Protein AF-0000000079067634 (afdb_homodimer)

Structure (mmCIF, N/CA/C/O backbone):
data_AF-0000000079067634-model_v1
#
loop_
_entity.id
_entity.type
_entity.pdbx_description
1 polymer 'Fumarylacetoacetate hydrolase family protein'
#
loop_
_atom_site.group_PDB
_atom_site.id
_atom_site.type_symbol
_atom_site.label_atom_id
_atom_site.label_alt_id
_atom_site.label_comp_id
_atom_site.label_asym_id
_atom_site.label_entity_id
_atom_site.label_seq_id
_atom_site.pdbx_PDB_ins_code
_atom_site.Cartn_x
_atom_site.Cartn_y
_atom_site.Cartn_z
_atom_site.occupancy
_atom_site.B_iso_or_equiv
_atom_site.auth_seq_id
_atom_site.auth_comp_id
_atom_site.auth_asym_id
_atom_site.auth_atom_id
_atom_site.pdbx_PDB_model_num
ATOM 1 N N . MET A 1 1 ? -11.961 -22.016 -10.359 1 97.25 1 MET A N 1
ATOM 2 C CA . MET A 1 1 ? -12.516 -21.25 -11.469 1 97.25 1 MET A CA 1
ATOM 3 C C . MET A 1 1 ? -11.484 -20.281 -12.039 1 97.25 1 MET A C 1
ATOM 5 O O . MET A 1 1 ? -10.523 -19.922 -11.359 1 97.25 1 MET A O 1
ATOM 9 N N . LYS A 1 2 ? -11.625 -19.938 -13.281 1 98.31 2 LYS A N 1
ATOM 10 C CA . LYS A 1 2 ? -10.891 -18.875 -13.961 1 98.31 2 LYS A CA 1
ATOM 11 C C . LYS A 1 2 ? -11.797 -17.672 -14.234 1 98.31 2 LYS A C 1
ATOM 13 O O . LYS A 1 2 ? -12.617 -17.703 -15.148 1 98.31 2 LYS A O 1
ATOM 18 N N . LEU A 1 3 ? -11.641 -16.656 -13.422 1 98.81 3 LEU A N 1
ATOM 19 C CA . LEU A 1 3 ? -12.453 -15.438 -13.492 1 98.81 3 LEU A CA 1
ATOM 20 C C . LEU A 1 3 ? -11.703 -14.328 -14.219 1 98.81 3 LEU A C 1
ATOM 22 O O . LEU A 1 3 ? -10.5 -14.156 -14.039 1 98.81 3 LEU A O 1
ATOM 26 N N . LEU A 1 4 ? -12.375 -13.586 -15.125 1 98.69 4 LEU A N 1
ATOM 27 C CA . LEU A 1 4 ? -11.742 -12.484 -15.844 1 98.69 4 LEU A CA 1
ATOM 28 C C . LEU A 1 4 ? -12.75 -11.383 -16.141 1 98.69 4 LEU A C 1
ATOM 30 O O . LEU A 1 4 ? -13.922 -11.5 -15.789 1 98.69 4 LEU A O 1
ATOM 34 N N . ARG A 1 5 ? -12.297 -10.336 -16.578 1 98.81 5 ARG A N 1
ATOM 35 C CA . ARG A 1 5 ? -13.086 -9.18 -17 1 98.81 5 ARG A CA 1
ATOM 36 C C . ARG A 1 5 ? -12.789 -8.797 -18.438 1 98.81 5 ARG A C 1
ATOM 38 O O . ARG A 1 5 ? -11.625 -8.82 -18.859 1 98.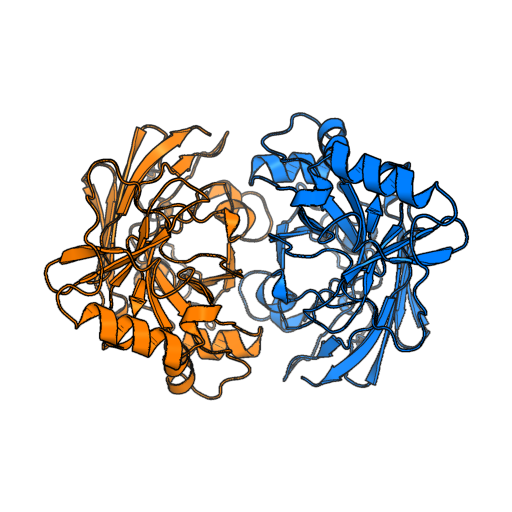81 5 ARG A O 1
ATOM 45 N N . VAL A 1 6 ? -13.844 -8.523 -19.203 1 98.75 6 VAL A N 1
ATOM 46 C CA . VAL A 1 6 ? -13.656 -8.219 -20.625 1 98.75 6 VAL A CA 1
ATOM 47 C C . VAL A 1 6 ? -14.414 -6.953 -20.984 1 98.75 6 VAL A C 1
ATOM 49 O O . VAL A 1 6 ? -15.43 -6.625 -20.359 1 98.75 6 VAL A O 1
ATOM 52 N N . GLY A 1 7 ? -13.836 -6.199 -21.938 1 98.12 7 GLY A N 1
ATOM 53 C CA . GLY A 1 7 ? -14.43 -4.953 -22.391 1 98.12 7 GLY A CA 1
ATOM 54 C C . GLY A 1 7 ? -13.453 -3.791 -22.391 1 98.12 7 GLY A C 1
ATOM 55 O O . GLY A 1 7 ? -12.266 -3.967 -22.094 1 98.12 7 GLY A O 1
ATOM 56 N N . THR A 1 8 ? -13.992 -2.652 -22.672 1 96.5 8 THR A N 1
ATOM 57 C CA . THR A 1 8 ? -13.148 -1.465 -22.734 1 96.5 8 THR A CA 1
ATOM 58 C C . THR A 1 8 ? -12.625 -1.089 -21.359 1 96.5 8 THR A C 1
ATOM 60 O O . THR A 1 8 ? -13.266 -1.38 -20.344 1 96.5 8 THR A O 1
ATOM 63 N N . ALA A 1 9 ? -11.43 -0.509 -21.406 1 95.56 9 ALA A N 1
ATOM 64 C CA . ALA A 1 9 ? -10.797 -0.113 -20.141 1 95.56 9 ALA A CA 1
ATOM 65 C C . ALA A 1 9 ? -11.734 0.751 -19.312 1 95.56 9 ALA A C 1
ATOM 67 O O . ALA A 1 9 ? -12.234 1.772 -19.781 1 95.56 9 ALA A O 1
ATOM 68 N N . GLY A 1 10 ? -11.992 0.273 -18.141 1 93.31 10 GLY A N 1
ATOM 69 C CA . GLY A 1 10 ? -12.836 1.032 -17.219 1 93.31 10 GLY A CA 1
ATOM 70 C C . GLY A 1 10 ? -14.297 0.625 -17.281 1 93.31 10 GLY A C 1
ATOM 71 O O . GLY A 1 10 ? -15.086 1.016 -16.422 1 93.31 10 GLY A O 1
ATOM 72 N N . ALA A 1 11 ? -14.688 -0.122 -18.266 1 96.25 11 ALA A N 1
ATOM 73 C CA . ALA A 1 11 ? -16.078 -0.557 -18.438 1 96.25 11 ALA A CA 1
ATOM 74 C C . ALA A 1 11 ? -16.141 -2.062 -18.688 1 96.25 11 ALA A C 1
ATOM 76 O O . ALA A 1 11 ? -16.969 -2.529 -19.469 1 96.25 11 ALA A O 1
ATOM 77 N N . GLU A 1 12 ? -15.258 -2.781 -18.078 1 98.38 12 GLU A N 1
ATOM 78 C CA . GLU A 1 12 ? -15.227 -4.23 -18.234 1 98.38 12 GLU A CA 1
ATOM 79 C C . GLU A 1 12 ? -16.422 -4.891 -17.562 1 98.38 12 GLU A C 1
ATOM 81 O O . GLU A 1 12 ? -16.922 -4.391 -16.547 1 98.38 12 GLU A O 1
ATOM 86 N N . ARG A 1 13 ? -16.859 -5.973 -18.062 1 98.25 13 ARG A N 1
ATOM 87 C CA . ARG A 1 13 ? -17.875 -6.809 -17.438 1 98.25 13 ARG A CA 1
ATOM 88 C C . ARG A 1 13 ? -17.266 -8.117 -16.938 1 98.25 13 ARG A C 1
ATOM 90 O O . ARG A 1 13 ? -16.281 -8.609 -17.5 1 98.25 13 ARG A O 1
ATOM 97 N N . PRO A 1 14 ? -17.797 -8.695 -15.898 1 98.69 14 PRO A N 1
ATOM 98 C CA . PRO A 1 14 ? -17.297 -9.953 -15.344 1 98.69 14 PRO A CA 1
ATOM 99 C C . PRO A 1 14 ? -17.547 -11.141 -16.266 1 98.69 14 PRO A C 1
ATOM 101 O O . PRO A 1 14 ? -18.594 -11.219 -16.922 1 98.69 14 PRO A O 1
ATOM 104 N N . ALA A 1 15 ? -16.656 -12.039 -16.328 1 98.75 15 ALA A N 1
ATOM 105 C CA . ALA A 1 15 ? -16.719 -13.25 -17.156 1 98.75 15 ALA A CA 1
ATOM 106 C C . ALA A 1 15 ? -15.906 -14.375 -16.516 1 98.75 15 ALA A C 1
ATOM 108 O O . ALA A 1 15 ? -15.25 -14.18 -15.492 1 98.75 15 ALA A O 1
ATOM 109 N N . LEU A 1 16 ? -16.047 -15.562 -16.984 1 97.75 16 LEU A N 1
ATOM 110 C CA . LEU A 1 16 ? -15.227 -16.703 -16.594 1 97.75 16 LEU A CA 1
ATOM 111 C C . LEU A 1 16 ? -14.977 -17.625 -17.766 1 97.75 16 LEU A C 1
ATOM 113 O O . LEU A 1 16 ? -15.688 -17.562 -18.781 1 97.75 16 LEU A O 1
ATOM 117 N N . LEU A 1 17 ? -13.859 -18.344 -17.703 1 96.06 17 LEU A N 1
ATOM 118 C CA . LEU A 1 17 ? -13.633 -19.453 -18.625 1 96.06 17 LEU A CA 1
ATOM 119 C C . LEU A 1 17 ? -14.195 -20.75 -18.031 1 96.06 17 LEU A C 1
ATOM 121 O O . LEU A 1 17 ? -13.82 -21.156 -16.938 1 96.06 17 LEU A O 1
ATOM 125 N N . ASP A 1 18 ? -15.078 -21.344 -18.781 1 93.25 18 ASP A N 1
ATOM 126 C CA . ASP A 1 18 ? -15.609 -22.594 -18.266 1 93.25 18 ASP A CA 1
ATOM 127 C C . ASP A 1 18 ? -14.656 -23.75 -18.531 1 93.25 18 ASP A C 1
ATOM 129 O O . ASP A 1 18 ? -13.539 -23.547 -19.016 1 93.25 18 ASP A O 1
ATOM 133 N N . ARG A 1 19 ? -15 -24.984 -18.188 1 88 19 ARG A N 1
ATOM 134 C CA . ARG A 1 19 ? -14.141 -26.156 -18.219 1 88 19 ARG A CA 1
ATOM 135 C C . ARG A 1 19 ? -13.703 -26.484 -19.641 1 88 19 ARG A C 1
ATOM 137 O O . ARG A 1 19 ? -12.641 -27.062 -19.859 1 88 19 ARG A O 1
ATOM 144 N N . ASP A 1 20 ? -14.438 -26.078 -20.641 1 89.69 20 ASP A N 1
ATOM 145 C CA . ASP A 1 20 ? -14.117 -26.344 -22.047 1 89.69 20 ASP A CA 1
ATOM 146 C C . ASP A 1 20 ? -13.344 -25.172 -22.656 1 89.69 20 ASP A C 1
ATOM 148 O O . ASP A 1 20 ? -13.031 -25.188 -23.844 1 89.69 20 ASP A O 1
ATOM 152 N N . GLY A 1 21 ? -13.102 -24.109 -21.828 1 91.12 21 GLY A N 1
ATOM 153 C CA . GLY A 1 21 ? -12.352 -22.969 -22.312 1 91.12 21 GLY A CA 1
ATOM 154 C C . GLY A 1 21 ? -13.227 -21.922 -22.984 1 91.12 21 GLY A C 1
ATOM 155 O O . GLY A 1 21 ? -12.719 -21 -23.625 1 91.12 21 GLY A O 1
ATOM 156 N N . THR A 1 22 ? -14.562 -22.078 -22.922 1 95.19 22 THR A N 1
ATOM 157 C CA . THR A 1 22 ? -15.484 -21.094 -23.484 1 95.19 22 THR A CA 1
ATOM 158 C C . THR A 1 22 ? -15.633 -19.891 -22.547 1 95.19 22 THR A C 1
ATOM 160 O O . THR A 1 22 ? -15.789 -20.062 -21.328 1 95.19 22 THR A O 1
ATOM 163 N N . LEU A 1 23 ? -15.5 -18.734 -23.062 1 97.56 23 LEU A N 1
ATOM 164 C CA . LEU A 1 23 ? -15.727 -17.5 -22.328 1 97.56 23 LEU A CA 1
ATOM 165 C C . LEU A 1 23 ? -17.203 -17.297 -22.047 1 97.56 23 LEU A C 1
ATOM 167 O O . LEU A 1 23 ? -18.031 -17.344 -22.953 1 97.56 23 LEU A O 1
ATOM 171 N N . ARG A 1 24 ? -17.578 -17.141 -20.844 1 97.88 24 ARG A N 1
ATOM 172 C CA . ARG A 1 24 ? -18.969 -17 -20.422 1 97.88 24 ARG A CA 1
ATOM 173 C C . ARG A 1 24 ? -19.188 -15.688 -19.688 1 97.88 24 ARG A C 1
ATOM 175 O O . ARG A 1 24 ? -18.344 -15.25 -18.906 1 97.88 24 ARG A O 1
ATOM 182 N N . ASP A 1 25 ? -20.328 -15.07 -19.922 1 98 25 ASP A N 1
ATOM 183 C CA . ASP A 1 25 ? -20.734 -13.805 -19.328 1 98 25 ASP A CA 1
ATOM 184 C C . ASP A 1 25 ? -21.281 -14.016 -17.922 1 98 25 ASP A C 1
ATOM 186 O O . ASP A 1 25 ? -22.203 -14.812 -17.719 1 98 25 ASP A O 1
ATOM 190 N N . LEU A 1 26 ? -20.781 -13.258 -16.969 1 98.25 26 LEU A N 1
ATOM 191 C CA . LEU A 1 26 ? -21.219 -13.383 -15.586 1 98.25 26 LEU A CA 1
ATOM 192 C C . LEU A 1 26 ? -22.109 -12.211 -15.188 1 98.25 26 LEU A C 1
ATOM 194 O O . LEU A 1 26 ? -22.594 -12.148 -14.055 1 98.25 26 LEU A O 1
ATOM 198 N N . THR A 1 27 ? -22.375 -11.328 -16.062 1 97.56 27 THR A N 1
ATOM 199 C CA . THR A 1 27 ? -23.078 -10.094 -15.742 1 97.56 27 THR A CA 1
ATOM 200 C C . THR A 1 27 ? -24.422 -10.383 -15.078 1 97.56 27 THR A C 1
ATOM 202 O O . THR A 1 27 ? -24.875 -9.641 -14.211 1 97.56 27 THR A O 1
ATOM 205 N N . GLY A 1 28 ? -25.031 -11.453 -15.438 1 96.25 28 GLY A N 1
ATOM 206 C CA . GLY A 1 28 ? -26.328 -11.797 -14.883 1 96.25 28 GLY A CA 1
ATOM 207 C C . GLY A 1 28 ? -26.234 -12.414 -13.5 1 96.25 28 GLY A C 1
ATOM 208 O O . GLY A 1 28 ? -27.25 -12.641 -12.844 1 96.25 28 GLY A O 1
ATOM 209 N N . ILE A 1 29 ? -25.078 -12.734 -12.984 1 96.94 29 ILE A N 1
ATOM 210 C CA . ILE A 1 29 ? -24.891 -13.445 -11.727 1 96.94 29 ILE A CA 1
ATOM 211 C C . ILE A 1 29 ? -24.234 -12.516 -10.703 1 96.94 29 ILE A C 1
ATOM 213 O O . ILE A 1 29 ? -24.656 -12.484 -9.539 1 96.94 29 ILE A O 1
ATOM 217 N N . VAL A 1 30 ? -23.234 -11.773 -11.062 1 98 30 VAL A N 1
ATOM 218 C CA . VAL A 1 30 ? -22.516 -10.852 -10.18 1 98 30 VAL A CA 1
ATOM 219 C C . VAL A 1 30 ? -22.234 -9.547 -10.922 1 98 30 VAL A C 1
ATOM 221 O O . VAL A 1 30 ? -22.094 -9.547 -12.148 1 98 30 VAL A O 1
ATOM 224 N N . PRO A 1 31 ? -22.188 -8.367 -10.18 1 98 31 PRO A N 1
ATOM 225 C CA . PRO A 1 31 ? -21.938 -7.078 -10.836 1 98 31 PRO A CA 1
ATOM 226 C C . PRO A 1 31 ? -20.5 -6.934 -11.328 1 98 31 PRO A C 1
ATOM 228 O O . PRO A 1 31 ? -20.25 -6.172 -12.258 1 98 31 PRO A O 1
ATOM 231 N N . ASP A 1 32 ? -19.547 -7.613 -10.672 1 98.56 32 ASP A N 1
ATOM 232 C CA . ASP A 1 32 ? -18.125 -7.508 -11.016 1 98.56 32 ASP A CA 1
ATOM 233 C C . ASP A 1 32 ? -17.297 -8.562 -10.281 1 98.56 32 ASP A C 1
ATOM 235 O O . ASP A 1 32 ? -17.828 -9.281 -9.43 1 98.56 32 ASP A O 1
ATOM 239 N N . ILE A 1 33 ? -16.078 -8.68 -10.727 1 98.81 33 ILE A N 1
ATOM 240 C CA . ILE A 1 33 ? -15.086 -9.445 -9.977 1 98.81 33 ILE A CA 1
ATOM 241 C C . ILE A 1 33 ? -14.234 -8.5 -9.133 1 98.81 33 ILE A C 1
ATOM 243 O O . ILE A 1 33 ? -13.336 -7.836 -9.648 1 98.81 33 ILE A O 1
ATOM 247 N N . ASP A 1 34 ? -14.547 -8.453 -7.844 1 98.69 34 ASP A N 1
ATOM 248 C CA . ASP A 1 34 ? -13.852 -7.551 -6.934 1 98.69 34 ASP A CA 1
ATOM 249 C C . ASP A 1 34 ? -13.82 -8.117 -5.516 1 98.69 34 ASP A C 1
ATOM 251 O O . ASP A 1 34 ? -14.188 -9.273 -5.293 1 98.69 34 ASP A O 1
ATOM 255 N N . GLY A 1 35 ? -13.328 -7.359 -4.566 1 98.75 35 GLY A N 1
ATOM 256 C CA . GLY A 1 35 ? -13.211 -7.789 -3.184 1 98.75 35 GLY A CA 1
ATOM 257 C C . GLY A 1 35 ? -14.539 -8.188 -2.568 1 98.75 35 GLY A C 1
ATOM 258 O O . GLY A 1 35 ? -14.602 -9.117 -1.764 1 98.75 35 GLY A O 1
ATOM 259 N N . ASP A 1 36 ? -15.633 -7.504 -2.957 1 98.12 36 ASP A N 1
ATOM 260 C CA . ASP A 1 36 ? -16.953 -7.828 -2.42 1 98.12 36 ASP A CA 1
ATOM 261 C C . ASP A 1 36 ? -17.375 -9.242 -2.82 1 98.12 36 ASP A C 1
ATOM 263 O O . ASP A 1 36 ? -17.859 -10.008 -1.989 1 98.12 36 ASP A O 1
ATOM 267 N N . LEU A 1 37 ? -17.188 -9.57 -4.07 1 98.62 37 LEU A N 1
ATOM 268 C CA . LEU A 1 37 ? -17.5 -10.914 -4.523 1 98.62 37 LEU A CA 1
ATOM 269 C C . LEU A 1 37 ? -16.625 -11.945 -3.814 1 98.62 37 LEU A C 1
ATOM 271 O O . LEU A 1 37 ? -17.125 -12.953 -3.312 1 98.62 37 LEU A O 1
ATOM 275 N N . LEU A 1 38 ? -15.344 -11.648 -3.723 1 98.62 38 LEU A N 1
ATOM 276 C CA . LEU A 1 38 ? -14.383 -12.625 -3.225 1 98.62 38 LEU A CA 1
ATOM 277 C C . LEU A 1 38 ? -14.594 -12.883 -1.734 1 98.62 38 LEU A C 1
ATOM 279 O O . LEU A 1 38 ? -14.25 -13.953 -1.231 1 98.62 38 LEU A O 1
ATOM 283 N N . ALA A 1 39 ? -15.148 -11.938 -1.079 1 98.31 39 ALA A N 1
ATOM 284 C CA . ALA A 1 39 ? -15.406 -12.062 0.353 1 98.31 39 ALA A CA 1
ATOM 285 C C . ALA A 1 39 ? -16.734 -12.773 0.61 1 98.31 39 ALA A C 1
ATOM 287 O O . ALA A 1 39 ? -17.047 -13.133 1.749 1 98.31 39 ALA A O 1
ATOM 288 N N . ASP A 1 40 ? -17.547 -12.984 -0.387 1 98.06 40 ASP A N 1
ATOM 289 C CA . ASP A 1 40 ? -18.891 -13.539 -0.258 1 98.06 40 ASP A CA 1
ATOM 290 C C . ASP A 1 40 ? -18.938 -14.992 -0.729 1 98.06 40 ASP A C 1
ATOM 292 O O . ASP A 1 40 ? -19.172 -15.258 -1.909 1 98.06 40 ASP A O 1
ATOM 296 N N . ALA A 1 41 ? -18.797 -15.883 0.214 1 96.81 41 ALA A N 1
ATOM 297 C CA . ALA A 1 41 ? -18.766 -17.312 -0.093 1 96.81 41 ALA A CA 1
ATOM 298 C C . ALA A 1 41 ? -20.031 -17.734 -0.835 1 96.81 41 ALA A C 1
ATOM 300 O O . ALA A 1 41 ? -19.984 -18.594 -1.719 1 96.81 41 ALA A O 1
ATOM 301 N N . SER A 1 42 ? -21.141 -17.172 -0.411 1 97.88 42 SER A N 1
ATOM 302 C CA . SER A 1 42 ? -22.406 -17.5 -1.063 1 97.88 42 SER A CA 1
ATOM 303 C C . SER A 1 42 ? -22.406 -17.062 -2.523 1 97.88 42 SER A C 1
ATOM 305 O O . SER A 1 42 ? -22.844 -17.797 -3.4 1 97.88 42 SER A O 1
ATOM 307 N N . ALA A 1 43 ? -21.875 -15.844 -2.768 1 97.56 43 ALA A N 1
ATOM 308 C CA . ALA A 1 43 ? -21.797 -15.344 -4.137 1 97.56 43 ALA A CA 1
ATOM 309 C C . ALA A 1 43 ? -20.859 -16.188 -4.984 1 97.56 43 ALA A C 1
ATOM 311 O O . ALA A 1 43 ? -21.156 -16.5 -6.137 1 97.56 43 ALA A O 1
ATOM 312 N N . LEU A 1 44 ? -19.781 -16.609 -4.418 1 97.75 44 LEU A N 1
ATOM 313 C CA . LEU A 1 44 ? -18.828 -17.453 -5.133 1 97.75 44 LEU A CA 1
ATOM 314 C C . LEU A 1 44 ? -19.438 -18.812 -5.457 1 97.75 44 LEU A C 1
ATOM 316 O O . LEU A 1 44 ? -19.188 -19.359 -6.527 1 97.75 44 LEU A O 1
ATOM 320 N N . ALA A 1 45 ? -20.219 -19.297 -4.492 1 97 45 ALA A N 1
ATOM 321 C CA . ALA A 1 45 ? -20.906 -20.562 -4.723 1 97 45 ALA A CA 1
ATOM 322 C C . ALA A 1 45 ? -21.891 -20.453 -5.887 1 97 45 ALA A C 1
ATOM 324 O O . ALA A 1 45 ? -22.031 -21.391 -6.68 1 97 45 ALA A O 1
ATOM 325 N N . ARG A 1 46 ? -22.562 -19.312 -5.988 1 97.31 46 ARG A N 1
ATOM 326 C CA . ARG A 1 46 ? -23.484 -19.078 -7.098 1 97.31 46 ARG A CA 1
ATOM 327 C C . ARG A 1 46 ? -22.75 -19.047 -8.43 1 97.31 46 ARG A C 1
ATOM 329 O O . ARG A 1 46 ? -23.219 -19.578 -9.43 1 97.31 46 ARG A O 1
ATOM 336 N N . VAL A 1 47 ? -21.562 -18.422 -8.391 1 97.75 47 VAL A N 1
ATOM 337 C CA . VAL A 1 47 ? -20.75 -18.359 -9.602 1 97.75 47 VAL A CA 1
ATOM 338 C C . VAL A 1 47 ? -20.312 -19.781 -10 1 97.75 47 VAL A C 1
ATOM 340 O O . VAL A 1 47 ? -20.422 -20.156 -11.164 1 97.75 47 VAL A O 1
ATOM 343 N N . ARG A 1 48 ? -19.938 -20.562 -9.117 1 95.81 48 ARG A N 1
ATOM 344 C CA . ARG A 1 48 ? -19.5 -21.938 -9.367 1 95.81 48 ARG A CA 1
ATOM 345 C C . ARG A 1 48 ? -20.641 -22.781 -9.914 1 95.81 48 ARG A C 1
ATOM 347 O O . ARG A 1 48 ? -20.453 -23.531 -10.875 1 95.81 48 ARG A O 1
ATOM 354 N N . ALA A 1 49 ? -21.734 -22.672 -9.281 1 95.69 49 ALA A N 1
ATOM 355 C CA . ALA A 1 49 ? -22.906 -23.422 -9.719 1 95.69 49 ALA A CA 1
ATOM 356 C C . ALA A 1 49 ? -23.281 -23.062 -11.148 1 95.69 49 ALA A C 1
ATOM 358 O O . ALA A 1 49 ? -23.609 -23.938 -11.953 1 95.69 49 ALA A O 1
ATOM 359 N N . ALA A 1 50 ? -23.203 -21.812 -11.344 1 95.31 50 ALA A N 1
ATOM 360 C CA . ALA A 1 50 ? -23.547 -21.359 -12.688 1 95.31 50 ALA A CA 1
ATOM 361 C C . ALA A 1 50 ? -22.531 -21.859 -13.711 1 95.31 50 ALA A C 1
ATOM 363 O O . ALA A 1 50 ? -22.891 -22.234 -14.828 1 95.31 50 ALA A O 1
ATOM 364 N N . ALA A 1 51 ? -21.344 -21.828 -13.406 1 93.12 51 ALA A N 1
ATOM 365 C CA . ALA A 1 51 ? -20.266 -22.281 -14.289 1 93.12 51 ALA A CA 1
ATOM 366 C C . ALA A 1 51 ? -20.422 -23.766 -14.625 1 93.12 51 ALA A C 1
ATOM 368 O O . ALA A 1 51 ? -20.062 -24.203 -15.719 1 93.12 51 ALA A O 1
ATOM 369 N N . ASP A 1 52 ? -20.969 -24.531 -13.648 1 91 52 ASP A N 1
ATOM 370 C CA . ASP A 1 52 ? -21.078 -25.984 -13.797 1 91 52 ASP A CA 1
ATOM 371 C C . ASP A 1 52 ? -22.391 -26.359 -14.477 1 91 52 ASP A C 1
ATOM 373 O O . ASP A 1 52 ? -22.594 -27.516 -14.867 1 91 52 ASP A O 1
ATOM 377 N N . ALA A 1 53 ? -23.312 -25.344 -14.633 1 89.38 53 ALA A N 1
ATOM 378 C CA . ALA A 1 53 ? -24.609 -25.625 -15.219 1 89.38 53 ALA A CA 1
ATOM 379 C C . ALA A 1 53 ? -24.641 -25.281 -16.703 1 89.38 53 ALA A C 1
ATOM 381 O O . ALA A 1 53 ? -24.547 -24.109 -17.078 1 89.38 53 ALA A O 1
ATOM 382 N N . PRO A 1 54 ? -24.688 -26.344 -17.469 1 85.25 54 PRO A N 1
ATOM 383 C CA . PRO A 1 54 ? -24.734 -26.062 -18.906 1 85.25 54 PRO A CA 1
ATOM 384 C C . PRO A 1 54 ? -25.859 -25.094 -19.266 1 85.25 54 PRO A C 1
ATOM 386 O O . PRO A 1 54 ? -26.984 -25.234 -18.781 1 85.25 54 PRO A O 1
ATOM 389 N N . GLY A 1 55 ? -25.609 -24.078 -20.141 1 86.25 55 GLY A N 1
ATOM 390 C CA . GLY A 1 55 ? -26.609 -23.203 -20.719 1 86.25 55 GLY A CA 1
ATOM 391 C C . GLY A 1 55 ? -27 -22.047 -19.812 1 86.25 55 GLY A C 1
ATOM 392 O O . GLY A 1 55 ? -27.781 -21.188 -20.203 1 86.25 55 GLY A O 1
ATOM 393 N N . VAL A 1 56 ? -26.484 -22.078 -18.672 1 89.88 56 VAL A N 1
ATOM 394 C CA . VAL A 1 56 ? -26.875 -21.031 -17.719 1 89.88 56 VAL A CA 1
ATOM 395 C C . VAL A 1 56 ? -26.156 -19.734 -18.062 1 89.88 56 VAL A C 1
ATOM 397 O O . VAL A 1 56 ? -26.766 -18.672 -18.109 1 89.88 56 VAL A O 1
ATOM 400 N N . LEU A 1 57 ? -24.938 -19.812 -18.328 1 95.38 57 LEU A N 1
ATOM 401 C CA . LEU A 1 57 ? -24.172 -18.609 -18.625 1 95.38 57 LEU A CA 1
ATOM 402 C C . LEU A 1 57 ? -24.016 -18.422 -20.141 1 95.38 57 LEU A C 1
ATOM 404 O O . LEU A 1 57 ? -23.609 -19.344 -20.844 1 95.38 57 LEU A O 1
ATOM 408 N N . PRO A 1 58 ? -24.438 -17.188 -20.672 1 97 58 PRO A N 1
ATOM 409 C CA . PRO A 1 58 ? -24.266 -16.938 -22.094 1 97 58 PRO A CA 1
ATOM 410 C C . PRO A 1 58 ? -22.797 -16.938 -22.516 1 97 58 PRO A C 1
ATOM 412 O O . PRO A 1 58 ? -21.938 -16.484 -21.766 1 97 58 PRO A O 1
ATOM 415 N N . ALA A 1 59 ? -22.562 -17.516 -23.672 1 96.12 59 ALA A N 1
ATOM 416 C CA . ALA A 1 59 ? -21.219 -17.469 -24.25 1 96.12 59 ALA A CA 1
ATOM 417 C C . ALA A 1 59 ? -20.922 -16.078 -24.812 1 96.12 59 ALA A C 1
ATOM 419 O O . ALA A 1 59 ? -21.797 -15.422 -25.375 1 96.12 59 ALA A O 1
ATOM 420 N N . LEU A 1 60 ? -19.672 -15.617 -24.656 1 97.19 60 LEU A N 1
ATOM 421 C CA . LEU A 1 60 ? -19.172 -14.391 -25.266 1 97.19 60 LEU A CA 1
ATOM 422 C C . LEU A 1 60 ? -18.234 -14.711 -26.422 1 97.19 60 LEU A C 1
ATOM 424 O O . LEU A 1 60 ? -17.406 -15.625 -26.328 1 97.19 60 LEU A O 1
ATOM 428 N N . ASP A 1 61 ? -18.422 -14 -27.547 1 96.44 61 ASP A N 1
ATOM 429 C CA . ASP A 1 61 ? -17.453 -14.078 -28.641 1 96.44 61 ASP A CA 1
ATOM 430 C C . ASP A 1 61 ? -16.172 -13.328 -28.297 1 96.44 61 ASP A C 1
ATOM 432 O O . ASP A 1 61 ? -16.172 -12.109 -28.125 1 96.44 61 ASP A O 1
ATOM 436 N N . PRO A 1 62 ? -15.156 -13.992 -28.219 1 94.44 62 PRO A N 1
ATOM 437 C CA . PRO A 1 62 ? -13.891 -13.359 -27.828 1 94.44 62 PRO A CA 1
ATOM 438 C C . PRO A 1 62 ? -13.297 -12.484 -28.922 1 94.44 62 PRO A C 1
ATOM 440 O O . PRO A 1 62 ? -12.391 -11.695 -28.672 1 94.44 62 PRO A O 1
ATOM 443 N N . ALA A 1 63 ? -13.734 -12.609 -30.125 1 92.94 63 ALA A N 1
ATOM 444 C CA . ALA A 1 63 ? -13.164 -11.844 -31.234 1 92.94 63 ALA A CA 1
ATOM 445 C C . ALA A 1 63 ? -13.273 -10.344 -30.969 1 92.94 63 ALA A C 1
ATOM 447 O O . ALA A 1 63 ? -14.375 -9.82 -30.781 1 92.94 63 ALA A O 1
ATOM 448 N N . GLY A 1 64 ? -12.055 -9.664 -30.891 1 92.94 64 GLY A N 1
ATOM 449 C CA . GLY A 1 64 ? -12.016 -8.219 -30.703 1 92.94 64 GLY A CA 1
ATOM 450 C C . GLY A 1 64 ? -12.312 -7.785 -29.281 1 92.94 64 GLY A C 1
ATOM 451 O O . GLY A 1 64 ? -12.352 -6.586 -29 1 92.94 64 GLY A O 1
ATOM 452 N N . LEU A 1 65 ? -12.547 -8.703 -28.516 1 96.94 65 LEU A N 1
ATOM 453 C CA . LEU A 1 65 ? -12.891 -8.391 -27.125 1 96.94 65 LEU A CA 1
ATOM 454 C C . LEU A 1 65 ? -11.633 -8.242 -26.281 1 96.94 65 LEU A C 1
ATOM 456 O O . LEU A 1 65 ? -10.812 -9.164 -26.203 1 96.94 65 LEU A O 1
ATOM 460 N N . ARG A 1 66 ? -11.438 -7.094 -25.688 1 98.44 66 ARG A N 1
ATOM 461 C CA . ARG A 1 66 ? -10.297 -6.836 -24.828 1 98.44 66 ARG A CA 1
ATOM 462 C C . ARG A 1 66 ? -10.438 -7.562 -23.5 1 98.44 66 ARG A C 1
ATOM 464 O O . ARG A 1 66 ? -11.516 -7.551 -22.891 1 98.44 66 ARG A O 1
ATOM 471 N N . VAL A 1 67 ? -9.43 -8.18 -23.031 1 98.62 67 VAL A N 1
ATOM 472 C CA . VAL A 1 67 ? -9.336 -8.727 -21.672 1 98.62 67 VAL A CA 1
ATOM 473 C C . VAL A 1 67 ? -8.656 -7.715 -20.75 1 98.62 67 VAL A C 1
ATOM 475 O O . VAL A 1 67 ? -7.523 -7.293 -21 1 98.62 67 VAL A O 1
ATOM 478 N N . GLY A 1 68 ? -9.367 -7.238 -19.766 1 98.81 68 GLY A N 1
ATOM 479 C CA . GLY A 1 68 ? -8.82 -6.332 -18.781 1 98.81 68 GLY A CA 1
ATOM 480 C C . GLY A 1 68 ? -8.219 -7.051 -17.578 1 98.81 68 GLY A C 1
ATOM 481 O O . GLY A 1 68 ? -8.133 -8.281 -17.562 1 98.81 68 GLY A O 1
ATOM 482 N N . PRO A 1 69 ? -7.754 -6.273 -16.562 1 98.88 69 PRO A N 1
ATOM 483 C CA . PRO A 1 69 ? -7.375 -6.938 -15.32 1 98.88 69 PRO A CA 1
ATOM 484 C C . PRO A 1 69 ? -8.508 -7.789 -14.742 1 98.88 69 PRO A C 1
ATOM 486 O O . PRO A 1 69 ? -9.672 -7.41 -14.828 1 98.88 69 PRO A O 1
ATOM 489 N N . PRO A 1 70 ? -8.203 -8.906 -14.219 1 98.88 70 PRO A N 1
ATOM 490 C CA . PRO A 1 70 ? -9.25 -9.836 -13.773 1 98.88 70 PRO A CA 1
ATOM 491 C C . PRO A 1 70 ? -9.938 -9.367 -12.492 1 98.88 70 PRO A C 1
ATOM 493 O O . PRO A 1 70 ? -10.938 -9.961 -12.078 1 98.88 70 PRO A O 1
ATOM 496 N N . LEU A 1 71 ? -9.445 -8.383 -11.891 1 98.75 71 LEU A N 1
ATOM 497 C CA . LEU A 1 71 ? -9.938 -7.879 -10.617 1 98.75 71 LEU A CA 1
ATOM 498 C C . LEU A 1 71 ? -10.25 -6.387 -10.703 1 98.75 71 LEU A C 1
ATOM 500 O O . LEU A 1 71 ? -9.438 -5.609 -11.219 1 98.75 71 LEU A O 1
ATOM 504 N N . GLY A 1 72 ? -11.484 -6.02 -10.297 1 98.31 72 GLY A N 1
ATOM 505 C CA . GLY A 1 72 ? -11.867 -4.621 -10.203 1 98.31 72 GLY A CA 1
ATOM 506 C C . GLY A 1 72 ? -11.719 -4.051 -8.805 1 98.31 72 GLY A C 1
ATOM 507 O O . GLY A 1 72 ? -11.609 -4.801 -7.832 1 98.31 72 GLY A O 1
ATOM 508 N N . ARG A 1 73 ? -11.523 -2.754 -8.758 1 97.44 73 ARG A N 1
ATOM 509 C CA . ARG A 1 73 ? -11.539 -1.991 -7.512 1 97.44 73 ARG A CA 1
ATOM 510 C C . ARG A 1 73 ? -10.492 -2.521 -6.535 1 97.44 73 ARG A C 1
ATOM 512 O O . ARG A 1 73 ? -10.805 -2.775 -5.367 1 97.44 73 ARG A O 1
ATOM 519 N N . ILE A 1 74 ? -9.32 -2.746 -7 1 98.81 74 ILE A N 1
ATOM 520 C CA . ILE A 1 74 ? -8.211 -3.162 -6.148 1 98.81 74 ILE A CA 1
ATOM 521 C C . ILE A 1 74 ? -7.938 -2.09 -5.098 1 98.81 74 ILE A C 1
ATOM 523 O O . ILE A 1 74 ? -7.832 -0.904 -5.422 1 98.81 74 ILE A O 1
ATOM 527 N N . GLY A 1 75 ? -7.852 -2.471 -3.812 1 98.5 75 GLY A N 1
ATOM 528 C CA . GLY A 1 75 ? -7.582 -1.542 -2.727 1 98.5 75 GLY A CA 1
ATOM 529 C C . GLY A 1 75 ? -6.129 -1.114 -2.656 1 98.5 75 GLY A C 1
ATOM 530 O O . GLY A 1 75 ? -5.824 0.08 -2.682 1 98.5 75 GLY A O 1
ATOM 531 N N . LYS A 1 76 ? -5.23 -2.062 -2.512 1 98.81 76 LYS A N 1
ATOM 532 C CA . LYS A 1 76 ? -3.789 -1.825 -2.521 1 98.81 76 LYS A CA 1
ATOM 533 C C . LYS A 1 76 ? -3.041 -3.018 -3.109 1 98.81 76 LYS A C 1
ATOM 535 O O . LYS A 1 76 ? -3.605 -4.105 -3.25 1 98.81 76 LYS A O 1
ATOM 540 N N . ILE A 1 77 ? -1.869 -2.727 -3.588 1 98.94 77 ILE A N 1
ATOM 541 C CA . ILE A 1 77 ? -0.936 -3.746 -4.051 1 98.94 77 ILE A CA 1
ATOM 542 C C . ILE A 1 77 ? 0.336 -3.703 -3.209 1 98.94 77 ILE A C 1
ATOM 544 O O . ILE A 1 77 ? 1.077 -2.719 -3.24 1 98.94 77 ILE A O 1
ATOM 548 N N . VAL A 1 78 ? 0.533 -4.766 -2.375 1 98.88 78 VAL A N 1
ATOM 549 C CA . VAL A 1 78 ? 1.758 -4.922 -1.597 1 98.88 78 VAL A CA 1
ATOM 550 C C . VAL A 1 78 ? 2.744 -5.805 -2.357 1 98.88 78 VAL A C 1
ATOM 552 O O . VAL A 1 78 ? 2.373 -6.867 -2.865 1 98.88 78 VAL A O 1
ATOM 555 N N . CYS A 1 79 ? 3.982 -5.359 -2.471 1 98.81 79 CYS A N 1
ATOM 556 C CA . CYS A 1 79 ? 5.008 -6.102 -3.197 1 98.81 79 CYS A CA 1
ATOM 557 C C . CYS A 1 79 ? 6.109 -6.57 -2.256 1 98.81 79 CYS A C 1
ATOM 559 O O . CYS A 1 79 ? 6.492 -5.852 -1.331 1 98.81 79 CYS A O 1
ATOM 561 N N . ILE A 1 80 ? 6.609 -7.766 -2.514 1 98.62 80 ILE A N 1
ATOM 562 C CA . ILE A 1 80 ? 7.711 -8.336 -1.746 1 98.62 80 ILE A CA 1
ATOM 563 C C . ILE A 1 80 ? 8.984 -8.328 -2.588 1 98.62 80 ILE A C 1
ATOM 565 O O . ILE A 1 80 ? 9.055 -8.992 -3.621 1 98.62 80 ILE A O 1
ATOM 569 N N . GLY A 1 81 ? 9.938 -7.594 -2.082 1 96.94 81 GL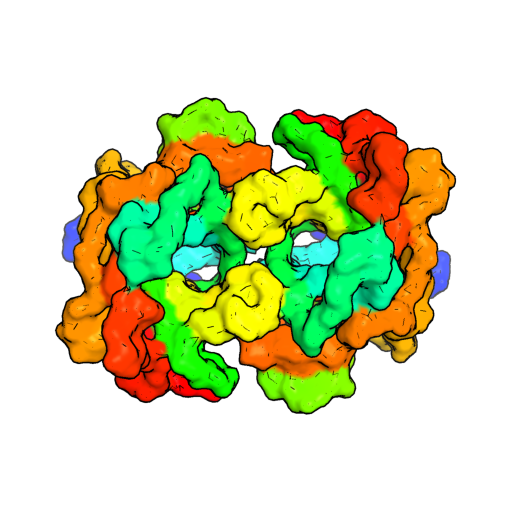Y A N 1
ATOM 570 C CA . GLY A 1 81 ? 11.203 -7.496 -2.793 1 96.94 81 GLY A CA 1
ATOM 571 C C . GLY A 1 81 ? 12.164 -8.617 -2.461 1 96.94 81 GLY A C 1
ATOM 572 O O . GLY A 1 81 ? 12.18 -9.117 -1.333 1 96.94 81 GLY A O 1
ATOM 573 N N . LEU A 1 82 ? 12.938 -9.031 -3.508 1 96.94 82 LEU A N 1
ATOM 574 C CA . LEU A 1 82 ? 14.023 -9.984 -3.328 1 96.94 82 LEU A CA 1
ATOM 575 C C . LEU A 1 82 ? 13.523 -11.25 -2.633 1 96.94 82 LEU A C 1
ATOM 577 O O . LEU A 1 82 ? 14.117 -11.695 -1.65 1 96.94 82 LEU A O 1
ATOM 581 N N . ASN A 1 83 ? 12.445 -11.867 -3.133 1 98.38 83 ASN A N 1
ATOM 582 C CA . ASN A 1 83 ? 11.812 -12.992 -2.449 1 98.38 83 ASN A CA 1
ATOM 583 C C . ASN A 1 83 ? 12.164 -14.32 -3.113 1 98.38 83 ASN A C 1
ATOM 585 O O . ASN A 1 83 ? 11.445 -15.305 -2.945 1 98.38 83 ASN A O 1
ATOM 589 N N . TYR A 1 84 ? 13.164 -14.367 -3.969 1 98.56 84 TYR A N 1
ATOM 590 C CA . TYR A 1 84 ? 13.641 -15.594 -4.598 1 98.56 84 TYR A CA 1
ATOM 591 C C . TYR A 1 84 ? 15.133 -15.789 -4.355 1 98.56 84 TYR A C 1
ATOM 593 O O . TYR A 1 84 ? 15.93 -14.883 -4.617 1 98.56 84 TYR A O 1
ATOM 601 N N . HIS A 1 85 ? 15.523 -16.984 -3.912 1 96.94 85 HIS A N 1
ATOM 602 C CA . HIS A 1 85 ? 16.922 -17.297 -3.609 1 96.94 85 HIS A CA 1
ATOM 603 C C . HIS A 1 85 ? 17.812 -17 -4.805 1 96.94 85 HIS A C 1
ATOM 605 O O . HIS A 1 85 ? 18.891 -16.422 -4.648 1 96.94 85 HIS A O 1
ATOM 611 N N . ASP A 1 86 ? 17.406 -17.344 -5.957 1 94.94 86 ASP A N 1
ATOM 612 C CA . ASP A 1 86 ? 18.25 -17.203 -7.145 1 94.94 86 ASP A CA 1
ATOM 613 C C . ASP A 1 86 ? 18.359 -15.742 -7.562 1 94.94 86 ASP A C 1
ATOM 615 O O . ASP A 1 86 ? 19.391 -15.328 -8.109 1 94.94 86 ASP A O 1
ATOM 619 N N . HIS A 1 87 ? 17.266 -14.961 -7.375 1 94.75 87 HIS A N 1
ATOM 620 C CA . HIS A 1 87 ? 17.344 -13.539 -7.668 1 94.75 87 HIS A CA 1
ATOM 621 C C . HIS A 1 87 ? 18.281 -12.82 -6.703 1 94.75 87 HIS A C 1
ATOM 623 O O . HIS A 1 87 ? 19.031 -11.938 -7.105 1 94.75 87 HIS A O 1
ATOM 629 N N . ALA A 1 88 ? 18.234 -13.18 -5.465 1 92.31 88 ALA A N 1
ATOM 630 C CA . ALA A 1 88 ? 19.188 -12.641 -4.496 1 92.31 88 ALA A CA 1
ATOM 631 C C . ALA A 1 88 ? 20.609 -12.977 -4.895 1 92.31 88 ALA A C 1
ATOM 633 O O . ALA A 1 88 ? 21.5 -12.109 -4.848 1 92.31 88 ALA A O 1
ATOM 634 N N . ALA A 1 89 ? 20.828 -14.117 -5.254 1 89.88 89 ALA A N 1
ATOM 635 C CA . ALA A 1 89 ? 22.172 -14.562 -5.66 1 89.88 89 ALA A CA 1
ATOM 636 C C . ALA A 1 89 ? 22.641 -13.797 -6.895 1 89.88 89 ALA A C 1
ATOM 638 O O . ALA A 1 89 ? 23.797 -13.344 -6.945 1 89.88 89 ALA A O 1
ATOM 639 N N . GLU A 1 90 ? 21.828 -13.68 -7.965 1 90.69 90 GLU A N 1
ATOM 640 C CA . GLU A 1 90 ? 22.188 -13.031 -9.227 1 90.69 90 GLU A CA 1
ATOM 641 C C . GLU A 1 90 ? 22.562 -11.57 -9.008 1 90.69 90 GLU A C 1
ATOM 643 O O . GLU A 1 90 ? 23.422 -11.039 -9.719 1 90.69 90 GLU A O 1
ATOM 648 N N . THR A 1 91 ? 21.922 -10.859 -8.008 1 86.19 91 THR A N 1
ATOM 649 C CA . THR A 1 91 ? 22.156 -9.445 -7.762 1 86.19 91 THR A CA 1
ATOM 650 C C . THR A 1 91 ? 23.203 -9.25 -6.668 1 86.19 91 THR A C 1
ATOM 652 O O . THR A 1 91 ? 23.562 -8.125 -6.332 1 86.19 91 THR A O 1
ATOM 655 N N . GLY A 1 92 ? 23.641 -10.367 -6.102 1 87.88 92 GLY A N 1
ATOM 656 C CA . GLY A 1 92 ? 24.641 -10.297 -5.043 1 87.88 92 GLY A CA 1
ATOM 657 C C . GLY A 1 92 ? 24.078 -9.781 -3.732 1 87.88 92 GLY A C 1
ATOM 658 O O . GLY A 1 92 ? 24.828 -9.328 -2.867 1 87.88 92 GLY A O 1
ATOM 659 N N . ALA A 1 93 ? 22.859 -9.867 -3.543 1 89.56 93 ALA A N 1
ATOM 660 C CA . ALA A 1 93 ? 22.203 -9.375 -2.326 1 89.56 93 ALA A CA 1
ATOM 661 C C . ALA A 1 93 ? 22.141 -10.477 -1.265 1 89.56 93 ALA A C 1
ATOM 663 O O . ALA A 1 93 ? 22.078 -11.656 -1.592 1 89.56 93 ALA A O 1
ATOM 664 N N . ALA A 1 94 ? 22.25 -10.102 -0.01 1 92.44 94 ALA A N 1
ATOM 665 C CA . ALA A 1 94 ? 22 -11.031 1.083 1 92.44 94 ALA A CA 1
ATOM 666 C C . ALA A 1 94 ? 20.531 -11.469 1.105 1 92.44 94 ALA A C 1
ATOM 668 O O . ALA A 1 94 ? 19.641 -10.672 0.794 1 92.44 94 ALA A O 1
ATOM 669 N N . VAL A 1 95 ? 20.359 -12.641 1.375 1 94.06 95 VAL A N 1
ATOM 670 C CA . VAL A 1 95 ? 18.984 -13.117 1.571 1 94.06 95 VAL A CA 1
ATOM 671 C C . VAL A 1 95 ? 18.328 -12.336 2.699 1 94.06 95 VAL A C 1
ATOM 673 O O . VAL A 1 95 ? 18.859 -12.25 3.807 1 94.06 95 VAL A O 1
ATOM 676 N N . PRO A 1 96 ? 17.234 -11.727 2.498 1 95.12 96 PRO A N 1
ATOM 677 C CA . PRO A 1 96 ? 16.578 -10.945 3.543 1 95.12 96 PRO A CA 1
ATOM 678 C C . PRO A 1 96 ? 16.156 -11.797 4.734 1 95.12 96 PRO A C 1
ATOM 680 O O . PRO A 1 96 ? 15.688 -12.93 4.559 1 95.12 96 PRO A O 1
ATOM 683 N N . ALA A 1 97 ? 16.25 -11.281 5.918 1 95.62 97 ALA A N 1
ATOM 684 C CA . ALA A 1 97 ? 15.836 -11.961 7.141 1 95.62 97 ALA A CA 1
ATOM 685 C C . ALA A 1 97 ? 14.32 -11.922 7.301 1 95.62 97 ALA A C 1
ATOM 687 O O . ALA A 1 97 ? 13.734 -12.797 7.941 1 95.62 97 ALA A O 1
ATOM 688 N N . GLU A 1 98 ? 13.758 -10.852 6.844 1 96.94 98 GLU A N 1
ATOM 689 C CA . GLU A 1 98 ? 12.312 -10.664 6.801 1 96.94 98 GLU A CA 1
ATOM 690 C C . GLU A 1 98 ? 11.867 -10.07 5.465 1 96.94 98 GLU A C 1
ATOM 692 O O . GLU A 1 98 ? 12.672 -9.469 4.75 1 96.94 98 GLU A O 1
ATOM 697 N N . PRO A 1 99 ? 10.617 -10.25 5.066 1 97.56 99 PRO A N 1
ATOM 698 C CA . PRO A 1 99 ? 10.125 -9.703 3.801 1 97.56 99 PRO A CA 1
ATOM 699 C C . PRO A 1 99 ? 10.367 -8.203 3.676 1 97.56 99 PRO A C 1
ATOM 701 O O . PRO A 1 99 ? 10.086 -7.449 4.613 1 97.56 99 PRO A O 1
ATOM 704 N N . ILE A 1 100 ? 10.945 -7.742 2.547 1 96.69 100 ILE A N 1
ATOM 705 C CA . ILE A 1 100 ? 11.055 -6.34 2.158 1 96.69 100 ILE A CA 1
ATOM 706 C C . ILE A 1 100 ? 9.781 -5.902 1.438 1 96.69 100 ILE A C 1
ATOM 708 O O . ILE A 1 100 ? 9.398 -6.492 0.421 1 96.69 100 ILE A O 1
ATOM 712 N N . LEU A 1 101 ? 9.102 -4.91 1.98 1 96.81 101 LEU A N 1
ATOM 713 C CA . LEU A 1 101 ? 7.812 -4.574 1.381 1 96.81 101 LEU A CA 1
ATOM 714 C C . LEU A 1 101 ? 7.848 -3.18 0.762 1 96.81 101 LEU A C 1
ATOM 716 O O . LEU A 1 101 ? 8.5 -2.277 1.29 1 96.81 101 LEU A O 1
ATOM 720 N N . PHE A 1 102 ? 7.199 -2.928 -0.377 1 98 102 PHE A N 1
ATOM 721 C CA . PHE A 1 102 ? 6.875 -1.659 -1.017 1 98 102 PHE A CA 1
ATOM 722 C C . PHE A 1 102 ? 5.512 -1.728 -1.692 1 98 102 PHE A C 1
ATOM 724 O O . PHE A 1 102 ? 4.832 -2.756 -1.631 1 98 102 PHE A O 1
ATOM 731 N N . PHE A 1 103 ? 5.066 -0.609 -2.299 1 98.5 103 PHE A N 1
ATOM 732 C CA . PHE A 1 103 ? 3.709 -0.579 -2.83 1 98.5 103 PHE A CA 1
ATOM 733 C C . PHE A 1 103 ? 3.713 -0.193 -4.305 1 98.5 103 PHE A C 1
ATOM 735 O O . PHE A 1 103 ? 4.574 0.572 -4.75 1 98.5 103 PHE A O 1
ATOM 742 N N . LYS A 1 104 ? 2.818 -0.742 -5.027 1 98.69 104 LYS A N 1
ATOM 743 C CA . LYS A 1 104 ? 2.32 -0.19 -6.281 1 98.69 104 LYS A CA 1
ATOM 744 C C . LYS A 1 104 ? 0.897 0.338 -6.125 1 98.69 104 LYS A C 1
ATOM 746 O O . LYS A 1 104 ? 0.091 -0.244 -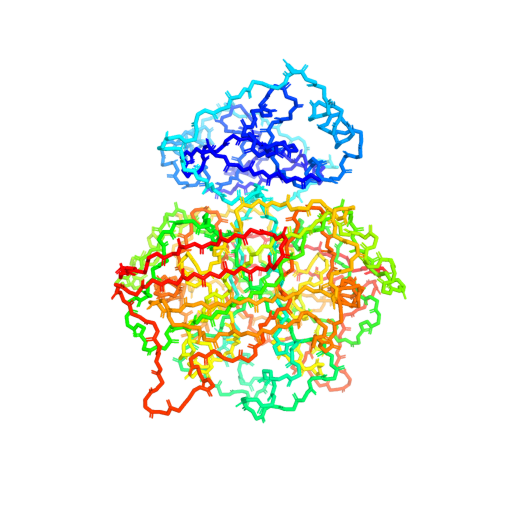5.395 1 98.69 104 LYS A O 1
ATOM 751 N N . ALA A 1 105 ? 0.622 1.414 -6.777 1 98.69 105 ALA A N 1
ATOM 752 C CA . ALA A 1 105 ? -0.743 1.934 -6.781 1 98.69 105 ALA A CA 1
ATOM 753 C C . ALA A 1 105 ? -1.643 1.107 -7.695 1 98.69 105 ALA A C 1
ATOM 755 O O . ALA A 1 105 ? -1.206 0.644 -8.75 1 98.69 105 ALA A O 1
ATOM 756 N N . PRO A 1 106 ? -2.961 0.983 -7.332 1 98.62 106 PRO A N 1
ATOM 757 C CA . PRO A 1 106 ? -3.891 0.202 -8.148 1 98.62 106 PRO A CA 1
ATOM 758 C C . PRO A 1 106 ? -4.027 0.75 -9.57 1 98.62 106 PRO A C 1
ATOM 760 O O . PRO A 1 106 ? -4.324 -0.003 -10.5 1 98.62 106 PRO A O 1
ATOM 763 N N . ASP A 1 107 ? -3.719 2.049 -9.719 1 98.25 107 ASP A N 1
ATOM 764 C CA . ASP A 1 107 ? -3.938 2.66 -11.023 1 98.25 107 ASP A CA 1
ATOM 765 C C . ASP A 1 107 ? -2.834 2.271 -12.008 1 98.25 107 ASP A C 1
ATOM 767 O O . ASP A 1 107 ? -2.914 2.588 -13.195 1 98.25 107 ASP A O 1
ATOM 771 N N . THR A 1 108 ? -1.768 1.529 -11.523 1 98.69 108 THR A N 1
ATOM 772 C CA . THR A 1 108 ? -0.732 1.038 -12.43 1 98.69 108 THR A CA 1
ATOM 773 C C . THR A 1 108 ? -1.195 -0.226 -13.148 1 98.69 108 THR A C 1
ATOM 775 O O . THR A 1 108 ? -0.578 -0.652 -14.125 1 98.69 108 THR A O 1
ATOM 778 N N . VAL A 1 109 ? -2.266 -0.89 -12.75 1 98.88 109 VAL A N 1
ATOM 779 C CA . VAL A 1 109 ? -2.721 -2.184 -13.25 1 98.88 109 VAL A CA 1
ATOM 780 C C . VAL A 1 109 ? -3.361 -2.014 -14.625 1 98.88 109 VAL A C 1
ATOM 782 O O . VAL A 1 109 ? -4.223 -1.15 -14.812 1 98.88 109 VAL A O 1
ATOM 785 N N . VAL A 1 110 ? -2.932 -2.742 -15.562 1 98.75 110 VAL A N 1
ATOM 786 C CA . VAL A 1 110 ? -3.537 -2.844 -16.891 1 98.75 110 VAL A CA 1
ATOM 787 C C . VAL A 1 110 ? -3.766 -4.312 -17.25 1 98.75 110 VAL A C 1
ATOM 789 O O . VAL A 1 110 ? -3.373 -5.207 -16.484 1 98.75 110 VAL A O 1
ATOM 792 N N . GLY A 1 111 ? -4.453 -4.547 -18.328 1 98.81 111 GLY A N 1
ATOM 793 C CA . GLY A 1 111 ? -4.785 -5.898 -18.75 1 98.81 111 GLY A CA 1
ATOM 794 C C . GLY A 1 111 ? -3.594 -6.664 -19.297 1 98.81 111 GLY A C 1
ATOM 795 O O . GLY A 1 111 ? -2.533 -6.086 -19.531 1 98.81 111 GLY A O 1
ATOM 796 N N . PRO A 1 112 ? -3.744 -7.992 -19.453 1 98.81 112 PRO A N 1
ATOM 797 C CA . PRO A 1 112 ? -2.66 -8.898 -19.844 1 98.81 112 PRO A CA 1
ATOM 798 C C . PRO A 1 112 ? -2.105 -8.602 -21.234 1 98.81 112 PRO A C 1
ATOM 800 O O . PRO A 1 112 ? -0.966 -8.961 -21.531 1 98.81 112 PRO A O 1
ATOM 803 N N . GLU A 1 113 ? -2.865 -7.879 -22.109 1 98.5 113 GLU A N 1
ATOM 804 C CA . GLU A 1 113 ? -2.42 -7.594 -23.469 1 98.5 113 GLU A CA 1
ATOM 805 C C . GLU A 1 113 ? -2.305 -6.094 -23.719 1 98.5 113 GLU A C 1
ATOM 807 O O . GLU A 1 113 ? -2.145 -5.652 -24.859 1 98.5 113 GLU A O 1
ATOM 812 N N . ASP A 1 114 ? -2.521 -5.324 -22.672 1 98.81 114 ASP A N 1
ATOM 813 C CA . ASP A 1 114 ? -2.432 -3.873 -22.812 1 98.81 114 ASP A CA 1
ATOM 814 C C . ASP A 1 114 ? -0.981 -3.428 -22.984 1 98.81 114 ASP A C 1
ATOM 816 O O . ASP A 1 114 ? -0.055 -4.137 -22.578 1 98.81 114 ASP A O 1
ATOM 820 N N . THR A 1 115 ? -0.833 -2.283 -23.609 1 98.62 115 THR A N 1
ATOM 821 C CA . THR A 1 115 ? 0.468 -1.667 -23.844 1 98.62 115 THR A CA 1
ATOM 822 C C . THR A 1 115 ? 1.118 -1.263 -22.516 1 98.62 115 THR A C 1
ATOM 824 O O . THR A 1 115 ? 0.452 -0.729 -21.625 1 98.62 115 THR A O 1
ATOM 827 N N . VAL A 1 116 ? 2.41 -1.597 -22.328 1 98.88 116 VAL A N 1
ATOM 828 C CA . VAL A 1 116 ? 3.232 -1.054 -21.25 1 98.88 116 VAL A CA 1
ATOM 829 C C . VAL A 1 116 ? 4.035 0.139 -21.766 1 98.88 116 VAL A C 1
ATOM 831 O O . VAL A 1 116 ? 4.664 0.063 -22.812 1 98.88 116 VAL A O 1
ATOM 834 N N . LEU A 1 117 ? 4.035 1.268 -21.062 1 98.88 117 LEU A N 1
ATOM 835 C CA . LEU A 1 117 ? 4.691 2.502 -21.484 1 98.88 117 LEU A CA 1
ATOM 836 C C . LEU A 1 117 ? 6.051 2.65 -20.812 1 98.88 117 LEU A C 1
ATOM 838 O O . LEU A 1 117 ? 6.156 2.598 -19.594 1 98.88 117 LEU A O 1
ATOM 842 N N . VAL A 1 118 ? 7.074 2.766 -21.625 1 98.81 118 VAL A N 1
ATOM 843 C CA . VAL A 1 118 ? 8.391 3.154 -21.141 1 98.81 118 VAL A CA 1
ATOM 844 C C . VAL A 1 118 ? 8.391 4.637 -20.766 1 98.81 118 VAL A C 1
ATOM 846 O O . VAL A 1 118 ? 8.125 5.492 -21.609 1 98.81 118 VAL A O 1
ATOM 849 N N . PRO A 1 119 ? 8.68 4.91 -19.484 1 98.56 119 PRO A N 1
ATOM 850 C CA . PRO A 1 119 ? 8.602 6.312 -19.078 1 98.56 119 PRO A CA 1
ATOM 851 C C . PRO A 1 119 ? 9.57 7.203 -19.859 1 98.56 119 PRO A C 1
ATOM 853 O O . PRO A 1 119 ? 10.633 6.742 -20.297 1 98.56 119 PRO A O 1
ATOM 856 N N . ARG A 1 120 ? 9.172 8.547 -20 1 97.88 120 ARG A N 1
ATOM 857 C CA . ARG A 1 120 ? 10.062 9.516 -20.625 1 97.88 120 ARG A CA 1
ATOM 858 C C . ARG A 1 120 ? 11.383 9.609 -19.875 1 97.88 120 ARG A C 1
ATOM 860 O O . ARG A 1 120 ? 11.398 9.664 -18.641 1 97.88 120 ARG A O 1
ATOM 867 N N . GLY A 1 121 ? 12.453 9.414 -20.547 1 96.25 121 GLY A N 1
ATOM 868 C CA . GLY A 1 121 ? 13.773 9.539 -19.953 1 96.25 121 GLY A CA 1
ATOM 869 C C . GLY A 1 121 ? 14.266 8.242 -19.328 1 96.25 121 GLY A C 1
ATOM 870 O O . GLY A 1 121 ? 15.367 8.188 -18.781 1 96.25 121 GLY A O 1
ATOM 871 N N . SER A 1 122 ? 13.469 7.211 -19.406 1 97.94 122 SER A N 1
ATOM 872 C CA . SER A 1 122 ? 13.867 5.918 -18.859 1 97.94 122 SER A CA 1
ATOM 873 C C . SER A 1 122 ? 15.148 5.406 -19.516 1 97.94 122 SER A C 1
ATOM 875 O O . SER A 1 122 ? 15.328 5.543 -20.719 1 97.94 122 SER A O 1
ATOM 877 N N . ARG A 1 123 ? 16.031 4.797 -18.688 1 97.62 123 ARG A N 1
ATOM 878 C CA . ARG A 1 123 ? 17.266 4.164 -19.156 1 97.62 123 ARG A CA 1
ATOM 879 C C . ARG A 1 123 ? 17.312 2.695 -18.75 1 97.62 123 ARG A C 1
ATOM 881 O O . ARG A 1 123 ? 18.078 1.916 -19.312 1 97.62 123 ARG A O 1
ATOM 888 N N . LYS A 1 124 ? 16.438 2.305 -17.781 1 98.62 124 LYS A N 1
ATOM 889 C CA . LYS A 1 124 ? 16.625 0.986 -17.188 1 98.62 124 LYS A CA 1
ATOM 890 C C . LYS A 1 124 ? 15.281 0.334 -16.859 1 98.62 124 LYS A C 1
ATOM 892 O O . LYS A 1 124 ? 15.078 -0.174 -15.758 1 98.62 124 LYS A O 1
ATOM 897 N N . THR A 1 125 ? 14.32 0.397 -17.844 1 98.88 125 THR A N 1
ATOM 898 C CA . THR A 1 125 ? 13.07 -0.339 -17.688 1 98.88 125 THR A CA 1
ATOM 899 C C . THR A 1 125 ? 13.32 -1.844 -17.703 1 98.88 125 THR A C 1
ATOM 901 O O . THR A 1 125 ? 14.008 -2.352 -18.594 1 98.88 125 THR A O 1
ATOM 904 N N . ASP A 1 126 ? 12.836 -2.529 -16.719 1 98.88 126 ASP A N 1
ATOM 905 C CA . ASP A 1 126 ? 13.148 -3.936 -16.484 1 98.88 126 ASP A CA 1
ATOM 906 C C . ASP A 1 126 ? 11.867 -4.758 -16.328 1 98.88 126 ASP A C 1
ATOM 908 O O . ASP A 1 126 ? 10.805 -4.215 -16.031 1 98.88 126 ASP A O 1
ATOM 912 N N . TRP A 1 127 ? 11.977 -6.074 -16.656 1 98.94 127 TRP A N 1
ATOM 913 C CA . TRP A 1 1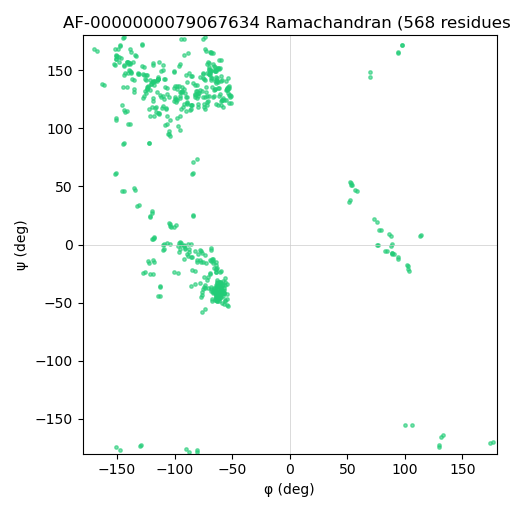27 ? 10.859 -7.008 -16.594 1 98.94 127 TRP A CA 1
ATOM 914 C C . TRP A 1 127 ? 10.938 -7.852 -15.32 1 98.94 127 TRP A C 1
ATOM 916 O O . TRP A 1 127 ? 12.016 -8.031 -14.75 1 98.94 127 TRP A O 1
ATOM 926 N N . GLU A 1 128 ? 9.766 -8.227 -14.82 1 98.94 128 GLU A N 1
ATOM 927 C CA . GLU A 1 128 ? 9.695 -9.125 -13.672 1 98.94 128 GLU A CA 1
ATOM 928 C C . GLU A 1 128 ? 8.422 -9.961 -13.703 1 98.94 128 GLU A C 1
ATOM 930 O O . GLU A 1 128 ? 7.324 -9.445 -13.469 1 98.94 128 GLU A O 1
ATOM 935 N N . VAL A 1 129 ? 8.5 -11.297 -13.977 1 98.94 129 VAL A N 1
ATOM 936 C CA . VAL A 1 129 ? 7.352 -12.18 -13.828 1 98.94 129 VAL A CA 1
ATOM 937 C C . VAL A 1 129 ? 7.148 -12.508 -12.352 1 98.94 129 VAL A C 1
ATOM 939 O O . VAL A 1 129 ? 8.109 -12.773 -11.625 1 98.94 129 VAL A O 1
ATOM 942 N N . GLU A 1 130 ? 5.953 -12.422 -11.867 1 98.94 130 GLU A N 1
ATOM 943 C CA . GLU A 1 130 ? 5.66 -12.719 -10.461 1 98.94 130 GLU A CA 1
ATOM 944 C C . GLU A 1 130 ? 4.344 -13.477 -10.32 1 98.94 130 GLU A C 1
ATOM 946 O O . GLU A 1 130 ? 3.488 -13.414 -11.203 1 98.94 130 GLU A O 1
ATOM 951 N N . LEU A 1 131 ? 4.207 -14.227 -9.219 1 99 131 LEU A N 1
ATOM 952 C CA . LEU A 1 131 ? 2.93 -14.719 -8.719 1 99 131 LEU A CA 1
ATOM 953 C C . LEU A 1 131 ? 2.193 -13.633 -7.945 1 99 131 LEU A C 1
ATOM 955 O O . LEU A 1 131 ? 2.729 -13.086 -6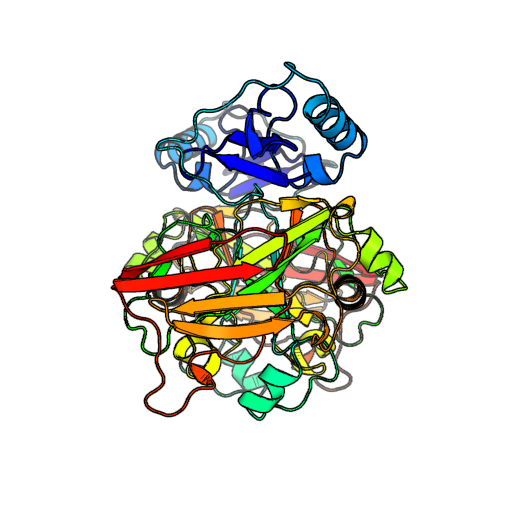.98 1 99 131 LEU A O 1
ATOM 959 N N . ALA A 1 132 ? 1.04 -13.312 -8.398 1 99 132 ALA A N 1
ATOM 960 C CA . ALA A 1 132 ? 0.149 -12.43 -7.652 1 99 132 ALA A CA 1
ATOM 961 C C . ALA A 1 132 ? -0.819 -13.227 -6.785 1 99 132 ALA A C 1
ATOM 963 O O . ALA A 1 132 ? -1.4 -14.219 -7.242 1 99 132 ALA A O 1
ATOM 964 N N . VAL A 1 133 ? -0.993 -12.805 -5.578 1 99 133 VAL A N 1
ATOM 965 C CA . VAL A 1 133 ? -1.916 -13.383 -4.605 1 99 133 VAL A CA 1
ATOM 966 C C . VAL A 1 133 ? -3.057 -12.398 -4.336 1 99 133 VAL A C 1
ATOM 968 O O . VAL A 1 133 ? -2.818 -11.227 -4.055 1 99 133 VAL A O 1
ATOM 971 N N . VAL A 1 134 ? -4.238 -12.852 -4.465 1 99 134 VAL A N 1
ATOM 972 C CA . VAL A 1 134 ? -5.406 -12.016 -4.199 1 99 134 VAL A CA 1
ATOM 973 C C . VAL A 1 134 ? -6.055 -12.438 -2.885 1 99 134 VAL A C 1
ATOM 975 O O . VAL A 1 134 ? -6.367 -13.617 -2.691 1 99 134 VAL A O 1
ATOM 978 N N . ILE A 1 135 ? -6.316 -11.492 -1.981 1 98.94 135 ILE A N 1
ATOM 979 C CA . ILE A 1 135 ? -6.863 -11.734 -0.652 1 98.94 135 ILE A CA 1
ATOM 980 C C . ILE A 1 135 ? -8.383 -11.883 -0.74 1 98.94 135 ILE A C 1
ATOM 982 O O . ILE A 1 135 ? -9.047 -11.125 -1.451 1 98.94 135 ILE A O 1
ATOM 986 N N . GLY A 1 136 ? -8.875 -12.883 0.003 1 98.88 136 GLY A N 1
ATOM 987 C CA . GLY A 1 136 ? -10.305 -13.148 -0.047 1 98.88 136 GLY A CA 1
ATOM 988 C C . GLY A 1 136 ? -10.992 -12.984 1.296 1 98.88 136 GLY A C 1
ATOM 989 O O . GLY A 1 136 ? -12.219 -12.969 1.373 1 98.88 136 GLY A O 1
ATOM 990 N N . ARG A 1 137 ? -10.242 -12.898 2.312 1 98.69 137 ARG A N 1
ATOM 991 C CA . ARG A 1 137 ? -10.711 -12.656 3.672 1 98.69 137 ARG A CA 1
ATOM 992 C C . ARG A 1 137 ? -9.82 -11.648 4.391 1 98.69 137 ARG A C 1
ATOM 994 O O . ARG A 1 137 ? -8.609 -11.625 4.184 1 98.69 137 ARG A O 1
ATOM 1001 N N . THR A 1 138 ? -10.461 -10.805 5.195 1 98.75 138 THR A N 1
ATOM 1002 C CA . THR A 1 138 ? -9.695 -9.82 5.953 1 98.75 138 THR A CA 1
ATOM 1003 C C . THR A 1 138 ? -8.648 -10.508 6.832 1 98.75 138 THR A C 1
ATOM 1005 O O . THR A 1 138 ? -8.977 -11.438 7.578 1 98.75 138 THR A O 1
ATOM 1008 N N . ALA A 1 139 ? -7.34 -10.141 6.688 1 98.81 139 ALA A N 1
ATOM 1009 C CA . ALA A 1 139 ? -6.219 -10.688 7.453 1 98.81 139 ALA A CA 1
ATOM 1010 C C . ALA A 1 139 ? -5.656 -9.648 8.414 1 98.81 139 ALA A C 1
ATOM 1012 O O . ALA A 1 139 ? -5.223 -8.57 7.996 1 98.81 139 ALA A O 1
ATOM 1013 N N . ARG A 1 140 ? -5.695 -9.938 9.633 1 98.25 140 ARG A N 1
ATOM 1014 C CA . ARG A 1 140 ? -5.188 -9.094 10.711 1 98.25 140 ARG A CA 1
ATOM 1015 C C . ARG A 1 140 ? -4.578 -9.938 11.828 1 98.25 140 ARG A C 1
ATOM 1017 O O . ARG A 1 140 ? -5.262 -10.766 12.43 1 98.25 140 ARG A O 1
ATOM 1024 N N . TYR A 1 141 ? -3.248 -9.781 12.031 1 98.5 141 TYR A N 1
ATOM 1025 C CA . TYR A 1 141 ? -2.502 -10.43 13.109 1 98.5 141 TYR A CA 1
ATOM 1026 C C . TYR A 1 141 ? -2.738 -11.938 13.102 1 98.5 141 TYR A C 1
ATOM 1028 O O . TYR A 1 141 ? -3.117 -12.508 14.125 1 98.5 141 TYR A O 1
ATOM 1036 N N . LEU A 1 142 ? -2.533 -12.477 12.047 1 98.81 142 LEU A N 1
ATOM 1037 C CA . LEU A 1 142 ? -2.662 -13.914 11.891 1 98.81 142 LEU A CA 1
ATOM 1038 C C . LEU A 1 142 ? -1.546 -14.648 12.633 1 98.81 142 LEU A C 1
ATOM 1040 O O . LEU A 1 142 ? -0.413 -14.164 12.688 1 98.81 142 LEU A O 1
ATOM 1044 N N . ASP A 1 143 ? -1.792 -15.938 13 1 98.38 143 ASP A N 1
ATOM 1045 C CA . ASP A 1 143 ? -0.887 -16.656 13.891 1 98.38 143 ASP A CA 1
ATOM 1046 C C . ASP A 1 143 ? 0.033 -17.594 13.109 1 98.38 143 ASP A C 1
ATOM 1048 O O . ASP A 1 143 ? 1.112 -17.953 13.586 1 98.38 143 ASP A O 1
ATOM 1052 N N . SER A 1 144 ? -0.413 -17.984 11.914 1 98.75 144 SER A N 1
ATOM 1053 C CA . SER A 1 144 ? 0.358 -19.031 11.242 1 98.75 144 SER A CA 1
ATOM 1054 C C . SER A 1 144 ? 0.308 -18.859 9.727 1 98.75 144 SER A C 1
ATOM 1056 O O . SER A 1 144 ? -0.573 -18.172 9.203 1 98.75 144 SER A O 1
ATOM 1058 N N . ALA A 1 145 ? 1.214 -19.469 9.062 1 98.44 145 ALA A N 1
ATOM 1059 C CA . ALA A 1 145 ? 1.261 -19.484 7.605 1 98.44 145 ALA A CA 1
ATOM 1060 C C . ALA A 1 145 ? 0.034 -20.188 7.027 1 98.44 145 ALA A C 1
ATOM 1062 O O . ALA A 1 145 ? -0.456 -19.812 5.957 1 98.44 145 ALA A O 1
ATOM 1063 N N . GLU A 1 146 ? -0.447 -21.234 7.707 1 98.44 146 GLU A N 1
ATOM 1064 C CA . GLU A 1 146 ? -1.646 -21.938 7.273 1 98.44 146 GLU A CA 1
ATOM 1065 C C . GLU A 1 146 ? -2.855 -21.016 7.242 1 98.44 146 GLU A C 1
ATOM 1067 O O . GLU A 1 146 ? -3.652 -21.047 6.301 1 98.44 146 GLU A O 1
ATOM 1072 N N . GLU A 1 147 ? -2.939 -20.188 8.273 1 98.62 147 GLU A N 1
ATOM 1073 C CA . GLU A 1 147 ? -3.992 -19.188 8.258 1 98.62 147 GLU A CA 1
ATOM 1074 C C . GLU A 1 147 ? -3.809 -18.203 7.098 1 98.62 147 GLU A C 1
ATOM 1076 O O . GLU A 1 147 ? -4.785 -17.797 6.457 1 98.62 147 GLU A O 1
ATOM 1081 N N . GLY A 1 148 ? -2.568 -17.844 6.895 1 98.81 148 GLY A N 1
ATOM 1082 C CA . GLY A 1 148 ? -2.287 -16.969 5.77 1 98.81 148 GLY A CA 1
ATOM 1083 C C . GLY A 1 148 ? -2.803 -17.516 4.449 1 98.81 148 GLY A C 1
ATOM 1084 O O . GLY A 1 148 ? -3.471 -16.797 3.697 1 98.81 148 GLY A O 1
ATOM 1085 N N . LEU A 1 149 ? -2.535 -18.781 4.215 1 98.62 149 LEU A N 1
ATOM 1086 C CA . LEU A 1 149 ? -2.984 -19.422 2.982 1 98.62 149 LEU A CA 1
ATOM 1087 C C . LEU A 1 149 ? -4.508 -19.469 2.916 1 98.62 149 LEU A C 1
ATOM 1089 O O . LEU A 1 149 ? -5.09 -19.297 1.843 1 98.62 149 LEU A O 1
ATOM 1093 N N . ALA A 1 150 ? -5.148 -19.641 4.082 1 98.38 150 ALA A N 1
ATOM 1094 C CA . ALA A 1 150 ? -6.602 -19.766 4.152 1 98.38 150 ALA A CA 1
ATOM 1095 C C . ALA A 1 150 ? -7.277 -18.438 3.807 1 98.38 150 ALA A C 1
ATOM 1097 O O . ALA A 1 150 ? -8.484 -18.391 3.555 1 98.38 150 ALA A O 1
ATOM 1098 N N . HIS A 1 151 ? -6.527 -17.344 3.777 1 98.81 151 HIS A N 1
ATOM 1099 C CA . HIS A 1 151 ? -7.09 -16.031 3.506 1 98.81 151 HIS A CA 1
ATOM 1100 C C . HIS A 1 151 ? -6.949 -15.664 2.033 1 98.81 151 HIS A C 1
ATOM 1102 O O . HIS A 1 151 ? -7.395 -14.594 1.608 1 98.81 151 HIS A O 1
ATOM 1108 N N . VAL A 1 152 ? -6.406 -16.5 1.24 1 98.88 152 VAL A N 1
ATOM 1109 C CA . VAL A 1 152 ? -6.168 -16.234 -0.175 1 98.88 152 VAL A CA 1
ATOM 1110 C C . VAL A 1 152 ? -7.387 -16.672 -0.992 1 98.88 152 VAL A C 1
ATOM 1112 O O . VAL A 1 152 ? -7.879 -17.781 -0.841 1 98.88 152 VAL A O 1
ATOM 1115 N N . ALA A 1 153 ? -7.93 -15.734 -1.85 1 98.81 153 ALA A N 1
ATOM 1116 C CA . ALA A 1 153 ? -9.047 -16.031 -2.746 1 98.81 153 ALA A CA 1
ATOM 1117 C C . ALA A 1 153 ? -8.555 -16.719 -4.02 1 98.81 153 ALA A C 1
ATOM 1119 O O . ALA A 1 153 ? -9.273 -17.531 -4.602 1 98.81 153 ALA A O 1
ATOM 1120 N N . GLY A 1 154 ? -7.34 -16.359 -4.488 1 98.88 154 GLY A N 1
ATOM 1121 C CA . GLY A 1 154 ? -6.832 -16.906 -5.738 1 98.88 154 GLY A CA 1
ATOM 1122 C C . GLY A 1 154 ? -5.516 -16.281 -6.168 1 98.88 154 GLY A C 1
ATOM 1123 O O . GLY A 1 154 ? -4.863 -15.602 -5.383 1 98.88 154 GLY A O 1
ATOM 1124 N N . TYR A 1 155 ? -5.133 -16.594 -7.359 1 98.94 155 TYR A N 1
ATOM 1125 C CA . TYR A 1 155 ? -3.816 -16.25 -7.883 1 98.94 155 TYR A CA 1
ATOM 1126 C C . TYR A 1 155 ? -3.91 -15.773 -9.328 1 98.94 155 TYR A C 1
ATOM 1128 O O . TYR A 1 155 ? -4.844 -16.141 -10.047 1 98.94 155 TYR A O 1
ATOM 1136 N N . ALA A 1 156 ? -2.979 -15.008 -9.781 1 98.94 156 ALA A N 1
ATOM 1137 C CA . ALA A 1 156 ? -2.865 -14.531 -11.156 1 98.94 156 ALA A CA 1
ATOM 1138 C C . ALA A 1 156 ? -1.405 -14.289 -11.531 1 98.94 156 ALA A C 1
ATOM 1140 O O . ALA A 1 156 ? -0.526 -14.297 -10.664 1 98.94 156 ALA A O 1
ATOM 1141 N N . THR A 1 157 ? -1.135 -14.188 -12.797 1 98.94 157 THR A N 1
ATOM 1142 C CA . THR A 1 157 ? 0.173 -13.789 -13.305 1 98.94 157 THR A CA 1
ATOM 1143 C C . THR A 1 157 ? 0.321 -12.266 -13.281 1 98.94 157 THR A C 1
ATOM 1145 O O . THR A 1 157 ? -0.593 -11.547 -13.68 1 98.94 157 THR A O 1
ATOM 1148 N N . ALA A 1 158 ? 1.397 -11.797 -12.773 1 98.94 158 ALA A N 1
ATOM 1149 C CA . ALA A 1 158 ? 1.675 -10.359 -12.727 1 98.94 158 ALA A CA 1
ATOM 1150 C C . ALA A 1 158 ? 3.016 -10.039 -13.383 1 98.94 158 ALA A C 1
ATOM 1152 O O . ALA A 1 158 ? 3.957 -10.836 -13.305 1 98.94 158 ALA A O 1
ATOM 1153 N N . HIS A 1 159 ? 3.105 -8.914 -14.117 1 98.94 159 HIS A N 1
ATOM 1154 C CA . HIS A 1 159 ? 4.324 -8.305 -14.633 1 98.94 159 HIS A CA 1
ATOM 1155 C C . HIS A 1 159 ? 4.707 -7.07 -13.812 1 98.94 159 HIS A C 1
ATOM 1157 O O . HIS A 1 159 ? 4.152 -5.988 -14.023 1 98.94 159 HIS A O 1
ATOM 1163 N N . ASP A 1 160 ? 5.594 -7.289 -12.789 1 98.88 160 ASP A N 1
ATOM 1164 C CA . ASP A 1 160 ? 6.023 -6.191 -11.922 1 98.88 160 ASP A CA 1
ATOM 1165 C C . ASP A 1 160 ? 7.121 -5.363 -12.594 1 98.88 160 ASP A C 1
ATOM 1167 O O . ASP A 1 160 ? 8.266 -5.352 -12.133 1 98.88 160 ASP A O 1
ATOM 1171 N N . VAL A 1 161 ? 6.742 -4.516 -13.648 1 98.88 161 VAL A N 1
ATOM 1172 C CA . VAL A 1 161 ? 7.668 -3.68 -14.406 1 98.88 161 VAL A CA 1
ATOM 1173 C C . VAL A 1 161 ? 8.328 -2.664 -13.477 1 98.88 161 VAL A C 1
ATOM 1175 O O . VAL A 1 161 ? 7.691 -2.162 -12.547 1 98.88 161 VAL A O 1
ATOM 1178 N N . SER A 1 162 ? 9.57 -2.447 -13.68 1 98.5 162 SER A N 1
ATOM 1179 C CA . SER A 1 162 ? 10.359 -1.525 -12.875 1 98.5 162 SER A CA 1
ATOM 1180 C C . SER A 1 162 ? 11.18 -0.585 -13.75 1 98.5 162 SER A C 1
ATOM 1182 O O . SER A 1 162 ? 11.562 -0.942 -14.867 1 98.5 162 SER A O 1
ATOM 1184 N N . GLU A 1 163 ? 11.422 0.624 -13.383 1 98.62 163 GLU A N 1
ATOM 1185 C CA . GLU A 1 163 ? 12.523 1.462 -13.859 1 98.62 163 GLU A CA 1
ATOM 1186 C C . GLU A 1 163 ? 13.625 1.563 -12.812 1 98.62 163 GLU A C 1
ATOM 1188 O O . GLU A 1 163 ? 13.469 2.246 -11.797 1 98.62 163 GLU A O 1
ATOM 1193 N N . ARG A 1 164 ? 14.766 0.884 -13.078 1 98.19 164 ARG A N 1
ATOM 1194 C CA . ARG A 1 164 ? 15.789 0.588 -12.078 1 98.19 164 ARG A CA 1
ATOM 1195 C C . ARG A 1 164 ? 16.531 1.853 -11.672 1 98.19 164 ARG A C 1
ATOM 1197 O O . ARG A 1 164 ? 16.953 1.988 -10.523 1 98.19 164 ARG A O 1
ATOM 1204 N N . GLU A 1 165 ? 16.812 2.795 -12.586 1 98 165 GLU A N 1
ATOM 1205 C CA . GLU A 1 165 ? 17.422 4.059 -12.195 1 98 165 GLU A CA 1
ATOM 1206 C C . GLU A 1 165 ? 16.547 4.832 -11.227 1 98 165 GLU A C 1
ATOM 1208 O O . GLU A 1 165 ? 17.016 5.328 -10.203 1 98 165 GLU A O 1
ATOM 1213 N N . PHE A 1 166 ? 15.133 4.949 -11.539 1 97.75 166 PHE A N 1
ATOM 1214 C CA . PHE A 1 166 ? 14.188 5.617 -10.656 1 97.75 166 PHE A CA 1
ATOM 1215 C C . PHE A 1 166 ? 14.141 4.934 -9.297 1 97.75 166 PHE A C 1
ATOM 1217 O O . PHE A 1 166 ? 13.992 5.598 -8.273 1 97.75 166 PHE A O 1
ATOM 1224 N N . GLN A 1 167 ? 14.273 3.619 -9.273 1 96.56 167 GLN A N 1
ATOM 1225 C CA . GLN A 1 167 ? 14.094 2.764 -8.102 1 96.56 167 GLN A CA 1
ATOM 1226 C C . GLN A 1 167 ? 15.289 2.854 -7.164 1 96.56 167 GLN A C 1
ATOM 1228 O O . GLN A 1 167 ? 15.125 2.9 -5.941 1 96.56 167 GLN A O 1
ATOM 1233 N N . ILE A 1 168 ? 16.516 2.889 -7.73 1 94.25 168 ILE A N 1
ATOM 1234 C CA . ILE A 1 168 ? 17.672 2.596 -6.879 1 94.25 168 ILE A CA 1
ATOM 1235 C C . ILE A 1 168 ? 18.672 3.732 -6.969 1 94.25 168 ILE A C 1
ATOM 1237 O O . ILE A 1 168 ? 19.516 3.904 -6.07 1 94.25 168 ILE A O 1
ATOM 1241 N N . GLU A 1 169 ? 18.703 4.574 -8.055 1 95.12 169 GLU A N 1
ATOM 1242 C CA . GLU A 1 169 ? 19.812 5.488 -8.289 1 95.12 169 GLU A CA 1
ATOM 1243 C C . GLU A 1 169 ? 19.391 6.941 -8.078 1 95.12 169 GLU A C 1
ATOM 1245 O O . GLU A 1 169 ? 20.203 7.855 -8.219 1 95.12 169 GLU A O 1
ATOM 1250 N N . ARG A 1 170 ? 18.203 7.203 -7.758 1 92.62 170 ARG A N 1
ATOM 1251 C CA . ARG A 1 170 ? 17.719 8.57 -7.645 1 92.62 170 ARG A CA 1
ATOM 1252 C C . ARG A 1 170 ? 17.219 8.867 -6.238 1 92.62 170 ARG A C 1
ATOM 1254 O O . ARG A 1 170 ? 16.266 9.625 -6.059 1 92.62 170 ARG A O 1
ATOM 1261 N N . GLY A 1 171 ? 17.797 8.18 -5.27 1 85.19 171 GLY A N 1
ATOM 1262 C CA . GLY A 1 171 ? 17.516 8.43 -3.865 1 85.19 171 GLY A CA 1
ATOM 1263 C C . GLY A 1 171 ? 16.109 8.008 -3.461 1 85.19 171 GLY A C 1
ATOM 1264 O O . GLY A 1 171 ? 15.242 7.824 -4.316 1 85.19 171 GLY A O 1
ATOM 1265 N N . GLY A 1 172 ? 15.992 7.582 -2.205 1 83.06 172 GLY A N 1
ATOM 1266 C CA . GLY A 1 172 ? 14.672 7.309 -1.653 1 83.06 172 GLY A CA 1
ATOM 1267 C C . GLY A 1 172 ? 14.328 5.832 -1.642 1 83.06 172 GLY A C 1
ATOM 1268 O O . GLY A 1 172 ? 15.211 4.98 -1.516 1 83.06 172 GLY A O 1
ATOM 1269 N N . THR A 1 173 ? 13.117 5.566 -1.655 1 93.19 173 THR A N 1
ATOM 1270 C CA . THR A 1 173 ? 12.562 4.219 -1.567 1 93.19 173 THR A CA 1
ATOM 1271 C C . THR A 1 173 ? 12.344 3.633 -2.959 1 93.19 173 THR A C 1
ATOM 1273 O O . THR A 1 173 ? 12.695 4.258 -3.963 1 93.19 173 THR A O 1
ATOM 1276 N N . TRP A 1 174 ? 11.906 2.404 -3.137 1 96.5 174 TRP A N 1
ATOM 1277 C CA . TRP A 1 174 ? 11.773 1.678 -4.395 1 96.5 174 TRP A CA 1
ATOM 1278 C C . TRP A 1 174 ? 10.531 2.127 -5.156 1 96.5 174 TRP A C 1
ATOM 1280 O O . TRP A 1 174 ? 10.406 1.878 -6.359 1 96.5 174 TRP A O 1
ATOM 1290 N N . ASP A 1 175 ? 9.648 2.879 -4.422 1 97.56 175 ASP A N 1
ATOM 1291 C CA . ASP A 1 175 ? 8.312 3.17 -4.941 1 97.56 175 ASP A CA 1
ATOM 1292 C C . ASP A 1 175 ? 8.391 4 -6.223 1 97.56 175 ASP A C 1
ATOM 1294 O O . ASP A 1 175 ? 7.582 3.822 -7.133 1 97.56 175 ASP A O 1
ATOM 1298 N N . LYS A 1 176 ? 9.445 4.891 -6.348 1 96.88 176 LYS A N 1
ATOM 1299 C CA . LYS A 1 176 ? 9.602 5.805 -7.477 1 96.88 176 LYS A CA 1
ATOM 1300 C C . LYS A 1 176 ? 9.727 5.039 -8.789 1 96.88 176 LYS A C 1
ATOM 1302 O O . LYS A 1 176 ? 9.125 5.43 -9.797 1 96.88 176 LYS A O 1
ATOM 1307 N N . GLY A 1 177 ? 10.438 3.912 -8.844 1 98 177 GLY A N 1
ATOM 1308 C CA . GLY A 1 177 ? 10.672 3.154 -10.062 1 98 177 GLY A CA 1
ATOM 1309 C C . GLY A 1 177 ? 9.625 2.086 -10.305 1 98 177 GLY A C 1
ATOM 1310 O O . GLY A 1 177 ? 9.648 1.411 -11.336 1 98 177 GLY A O 1
ATOM 1311 N N . LYS A 1 178 ? 8.648 1.91 -9.375 1 98.5 178 LYS A N 1
ATOM 1312 C CA . LYS A 1 178 ? 7.711 0.795 -9.453 1 98.5 178 LYS A CA 1
ATOM 1313 C C . LYS A 1 178 ? 6.309 1.283 -9.797 1 98.5 178 LYS A C 1
ATOM 1315 O O . LYS A 1 178 ? 5.43 0.482 -10.125 1 98.5 178 LYS A O 1
ATOM 1320 N N . ASN A 1 179 ? 6.137 2.658 -9.875 1 98.62 179 ASN A N 1
ATOM 1321 C CA . ASN A 1 179 ? 4.785 3.188 -9.992 1 98.62 179 ASN A CA 1
ATOM 1322 C C . ASN A 1 179 ? 4.617 4.027 -11.258 1 98.62 179 ASN A C 1
ATOM 1324 O O . ASN A 1 179 ? 3.76 4.91 -11.312 1 98.62 179 ASN A O 1
ATOM 1328 N N . CYS A 1 180 ? 5.438 3.789 -12.32 1 98.5 180 CYS A N 1
ATOM 1329 C CA . CYS A 1 180 ? 5.156 4.387 -13.617 1 98.5 180 CYS A CA 1
ATOM 1330 C C . CYS A 1 180 ? 3.848 3.859 -14.188 1 98.5 180 CYS A C 1
ATOM 1332 O O . CYS A 1 180 ? 3.424 2.75 -13.859 1 98.5 180 CYS A O 1
ATOM 1334 N N . GLU A 1 181 ? 3.191 4.68 -14.945 1 97.75 181 GLU A N 1
ATOM 1335 C CA . GLU A 1 181 ? 1.912 4.262 -15.508 1 97.75 181 GLU A CA 1
ATOM 1336 C C . GLU A 1 181 ? 2.041 2.936 -16.25 1 97.75 181 GLU A C 1
ATOM 1338 O O . GLU A 1 181 ? 3.039 2.691 -16.922 1 97.75 181 GLU A O 1
ATOM 1343 N N . THR A 1 182 ? 1.132 2.004 -16.078 1 98.69 182 THR A N 1
ATOM 1344 C CA . THR A 1 182 ? 0.949 0.719 -16.75 1 98.69 182 THR A CA 1
ATOM 1345 C C . THR A 1 182 ? 1.944 -0.311 -16.219 1 98.69 182 THR A C 1
ATOM 1347 O O . THR A 1 182 ? 2.145 -1.359 -16.828 1 98.69 182 THR A O 1
ATOM 1350 N N . PHE A 1 183 ? 2.643 -0.053 -15.102 1 98.94 183 PHE A N 1
ATOM 1351 C CA . PHE A 1 183 ? 3.768 -0.863 -14.648 1 98.94 183 PHE A CA 1
ATOM 1352 C C . PHE A 1 183 ? 3.279 -2.07 -13.852 1 98.94 183 PHE A C 1
ATOM 1354 O O . PHE A 1 183 ? 4.02 -2.625 -13.039 1 98.94 183 PHE A O 1
ATOM 1361 N N . ASN A 1 184 ? 2.008 -2.568 -14.078 1 98.94 184 ASN A N 1
ATOM 1362 C CA . ASN A 1 184 ? 1.542 -3.762 -13.375 1 98.94 184 ASN A CA 1
ATOM 1363 C C . ASN A 1 184 ? 0.506 -4.523 -14.195 1 98.94 184 ASN A C 1
ATOM 1365 O O . ASN A 1 184 ? -0.631 -4.703 -13.758 1 98.94 184 ASN A O 1
ATOM 1369 N N . PRO A 1 185 ? 0.874 -4.984 -15.391 1 98.94 185 PRO A N 1
ATOM 1370 C CA . PRO A 1 185 ? -0.039 -5.902 -16.078 1 98.94 185 PRO A CA 1
ATOM 1371 C C . PRO A 1 185 ? -0.429 -7.098 -15.211 1 98.94 185 PRO A C 1
ATOM 1373 O O . PRO A 1 185 ? 0.423 -7.68 -14.531 1 98.94 185 PRO A O 1
ATOM 1376 N N . LEU A 1 186 ? -1.657 -7.402 -15.18 1 98.94 186 LEU A N 1
ATOM 1377 C CA . LEU A 1 186 ? -2.236 -8.445 -14.336 1 98.94 186 LEU A CA 1
ATOM 1378 C C . LEU A 1 186 ? -3.219 -9.297 -15.133 1 98.94 186 LEU A C 1
ATOM 1380 O O . LEU A 1 186 ? -4.074 -8.766 -15.844 1 98.94 186 LEU A O 1
ATOM 1384 N N . GLY A 1 187 ? -3.119 -10.641 -15.062 1 98.56 187 GLY A N 1
ATOM 1385 C CA . GLY A 1 187 ? -4.098 -11.5 -15.711 1 98.56 187 GLY A CA 1
ATOM 1386 C C . GLY A 1 187 ? -3.463 -12.625 -16.5 1 98.56 187 GLY A C 1
ATOM 1387 O O . GLY A 1 187 ? -2.348 -13.055 -16.203 1 98.56 187 GLY A O 1
ATOM 1388 N N . PRO A 1 188 ? -4.168 -13.234 -17.344 1 98.31 188 PRO A N 1
ATOM 1389 C CA . PRO A 1 188 ? -5.434 -12.828 -17.969 1 98.31 188 PRO A CA 1
ATOM 1390 C C . PRO A 1 188 ? -6.645 -13.125 -17.078 1 98.31 188 PRO A C 1
ATOM 1392 O O . PRO A 1 188 ? -7.719 -12.555 -17.297 1 98.31 188 PRO A O 1
ATOM 1395 N N . TRP A 1 189 ? -6.551 -14.023 -16.172 1 98.62 189 TRP A N 1
ATOM 1396 C CA . TRP A 1 189 ? -7.668 -14.375 -15.297 1 98.62 189 TRP A CA 1
ATOM 1397 C C . TRP A 1 189 ? -7.184 -14.625 -13.875 1 98.62 189 TRP A C 1
ATOM 1399 O O . TRP A 1 189 ? -5.98 -14.758 -13.633 1 98.62 189 TRP A O 1
ATOM 1409 N N . LEU A 1 190 ? -8.039 -14.5 -12.938 1 98.88 190 LEU A N 1
ATOM 1410 C CA . LEU A 1 190 ? -7.895 -14.922 -11.547 1 98.88 190 LEU A CA 1
ATOM 1411 C C . LEU A 1 190 ? -8.297 -16.391 -11.383 1 98.88 190 LEU A C 1
ATOM 1413 O O . LEU A 1 190 ? -9.438 -16.75 -11.688 1 98.88 190 LEU A O 1
ATOM 1417 N N . VAL A 1 191 ? -7.312 -17.25 -10.984 1 98.75 191 VAL A N 1
ATOM 1418 C CA . VAL A 1 191 ? -7.609 -18.641 -10.672 1 98.75 191 VAL A CA 1
ATOM 1419 C C . VAL A 1 191 ? -7.898 -18.781 -9.18 1 98.75 191 VAL A C 1
ATOM 1421 O O . VAL A 1 191 ? -7.066 -18.422 -8.344 1 98.75 191 VAL A O 1
ATOM 1424 N N . THR A 1 192 ? -9.164 -19.234 -8.883 1 98.5 192 THR A N 1
ATOM 1425 C CA . THR A 1 192 ? -9.523 -19.359 -7.473 1 98.5 192 THR A CA 1
ATOM 1426 C C . THR A 1 192 ? -8.625 -20.375 -6.773 1 98.5 192 THR A C 1
ATOM 1428 O O . THR A 1 192 ? -8.133 -21.312 -7.402 1 98.5 192 THR A O 1
ATOM 1431 N N . ALA A 1 193 ? -8.391 -20.266 -5.508 1 98.25 193 ALA A N 1
ATOM 1432 C CA . ALA A 1 193 ? -7.379 -20.969 -4.715 1 98.25 193 ALA A CA 1
ATOM 1433 C C . ALA A 1 193 ? -7.602 -22.469 -4.758 1 98.25 193 ALA A C 1
ATOM 1435 O O . ALA A 1 193 ? -6.641 -23.25 -4.707 1 98.25 193 ALA A O 1
ATOM 1436 N N . ASP A 1 194 ? -8.812 -22.906 -4.852 1 96.44 194 ASP A N 1
ATOM 1437 C CA . ASP A 1 194 ? -9.125 -24.344 -4.855 1 96.44 194 ASP A CA 1
ATOM 1438 C C . ASP A 1 194 ? -8.562 -25.016 -6.102 1 96.44 194 ASP A C 1
ATOM 1440 O O . ASP A 1 194 ? -8.43 -26.25 -6.141 1 96.44 194 ASP A O 1
ATOM 1444 N N . GLU A 1 195 ? -8.266 -24.234 -7.176 1 97.06 195 GLU A N 1
ATOM 1445 C CA . GLU A 1 195 ? -7.734 -24.781 -8.422 1 97.06 195 GLU A CA 1
ATOM 1446 C C . GLU A 1 195 ? -6.211 -24.766 -8.43 1 97.06 195 GLU A C 1
ATOM 1448 O O . GLU A 1 195 ? -5.582 -25.156 -9.422 1 97.06 195 GLU A O 1
ATOM 1453 N N . VAL A 1 196 ? -5.559 -24.266 -7.391 1 98.25 196 VAL A N 1
ATOM 1454 C CA . VAL A 1 196 ? -4.109 -24.219 -7.238 1 98.25 196 VAL A CA 1
ATOM 1455 C C . VAL A 1 196 ? -3.697 -24.953 -5.965 1 98.25 196 VAL A C 1
ATOM 1457 O O . VAL A 1 196 ? -3.51 -24.328 -4.918 1 98.25 196 VAL A O 1
ATOM 1460 N N . PRO A 1 197 ? -3.475 -26.219 -6 1 95.19 197 PRO A N 1
ATOM 1461 C CA . PRO A 1 197 ? -3.238 -27.031 -4.793 1 95.19 197 PRO A CA 1
ATOM 1462 C C . PRO A 1 197 ? -2.023 -26.547 -4 1 95.19 197 PRO A C 1
ATOM 1464 O O . PRO A 1 197 ? -2.023 -26.609 -2.768 1 95.19 197 PRO A O 1
ATOM 1467 N N . ASP A 1 198 ? -0.974 -26.172 -4.68 1 98.25 198 ASP A N 1
ATOM 1468 C CA . ASP A 1 198 ? 0.24 -25.719 -4.008 1 98.25 198 ASP A CA 1
ATOM 1469 C C . ASP A 1 198 ? 0.842 -24.516 -4.723 1 98.25 198 ASP A C 1
ATOM 1471 O O . ASP A 1 198 ? 1.497 -24.656 -5.758 1 98.25 198 ASP A O 1
ATOM 1475 N N . PRO A 1 199 ? 0.645 -23.328 -4.117 1 98.75 199 PRO A N 1
ATOM 1476 C CA . PRO A 1 199 ? 1.206 -22.125 -4.75 1 98.75 199 PRO A CA 1
ATOM 1477 C C . PRO A 1 199 ? 2.732 -22.094 -4.711 1 98.75 199 PRO A C 1
ATOM 1479 O O . PRO A 1 199 ? 3.355 -21.25 -5.348 1 98.75 199 PRO A O 1
ATOM 1482 N N . GLN A 1 200 ? 3.363 -23.094 -4.066 1 98.75 200 GLN A N 1
ATOM 1483 C CA . GLN A 1 200 ? 4.82 -23.188 -4.016 1 98.75 200 GLN A CA 1
ATOM 1484 C C . GLN A 1 200 ? 5.34 -24.203 -5.023 1 98.75 200 GLN A C 1
ATOM 1486 O O . GLN A 1 200 ? 6.5 -24.609 -4.961 1 98.75 200 GLN A O 1
ATOM 1491 N N . ALA A 1 201 ? 4.582 -24.578 -5.898 1 98.56 201 ALA A N 1
ATOM 1492 C CA . ALA A 1 201 ? 4.969 -25.531 -6.926 1 98.56 201 ALA A CA 1
ATOM 1493 C C . ALA A 1 201 ? 4.516 -25.078 -8.305 1 98.56 201 ALA A C 1
ATOM 1495 O O . ALA A 1 201 ? 3.938 -25.859 -9.07 1 98.56 201 ALA A O 1
ATOM 1496 N N . LEU A 1 202 ? 4.75 -23.812 -8.641 1 98.88 202 LEU A N 1
ATOM 1497 C CA . LEU A 1 202 ? 4.363 -23.234 -9.922 1 98.88 202 LEU A CA 1
ATOM 1498 C C . LEU A 1 202 ? 5.586 -22.734 -10.68 1 98.88 202 LEU A C 1
ATOM 1500 O O . LEU A 1 202 ? 6.316 -21.859 -10.203 1 98.88 202 LEU A O 1
ATOM 1504 N N . PRO A 1 203 ? 5.91 -23.266 -11.867 1 98.81 203 PRO A N 1
ATOM 1505 C CA . PRO A 1 203 ? 6.91 -22.656 -12.75 1 98.81 203 PRO A CA 1
ATOM 1506 C C . PRO A 1 203 ? 6.492 -21.281 -13.258 1 98.81 203 PRO A C 1
ATOM 1508 O O . PRO A 1 203 ? 5.309 -21.047 -13.508 1 98.81 203 PRO A O 1
ATOM 1511 N N . LEU A 1 204 ? 7.375 -20.375 -13.305 1 98.69 204 LEU A N 1
ATOM 1512 C CA . LEU A 1 204 ? 7.207 -19.047 -13.891 1 98.69 204 LEU A CA 1
ATOM 1513 C C . LEU A 1 204 ? 8.211 -18.828 -15.016 1 98.69 204 LEU A C 1
ATOM 1515 O O . LEU A 1 204 ? 9.375 -19.203 -14.898 1 98.69 204 LEU A O 1
ATOM 1519 N N . ARG A 1 205 ? 7.777 -18.219 -16.156 1 98.94 205 ARG A N 1
ATOM 1520 C CA . ARG A 1 205 ? 8.641 -17.938 -17.312 1 98.94 205 ARG A CA 1
ATOM 1521 C C . ARG A 1 205 ? 8.328 -16.578 -17.922 1 98.94 205 ARG A C 1
ATOM 1523 O O . ARG A 1 205 ? 7.188 -16.109 -17.859 1 98.94 205 ARG A O 1
ATOM 1530 N N . LEU A 1 206 ? 9.32 -15.984 -18.422 1 98.94 206 LEU A N 1
ATOM 1531 C CA . LEU A 1 206 ? 9.18 -14.711 -19.125 1 98.94 206 LEU A CA 1
ATOM 1532 C C . LEU A 1 206 ? 10.102 -14.656 -20.328 1 98.94 206 LEU A C 1
ATOM 1534 O O . LEU A 1 206 ? 11.258 -15.078 -20.25 1 98.94 206 LEU A O 1
ATOM 1538 N N . TRP A 1 207 ? 9.578 -14.156 -21.516 1 98.94 207 TRP A N 1
ATOM 1539 C CA . TRP A 1 207 ? 10.297 -13.969 -22.766 1 98.94 207 TRP A CA 1
ATOM 1540 C C . TRP A 1 207 ? 10.305 -12.5 -23.172 1 98.94 207 TRP A C 1
ATOM 1542 O O . TRP A 1 207 ? 9.297 -11.805 -23.016 1 98.94 207 TRP A O 1
ATOM 1552 N N . VAL A 1 208 ? 11.367 -12.062 -23.656 1 98.94 208 VAL A N 1
ATOM 1553 C CA . VAL A 1 208 ? 11.492 -10.758 -24.297 1 98.94 208 VAL A CA 1
ATOM 1554 C C . VAL A 1 208 ? 11.844 -10.945 -25.781 1 98.94 208 VAL A C 1
ATOM 1556 O O . VAL A 1 208 ? 12.875 -11.539 -26.109 1 98.94 208 VAL A O 1
ATOM 1559 N N . ASN A 1 209 ? 10.938 -10.469 -26.672 1 98.75 209 ASN A N 1
ATOM 1560 C CA . ASN A 1 209 ? 11.102 -10.664 -28.109 1 98.75 209 ASN A CA 1
ATOM 1561 C C . ASN A 1 209 ? 11.352 -12.125 -28.453 1 98.75 209 ASN A C 1
ATOM 1563 O O . ASN A 1 209 ? 12.242 -12.438 -29.25 1 98.75 209 ASN A O 1
ATOM 1567 N N . GLY A 1 210 ? 10.727 -12.961 -27.75 1 98.56 210 GLY A N 1
ATOM 1568 C CA . GLY A 1 210 ? 10.766 -14.375 -28.062 1 98.56 210 GLY A CA 1
ATOM 1569 C C . GLY A 1 210 ? 11.891 -15.109 -27.359 1 98.56 210 GLY A C 1
ATOM 1570 O O . GLY A 1 210 ? 11.961 -16.344 -27.391 1 98.56 210 GLY A O 1
ATOM 1571 N N . GLU A 1 211 ? 12.781 -14.398 -26.703 1 98.75 211 GLU A N 1
ATOM 1572 C CA . GLU A 1 211 ? 13.891 -15.031 -26 1 98.75 211 GLU A CA 1
ATOM 1573 C C . GLU A 1 211 ? 13.555 -15.242 -24.516 1 98.75 211 GLU A C 1
ATOM 1575 O O . GLU A 1 211 ? 13.156 -14.305 -23.828 1 98.75 211 GLU A O 1
ATOM 1580 N N . LEU A 1 212 ? 13.742 -16.516 -24.094 1 98.81 212 LEU A N 1
ATOM 1581 C CA . LEU A 1 212 ? 13.523 -16.844 -22.688 1 98.81 212 LEU A CA 1
ATOM 1582 C C . LEU A 1 212 ? 14.516 -16.109 -21.797 1 98.81 212 LEU A C 1
ATOM 1584 O O . LEU A 1 212 ? 15.727 -16.219 -21.984 1 98.81 212 LEU A O 1
ATOM 1588 N N . LYS A 1 213 ? 13.977 -15.273 -20.844 1 98.81 213 LYS A N 1
ATOM 1589 C CA . LYS A 1 213 ? 14.82 -14.484 -19.953 1 98.81 213 LYS A CA 1
ATOM 1590 C C . LYS A 1 213 ? 14.695 -14.953 -18.5 1 98.81 213 LYS A C 1
ATOM 1592 O O . LYS A 1 213 ? 15.656 -14.898 -17.734 1 98.81 213 LYS A O 1
ATOM 1597 N N . GLN A 1 214 ? 13.57 -15.344 -18.078 1 98.81 214 GLN A N 1
ATOM 1598 C CA . GLN A 1 214 ? 13.328 -15.875 -16.734 1 98.81 214 GLN A CA 1
ATOM 1599 C C . GLN A 1 214 ? 12.695 -17.266 -16.812 1 98.81 214 GLN A C 1
ATOM 1601 O O . GLN A 1 214 ? 11.789 -17.5 -17.609 1 98.81 214 GLN A O 1
ATOM 1606 N N . ASN A 1 215 ? 13.172 -18.141 -16.078 1 98.69 215 ASN A N 1
ATOM 1607 C CA . ASN A 1 215 ? 12.727 -19.531 -15.938 1 98.69 215 ASN A CA 1
ATOM 1608 C C . ASN A 1 215 ? 12.875 -20.016 -14.5 1 98.69 215 ASN A C 1
ATOM 1610 O O . ASN A 1 215 ? 13.898 -20.609 -14.141 1 98.69 215 ASN A O 1
ATOM 1614 N N . GLY A 1 216 ? 11.852 -19.781 -13.664 1 98.5 216 GLY A N 1
ATOM 1615 C CA . GLY A 1 216 ? 11.93 -20.078 -12.242 1 98.5 216 GLY A CA 1
ATOM 1616 C C . GLY A 1 216 ? 10.742 -20.875 -11.742 1 98.5 216 GLY A C 1
ATOM 1617 O O . GLY A 1 216 ? 10 -21.453 -12.531 1 98.5 216 GLY A O 1
ATOM 1618 N N . THR A 1 217 ? 10.695 -21.047 -10.461 1 98.75 217 THR A N 1
ATOM 1619 C CA . THR A 1 217 ? 9.602 -21.734 -9.773 1 98.75 217 THR A CA 1
ATOM 1620 C C . THR A 1 217 ? 9.305 -21.062 -8.438 1 98.75 217 THR A C 1
ATOM 1622 O O . THR A 1 217 ? 10.219 -20.609 -7.746 1 98.75 217 THR A O 1
ATOM 1625 N N . THR A 1 218 ? 8.062 -21.078 -8.039 1 98.88 218 THR A N 1
ATOM 1626 C CA . THR A 1 218 ? 7.66 -20.484 -6.762 1 98.88 218 THR A CA 1
ATOM 1627 C C . THR A 1 218 ? 8.234 -21.281 -5.594 1 98.88 218 THR A C 1
ATOM 1629 O O . THR A 1 218 ? 8.25 -20.812 -4.457 1 98.88 218 THR A O 1
ATOM 1632 N N . ALA A 1 219 ? 8.766 -22.5 -5.883 1 98.69 219 ALA A N 1
ATOM 1633 C CA . ALA A 1 219 ? 9.445 -23.281 -4.852 1 98.69 219 ALA A CA 1
ATOM 1634 C C . ALA A 1 219 ? 10.703 -22.578 -4.359 1 98.69 219 ALA A C 1
ATOM 1636 O O . ALA A 1 219 ? 11.227 -22.891 -3.291 1 98.69 219 ALA A O 1
ATOM 1637 N N . ASP A 1 220 ? 11.188 -21.641 -5.105 1 98.31 220 ASP A N 1
ATOM 1638 C CA . ASP A 1 220 ? 12.43 -20.953 -4.777 1 98.31 220 ASP A CA 1
ATOM 1639 C C . ASP A 1 220 ? 12.164 -19.703 -3.943 1 98.31 220 ASP A C 1
ATOM 1641 O O . ASP A 1 220 ? 13.094 -18.984 -3.576 1 98.31 220 ASP A O 1
ATOM 1645 N N . GLN A 1 221 ? 10.906 -19.422 -3.648 1 98.81 221 GLN A N 1
ATOM 1646 C CA . GLN A 1 221 ? 10.609 -18.266 -2.801 1 98.81 221 GLN A CA 1
ATOM 1647 C C . GLN A 1 221 ? 11.242 -18.422 -1.42 1 98.81 221 GLN A C 1
ATOM 1649 O O . GLN A 1 221 ? 11.18 -19.5 -0.823 1 98.81 221 GLN A O 1
ATOM 1654 N N . ILE A 1 222 ? 11.844 -17.406 -0.957 1 98.5 222 ILE A N 1
ATOM 1655 C CA . ILE A 1 222 ? 12.445 -17.359 0.373 1 98.5 222 ILE A CA 1
ATOM 1656 C C . ILE A 1 222 ? 11.344 -17.406 1.434 1 98.5 222 ILE A C 1
ATOM 1658 O O . ILE A 1 222 ? 11.445 -18.156 2.41 1 98.5 222 ILE A O 1
ATOM 1662 N N . PHE A 1 223 ? 10.359 -16.594 1.257 1 98.81 223 PHE A N 1
ATOM 1663 C CA . PHE A 1 223 ? 9.164 -16.562 2.092 1 98.81 223 PHE A CA 1
ATOM 1664 C C . PHE A 1 223 ? 7.941 -17 1.303 1 98.81 223 PHE A C 1
ATOM 1666 O O . PHE A 1 223 ? 7.5 -16.312 0.385 1 98.81 223 PHE A O 1
ATOM 1673 N N . PRO A 1 224 ? 7.383 -18.125 1.672 1 98.75 224 PRO A N 1
ATOM 1674 C CA . PRO A 1 224 ? 6.23 -18.656 0.942 1 98.75 224 PRO A CA 1
ATOM 1675 C C . PRO A 1 224 ? 4.969 -17.812 1.133 1 98.75 224 PRO A C 1
ATOM 1677 O O . PRO A 1 224 ? 4.895 -17.016 2.07 1 98.75 224 PRO A O 1
ATOM 1680 N N . VAL A 1 225 ? 4.004 -18.047 0.292 1 98.94 225 VAL A N 1
ATOM 1681 C CA . VAL A 1 225 ? 2.779 -17.25 0.2 1 98.94 225 VAL A CA 1
ATOM 1682 C C . VAL A 1 225 ? 2.117 -17.172 1.573 1 98.94 225 VAL A C 1
ATOM 1684 O O . VAL A 1 225 ? 1.774 -16.078 2.035 1 98.94 225 VAL A O 1
ATOM 1687 N N . GLY A 1 226 ? 1.881 -18.312 2.232 1 98.88 226 GLY A N 1
ATOM 1688 C CA . GLY A 1 226 ? 1.237 -18.297 3.537 1 98.88 226 GLY A CA 1
ATOM 1689 C C . GLY A 1 226 ? 1.972 -17.453 4.555 1 98.88 226 GLY A C 1
ATOM 1690 O O . GLY A 1 226 ? 1.35 -16.688 5.305 1 98.88 226 GLY A O 1
ATOM 1691 N N . GLU A 1 227 ? 3.34 -17.516 4.605 1 98.75 227 GLU A N 1
ATOM 1692 C CA . GLU A 1 227 ? 4.16 -16.734 5.527 1 98.75 227 GLU A CA 1
ATOM 1693 C C . GLU A 1 227 ? 4.117 -15.25 5.188 1 98.75 227 GLU A C 1
ATOM 1695 O O . GLU A 1 227 ? 4.074 -14.398 6.078 1 98.75 227 GLU A O 1
ATOM 1700 N N . VAL A 1 228 ? 4.105 -14.953 3.869 1 98.94 228 VAL A N 1
ATOM 1701 C CA . VAL A 1 228 ? 4.031 -13.555 3.447 1 98.94 228 VAL A CA 1
ATOM 1702 C C . VAL A 1 228 ? 2.727 -12.938 3.936 1 98.94 228 VAL A C 1
ATOM 1704 O O . VAL A 1 228 ? 2.727 -11.844 4.504 1 98.94 228 VAL A O 1
ATOM 1707 N N . VAL A 1 229 ? 1.604 -13.625 3.797 1 98.94 229 VAL A N 1
ATOM 1708 C CA . VAL A 1 229 ? 0.307 -13.109 4.223 1 98.94 229 VAL A CA 1
ATOM 1709 C C . VAL A 1 229 ? 0.294 -12.938 5.738 1 98.94 229 VAL A C 1
ATOM 1711 O O . VAL A 1 229 ? -0.125 -11.891 6.246 1 98.94 229 VAL A O 1
ATOM 1714 N N . ARG A 1 230 ? 0.756 -13.969 6.461 1 98.88 230 ARG A N 1
ATOM 1715 C CA . ARG A 1 230 ? 0.831 -13.883 7.918 1 98.88 230 ARG A CA 1
ATOM 1716 C C . ARG A 1 230 ? 1.682 -12.695 8.352 1 98.88 230 ARG A C 1
ATOM 1718 O O . ARG A 1 230 ? 1.262 -11.906 9.203 1 98.88 230 ARG A O 1
ATOM 1725 N N . TYR A 1 231 ? 2.883 -12.625 7.77 1 98.69 231 TYR A N 1
ATOM 1726 C CA . TYR A 1 231 ? 3.832 -11.586 8.141 1 98.69 231 TYR A CA 1
ATOM 1727 C C . TYR A 1 231 ? 3.248 -10.203 7.895 1 98.69 231 TYR A C 1
ATOM 1729 O O . TYR A 1 231 ? 3.25 -9.352 8.789 1 98.69 231 TYR A O 1
ATOM 1737 N N . LEU A 1 232 ? 2.68 -9.914 6.684 1 98.75 232 LEU A N 1
ATOM 1738 C CA . LEU A 1 232 ? 2.092 -8.633 6.328 1 98.75 232 LEU A CA 1
ATOM 1739 C C . LEU A 1 232 ? 0.969 -8.258 7.289 1 98.75 232 LEU A C 1
ATOM 1741 O O . LEU A 1 232 ? 0.826 -7.094 7.664 1 98.75 232 LEU A O 1
ATOM 1745 N N . SER A 1 233 ? 0.219 -9.234 7.766 1 98.81 233 SER A N 1
ATOM 1746 C CA . SER A 1 233 ? -0.952 -8.992 8.602 1 98.81 233 SER A CA 1
ATOM 1747 C C . SER A 1 233 ? -0.554 -8.406 9.953 1 98.81 233 SER A C 1
ATOM 1749 O O . SER A 1 233 ? -1.4 -7.887 10.68 1 98.81 233 SER A O 1
ATOM 1751 N N . HIS A 1 234 ? 0.753 -8.461 10.305 1 97.94 234 HIS A N 1
ATOM 1752 C CA . HIS A 1 234 ? 1.229 -7.918 11.578 1 97.94 234 HIS A CA 1
ATOM 1753 C C . HIS A 1 234 ? 1.613 -6.449 11.438 1 97.94 234 HIS A C 1
ATOM 1755 O O . HIS A 1 234 ? 1.838 -5.762 12.438 1 97.94 234 HIS A O 1
ATOM 1761 N N . PHE A 1 235 ? 1.63 -5.934 10.219 1 97.88 235 PHE A N 1
ATOM 1762 C CA . PHE A 1 235 ? 2.035 -4.551 9.977 1 97.88 235 PHE A CA 1
ATOM 1763 C C . PHE A 1 235 ? 0.895 -3.752 9.359 1 97.88 235 PHE A C 1
ATOM 1765 O O . PHE A 1 235 ? 0.861 -2.525 9.461 1 97.88 235 PHE A O 1
ATOM 1772 N N . MET A 1 236 ? -0.059 -4.371 8.664 1 98.62 236 MET A N 1
ATOM 1773 C CA . MET A 1 236 ? -1.202 -3.76 7.996 1 98.62 236 MET A CA 1
ATOM 1774 C C . MET A 1 236 ? -2.369 -4.738 7.906 1 98.62 236 MET A C 1
ATOM 1776 O O . MET A 1 236 ? -2.168 -5.953 7.934 1 98.62 236 MET A O 1
ATOM 1780 N N . THR A 1 237 ? -3.545 -4.273 7.812 1 98.69 237 THR A N 1
ATOM 1781 C CA . THR A 1 237 ? -4.695 -5.121 7.535 1 98.69 237 THR A CA 1
ATOM 1782 C C . THR A 1 237 ? -4.82 -5.387 6.039 1 98.69 237 THR A C 1
ATOM 1784 O O . THR A 1 237 ? -4.699 -4.469 5.227 1 98.69 237 THR A O 1
ATOM 1787 N N . LEU A 1 238 ? -4.953 -6.59 5.699 1 98.94 238 LEU A N 1
ATOM 1788 C CA . LEU A 1 238 ? -5.242 -6.961 4.316 1 98.94 238 LEU A CA 1
ATOM 1789 C C . LEU A 1 238 ? -6.73 -7.215 4.121 1 98.94 238 LEU A C 1
ATOM 1791 O O . LEU A 1 238 ? -7.371 -7.855 4.957 1 98.94 238 LEU A O 1
ATOM 1795 N N . TYR A 1 239 ? -7.297 -6.711 3.033 1 98.88 239 TYR A N 1
ATOM 1796 C CA . TYR A 1 239 ? -8.727 -6.805 2.768 1 98.88 239 TYR A CA 1
ATOM 1797 C C . TYR A 1 239 ? -8.992 -7.59 1.489 1 98.88 239 TYR A C 1
ATOM 1799 O O . TYR A 1 239 ? -8.125 -7.684 0.618 1 98.88 239 TYR A O 1
ATOM 1807 N N . PRO A 1 240 ? -10.234 -8.203 1.412 1 98.88 240 PRO A N 1
ATOM 1808 C CA . PRO A 1 240 ? -10.594 -8.844 0.146 1 98.88 240 PRO A CA 1
ATOM 1809 C C . PRO A 1 240 ? -10.414 -7.922 -1.057 1 98.88 240 PRO A C 1
ATOM 1811 O O . PRO A 1 240 ? -10.859 -6.773 -1.029 1 98.88 240 PRO A O 1
ATOM 1814 N N . GLY A 1 241 ? -9.719 -8.391 -2.057 1 98.88 241 GLY A N 1
ATOM 1815 C CA . GLY A 1 241 ? -9.469 -7.598 -3.25 1 98.88 241 GLY A CA 1
ATOM 1816 C C . GLY A 1 241 ? -8.07 -7.008 -3.287 1 98.88 241 GLY A C 1
ATOM 1817 O O . GLY A 1 241 ? -7.602 -6.578 -4.344 1 98.88 241 GLY A O 1
ATOM 1818 N N . ASP A 1 242 ? -7.363 -6.961 -2.07 1 98.94 242 ASP A N 1
ATOM 1819 C CA . ASP A 1 242 ? -5.957 -6.574 -2.09 1 98.94 242 ASP A CA 1
ATOM 1820 C C . ASP A 1 242 ? -5.117 -7.598 -2.852 1 98.94 242 ASP A C 1
ATOM 1822 O O . ASP A 1 242 ? -5.477 -8.773 -2.926 1 98.94 242 ASP A O 1
ATOM 1826 N N . VAL A 1 243 ? -4.008 -7.141 -3.5 1 99 243 VAL A N 1
ATOM 1827 C CA . VAL A 1 243 ? -3.104 -8 -4.258 1 99 243 VAL A CA 1
ATOM 1828 C C . VAL A 1 243 ? -1.712 -7.969 -3.631 1 99 243 VAL A C 1
ATOM 1830 O O . VAL A 1 243 ? -1.254 -6.922 -3.172 1 99 243 VAL A O 1
ATOM 1833 N N . ILE A 1 244 ? -1.093 -9.094 -3.52 1 99 244 ILE A N 1
ATOM 1834 C CA . ILE A 1 244 ? 0.307 -9.211 -3.129 1 99 244 ILE A CA 1
ATOM 1835 C C . ILE A 1 244 ? 1.125 -9.766 -4.297 1 99 244 ILE A C 1
ATOM 1837 O O . ILE A 1 244 ? 0.895 -10.883 -4.75 1 99 244 ILE A O 1
ATOM 1841 N N . ASN A 1 245 ? 2.039 -8.953 -4.879 1 98.94 245 ASN A N 1
ATOM 1842 C CA . ASN A 1 245 ? 3.066 -9.453 -5.785 1 98.94 245 ASN A CA 1
ATOM 1843 C C . ASN A 1 245 ? 4.246 -10.047 -5.02 1 98.94 245 ASN A C 1
ATOM 1845 O O . ASN A 1 245 ? 4.848 -9.383 -4.176 1 98.94 245 ASN A O 1
ATOM 1849 N N . THR A 1 246 ? 4.656 -11.273 -5.273 1 98.88 246 THR A N 1
ATOM 1850 C CA . THR A 1 246 ? 5.449 -12.047 -4.32 1 98.88 246 THR A CA 1
ATOM 1851 C C . THR A 1 246 ? 6.914 -12.094 -4.758 1 98.88 246 THR A C 1
ATOM 1853 O O . THR A 1 246 ? 7.645 -13.008 -4.379 1 98.88 246 THR A O 1
ATOM 1856 N N . GLY A 1 247 ? 7.332 -11.195 -5.648 1 98.62 247 GLY A N 1
ATOM 1857 C CA . GLY A 1 247 ? 8.727 -11.18 -6.059 1 98.62 247 GLY A CA 1
ATOM 1858 C C . GLY A 1 247 ? 8.969 -11.906 -7.371 1 98.62 247 GLY A C 1
ATOM 1859 O O . GLY A 1 247 ? 8.07 -12.547 -7.906 1 98.62 247 GLY A O 1
ATOM 1860 N N . THR A 1 248 ? 10.164 -11.789 -7.879 1 98.75 248 THR A N 1
ATOM 1861 C CA . THR A 1 248 ? 10.516 -12.328 -9.188 1 98.75 248 THR A CA 1
ATOM 1862 C C . THR A 1 248 ? 11.75 -13.219 -9.094 1 98.75 248 THR A C 1
ATOM 1864 O O . THR A 1 248 ? 12.617 -12.992 -8.25 1 98.75 248 THR A O 1
ATOM 1867 N N . PRO A 1 249 ? 11.852 -14.273 -9.875 1 98.62 249 PRO A N 1
ATOM 1868 C CA . PRO A 1 249 ? 13.062 -15.094 -9.945 1 98.62 249 PRO A CA 1
ATOM 1869 C C . PRO A 1 249 ? 14.195 -14.406 -10.703 1 98.62 249 PRO A C 1
ATOM 1871 O O . PRO A 1 249 ? 14.031 -13.281 -11.18 1 98.62 249 PRO A O 1
ATOM 1874 N N . ALA A 1 250 ? 15.297 -15.055 -10.781 1 98.25 250 ALA A N 1
ATOM 1875 C CA . ALA A 1 250 ? 16.453 -14.555 -11.523 1 98.25 250 ALA A CA 1
ATOM 1876 C C . ALA A 1 250 ? 16.125 -14.383 -13 1 98.25 250 ALA A C 1
ATOM 1878 O O . ALA A 1 250 ? 15.164 -14.969 -13.508 1 98.25 250 ALA A O 1
ATOM 1879 N N . GLY A 1 251 ? 16.938 -13.539 -13.648 1 98.44 251 GLY A N 1
ATOM 1880 C CA . GLY A 1 251 ? 16.844 -13.391 -15.086 1 98.44 251 GLY A CA 1
ATOM 1881 C C . GLY A 1 251 ? 16.359 -12.016 -15.508 1 98.44 251 GLY A C 1
ATOM 1882 O O . GLY A 1 251 ? 16.078 -11.781 -16.688 1 98.44 251 GLY A O 1
ATOM 1883 N N . VAL A 1 252 ? 16.234 -11.125 -14.578 1 98.56 252 VAL A N 1
ATOM 1884 C CA . VAL A 1 252 ? 15.875 -9.758 -14.922 1 98.56 252 VAL A CA 1
ATOM 1885 C C . VAL A 1 252 ? 17 -9.102 -15.719 1 98.56 252 VAL A C 1
ATOM 1887 O O . VAL A 1 252 ? 18.125 -9.609 -15.734 1 98.56 252 VAL A O 1
ATOM 1890 N N . ALA A 1 253 ? 16.703 -7.934 -16.391 1 98.38 253 ALA A N 1
ATOM 1891 C CA . ALA A 1 253 ? 17.734 -7.223 -17.156 1 98.38 253 ALA A CA 1
ATOM 1892 C C . ALA A 1 253 ? 18.891 -6.793 -16.266 1 98.38 253 ALA A C 1
ATOM 1894 O O . ALA A 1 253 ? 20.047 -6.918 -16.641 1 98.38 253 ALA A O 1
ATOM 1895 N N . MET A 1 254 ? 18.594 -6.332 -15.086 1 97 254 MET A N 1
ATOM 1896 C CA . MET A 1 254 ? 19.594 -5.844 -14.133 1 97 254 MET A CA 1
ATOM 1897 C C . MET A 1 254 ? 20.609 -6.93 -13.812 1 97 254 MET A C 1
ATOM 1899 O O . MET A 1 254 ? 21.781 -6.633 -13.547 1 97 254 MET A O 1
ATOM 1903 N N . GLY A 1 255 ? 20.219 -8.18 -13.836 1 95.69 255 GLY A N 1
ATOM 1904 C CA . GLY A 1 255 ? 21.062 -9.297 -13.484 1 95.69 255 GLY A CA 1
ATOM 1905 C C . GLY A 1 255 ? 21.875 -9.82 -14.656 1 95.69 255 GLY A C 1
ATOM 1906 O O . GLY A 1 255 ? 22.688 -10.742 -14.492 1 95.69 255 GLY A O 1
ATOM 1907 N N . GLN A 1 256 ? 21.719 -9.328 -15.797 1 96.12 256 GLN A N 1
ATOM 1908 C CA . GLN A 1 256 ? 22.391 -9.789 -17 1 96.12 256 GLN A CA 1
ATOM 1909 C C . GLN A 1 256 ? 23.734 -9.078 -17.188 1 96.12 256 GLN A C 1
ATOM 1911 O O . GLN A 1 256 ? 24.016 -8.078 -16.531 1 96.12 256 GLN A O 1
ATOM 1916 N N . PRO A 1 257 ? 24.594 -9.578 -18.047 1 93.75 257 PRO A N 1
ATOM 1917 C CA . PRO A 1 257 ? 25.859 -8.898 -18.375 1 93.75 257 PRO A CA 1
ATOM 1918 C C . PRO A 1 257 ? 25.656 -7.578 -19.109 1 93.75 257 PRO A C 1
ATOM 1920 O O . PRO A 1 257 ? 24.625 -7.391 -19.766 1 93.75 257 PRO A O 1
ATOM 1923 N N . ASP A 1 258 ? 26.609 -6.832 -18.938 1 95.81 258 ASP A N 1
ATOM 1924 C CA . ASP A 1 258 ? 26.578 -5.547 -19.641 1 95.81 258 ASP A CA 1
ATOM 1925 C C . ASP A 1 258 ? 26.812 -5.73 -21.141 1 95.81 258 ASP A C 1
ATOM 1927 O O . ASP A 1 258 ? 27.641 -6.547 -21.547 1 95.81 258 ASP A O 1
ATOM 1931 N N . PRO A 1 259 ? 26.281 -4.988 -22 1 97.06 259 PRO A N 1
ATOM 1932 C CA . PRO A 1 259 ? 25.234 -4.012 -21.719 1 97.06 259 PRO A CA 1
ATOM 1933 C C . PRO A 1 259 ? 23.891 -4.672 -21.375 1 97.06 259 PRO A C 1
ATOM 1935 O O . PRO A 1 259 ? 23.438 -5.562 -22.094 1 97.06 259 PRO A O 1
ATOM 1938 N N . LYS A 1 260 ? 23.344 -4.312 -20.344 1 97.62 260 LYS A N 1
ATOM 1939 C CA . LYS A 1 260 ? 22.109 -4.91 -19.844 1 97.62 260 LYS A CA 1
ATOM 1940 C C . LYS A 1 260 ? 20.938 -4.656 -20.781 1 97.62 260 LYS A C 1
ATOM 1942 O O . LYS A 1 260 ? 20.766 -3.537 -21.266 1 97.62 260 LYS A O 1
ATOM 1947 N N . PRO A 1 261 ? 20.219 -5.586 -21.062 1 98.38 261 PRO A N 1
ATOM 1948 C CA . PRO A 1 261 ? 19.172 -5.5 -22.062 1 98.38 261 PRO A CA 1
ATOM 1949 C C . PRO A 1 261 ? 17.859 -4.918 -21.516 1 98.38 261 PRO A C 1
ATOM 1951 O O . PRO A 1 261 ? 16.797 -5.52 -21.688 1 98.38 261 PRO A O 1
ATOM 1954 N N . TYR A 1 262 ? 17.938 -3.688 -21.062 1 98.81 262 TYR A N 1
ATOM 1955 C CA . TYR A 1 262 ? 16.734 -3.02 -20.562 1 98.81 262 TYR A CA 1
ATOM 1956 C C . TYR A 1 262 ? 15.727 -2.812 -21.688 1 98.81 262 TYR A C 1
ATOM 1958 O O . TYR A 1 262 ? 16.109 -2.639 -22.844 1 98.81 262 TYR A O 1
ATOM 1966 N N . LEU A 1 263 ? 14.477 -2.809 -21.312 1 98.88 263 LEU A N 1
ATOM 1967 C CA . LEU A 1 263 ? 13.367 -2.73 -22.25 1 98.88 263 LEU A CA 1
ATOM 1968 C C . LEU A 1 263 ? 13.289 -1.348 -22.891 1 98.88 263 LEU A C 1
ATOM 1970 O O . LEU A 1 263 ? 13.578 -0.343 -22.234 1 98.88 263 LEU A O 1
ATOM 1974 N N . LYS A 1 264 ? 12.844 -1.323 -24.172 1 98.31 264 LYS A N 1
ATOM 1975 C CA . LYS A 1 264 ? 12.586 -0.108 -24.938 1 98.31 264 LYS A CA 1
ATOM 1976 C C . LYS A 1 264 ? 11.289 -0.229 -25.734 1 98.31 264 LYS A C 1
ATOM 1978 O O . LYS A 1 264 ? 10.734 -1.321 -25.859 1 98.31 264 LYS A O 1
ATOM 1983 N N . ALA A 1 265 ? 10.844 0.974 -26.219 1 98.31 265 ALA A N 1
ATOM 1984 C CA . ALA A 1 265 ? 9.695 0.964 -27.109 1 98.31 265 ALA A CA 1
ATOM 1985 C C . ALA A 1 265 ? 9.906 -0.004 -28.266 1 98.31 265 ALA A C 1
ATOM 1987 O O . ALA A 1 265 ? 10.992 -0.049 -28.859 1 98.31 265 ALA A O 1
ATOM 1988 N N . GLY A 1 266 ? 8.898 -0.822 -28.578 1 98.56 266 GLY A N 1
ATOM 1989 C CA . GLY A 1 266 ? 8.977 -1.802 -29.641 1 98.56 266 GLY A CA 1
ATOM 1990 C C . GLY A 1 266 ? 9.203 -3.217 -29.141 1 98.56 266 GLY A C 1
ATOM 1991 O O . GLY A 1 266 ? 8.938 -4.184 -29.859 1 98.56 266 GLY A O 1
ATOM 1992 N N . ASP A 1 267 ? 9.734 -3.359 -27.906 1 98.88 267 ASP A N 1
ATOM 1993 C CA . ASP A 1 267 ? 9.938 -4.688 -27.344 1 98.88 267 ASP A CA 1
ATOM 1994 C C . ASP A 1 267 ? 8.609 -5.352 -27 1 98.88 267 ASP A C 1
ATOM 1996 O O . ASP A 1 267 ? 7.605 -4.668 -26.781 1 98.88 267 ASP A O 1
ATOM 2000 N N . VAL A 1 268 ? 8.625 -6.637 -27.078 1 98.94 268 VAL A N 1
ATOM 2001 C CA . VAL A 1 268 ? 7.48 -7.457 -26.703 1 98.94 268 VAL A CA 1
ATOM 2002 C C . VAL A 1 268 ? 7.859 -8.383 -25.562 1 98.94 268 VAL A C 1
ATOM 2004 O O . VAL A 1 268 ? 8.867 -9.086 -25.625 1 98.94 268 VAL A O 1
ATOM 2007 N N . VAL A 1 269 ? 7.039 -8.289 -24.484 1 98.94 269 VAL A N 1
ATOM 2008 C CA . VAL A 1 269 ? 7.25 -9.148 -23.328 1 98.94 269 VAL A CA 1
ATOM 2009 C C . VAL A 1 269 ? 6.09 -10.133 -23.203 1 98.94 269 VAL A C 1
ATOM 2011 O O . VAL A 1 269 ? 4.922 -9.75 -23.281 1 98.94 269 VAL A O 1
ATOM 2014 N N . GLU A 1 270 ? 6.453 -11.414 -23.078 1 98.94 270 GLU A N 1
ATOM 2015 C CA . GLU A 1 270 ? 5.5 -12.469 -22.75 1 98.94 270 GLU A CA 1
ATOM 2016 C C . GLU A 1 270 ? 5.871 -13.141 -21.422 1 98.94 270 GLU A C 1
ATOM 2018 O O . GLU A 1 270 ? 7.051 -13.32 -21.125 1 98.94 270 GLU A O 1
ATOM 2023 N N . LEU A 1 271 ? 4.906 -13.469 -20.625 1 98.94 271 LEU A N 1
ATOM 2024 C CA . LEU A 1 271 ? 5.168 -14.125 -19.344 1 98.94 271 LEU A CA 1
ATOM 2025 C C . LEU A 1 271 ? 3.994 -15.008 -18.938 1 98.94 271 LEU A C 1
ATOM 2027 O O . LEU A 1 271 ? 2.879 -14.836 -19.438 1 98.94 271 LEU A O 1
ATOM 2031 N N . GLU A 1 272 ? 4.344 -15.922 -18.062 1 98.75 272 GLU A N 1
ATOM 2032 C CA . GLU A 1 272 ? 3.324 -16.859 -17.609 1 98.75 272 GLU A CA 1
ATOM 2033 C C . GLU A 1 272 ? 3.729 -17.531 -16.297 1 98.75 272 GLU A C 1
ATOM 2035 O O . GLU A 1 272 ? 4.91 -17.781 -16.062 1 98.75 272 GLU A O 1
ATOM 2040 N N . VAL A 1 273 ? 2.83 -17.656 -15.398 1 98.94 273 VAL A N 1
ATOM 2041 C CA . VAL A 1 273 ? 2.869 -18.625 -14.305 1 98.94 273 VAL A CA 1
ATOM 2042 C C . VAL A 1 273 ? 2.031 -19.844 -14.656 1 98.94 273 VAL A C 1
ATOM 2044 O O . VAL A 1 273 ? 0.866 -19.719 -15.039 1 98.94 273 VAL A O 1
ATOM 2047 N N . GLU A 1 274 ? 2.658 -20.984 -14.602 1 98.38 274 GLU A N 1
ATOM 2048 C CA . GLU A 1 274 ? 1.991 -22.219 -15.039 1 98.38 274 GLU A CA 1
ATOM 2049 C C . GLU A 1 274 ? 0.629 -22.375 -14.367 1 98.38 274 GLU A C 1
ATOM 2051 O O . GLU A 1 274 ? 0.52 -22.266 -13.148 1 98.38 274 GLU A O 1
ATOM 2056 N N . GLY A 1 275 ? -0.346 -22.578 -15.18 1 97.69 275 GLY A N 1
ATOM 2057 C CA . GLY A 1 275 ? -1.693 -22.781 -14.672 1 97.69 275 GLY A CA 1
ATOM 2058 C C . GLY A 1 275 ? -2.471 -21.5 -14.492 1 97.69 275 GLY A C 1
ATOM 2059 O O . GLY A 1 275 ? -3.689 -21.516 -14.305 1 97.69 275 GLY A O 1
ATOM 2060 N N . LEU A 1 276 ? -1.8 -20.297 -14.664 1 98.75 276 LEU A N 1
ATOM 2061 C CA . LEU A 1 276 ? -2.461 -19.047 -14.352 1 98.75 276 LEU A CA 1
ATOM 2062 C C . LEU A 1 276 ? -2.584 -18.172 -15.602 1 98.75 276 LEU A C 1
ATOM 2064 O O . LEU A 1 276 ? -3.031 -17.016 -15.516 1 98.75 276 LEU A O 1
ATOM 2068 N N . GLY A 1 277 ? -2.223 -18.688 -16.734 1 98.31 277 GLY A N 1
ATOM 2069 C CA . GLY A 1 277 ? -2.412 -17.969 -17.984 1 98.31 277 GLY A CA 1
ATOM 2070 C C . GLY A 1 277 ? -1.19 -17.172 -18.406 1 98.31 277 GLY A C 1
ATOM 2071 O O . GLY A 1 277 ? -0.269 -16.969 -17.609 1 98.31 277 GLY A O 1
ATOM 2072 N N . ARG A 1 278 ? -1.212 -16.75 -19.672 1 98.44 278 ARG A N 1
ATOM 2073 C CA . ARG A 1 278 ? -0.097 -16.047 -20.312 1 98.44 278 ARG A CA 1
ATOM 2074 C C . ARG A 1 278 ? -0.478 -14.625 -20.688 1 98.44 278 ARG A C 1
ATOM 2076 O O . ARG A 1 278 ? -1.632 -14.352 -21.016 1 98.44 278 ARG A O 1
ATOM 2083 N N . GLN A 1 279 ? 0.468 -13.703 -20.5 1 98.81 279 GLN A N 1
ATOM 2084 C CA . GLN A 1 279 ? 0.343 -12.305 -20.891 1 98.81 279 GLN A CA 1
ATOM 2085 C C . GLN A 1 279 ? 1.265 -11.977 -22.062 1 98.81 279 GLN A C 1
ATOM 2087 O O . GLN A 1 279 ? 2.268 -12.664 -22.281 1 98.81 279 GLN A O 1
ATOM 2092 N N . ARG A 1 280 ? 0.891 -10.945 -22.828 1 98.81 280 ARG A N 1
ATOM 2093 C CA . ARG A 1 280 ? 1.722 -10.398 -23.906 1 98.81 280 ARG A CA 1
ATOM 2094 C C . ARG A 1 280 ? 1.582 -8.883 -23.984 1 98.81 280 ARG A C 1
ATOM 2096 O O . ARG A 1 280 ? 0.509 -8.367 -24.297 1 98.81 280 ARG A O 1
ATOM 2103 N N . GLN A 1 281 ? 2.686 -8.172 -23.688 1 98.88 281 GLN A N 1
ATOM 2104 C CA . GLN A 1 281 ? 2.668 -6.715 -23.75 1 98.88 281 GLN A CA 1
ATOM 2105 C C . GLN A 1 281 ? 3.609 -6.188 -24.828 1 98.88 281 GLN A C 1
ATOM 2107 O O . GLN A 1 281 ? 4.758 -6.629 -24.922 1 98.88 281 GLN A O 1
ATOM 2112 N N . GLU A 1 282 ? 3.109 -5.297 -25.656 1 98.75 282 GLU A N 1
ATOM 2113 C CA . GLU A 1 282 ? 3.977 -4.453 -26.469 1 98.75 282 GLU A CA 1
ATOM 2114 C C . GLU A 1 282 ? 4.324 -3.156 -25.75 1 98.75 282 GLU A C 1
ATOM 2116 O O . GLU A 1 282 ? 3.449 -2.5 -25.188 1 98.75 282 GLU A O 1
ATOM 2121 N N . LEU A 1 283 ? 5.555 -2.932 -25.688 1 98.88 283 LEU A N 1
ATOM 2122 C CA . LEU A 1 283 ? 6.008 -1.699 -25.062 1 98.88 283 LEU A CA 1
ATOM 2123 C C . LEU A 1 283 ? 5.98 -0.538 -26.047 1 98.88 283 LEU A C 1
ATOM 2125 O O . LEU A 1 283 ? 6.34 -0.702 -27.219 1 98.88 283 LEU A O 1
ATOM 2129 N N . LYS A 1 284 ? 5.562 0.602 -25.625 1 98.62 284 LYS A N 1
ATOM 2130 C CA . LYS A 1 284 ? 5.613 1.87 -26.359 1 98.62 284 LYS A CA 1
ATOM 2131 C C . LYS A 1 284 ? 6.152 2.988 -25.469 1 98.62 284 LYS A C 1
ATOM 2133 O O . LYS A 1 284 ? 6.258 2.822 -24.25 1 98.62 284 LYS A O 1
ATOM 2138 N N . GLY A 1 285 ? 6.555 4.012 -26.109 1 97.69 285 GLY A N 1
ATOM 2139 C CA . GLY A 1 285 ? 6.977 5.18 -25.359 1 97.69 285 GLY A CA 1
ATOM 2140 C C . GLY A 1 285 ? 5.816 5.945 -24.75 1 97.69 285 GLY A C 1
ATOM 2141 O O . GLY A 1 285 ? 4.762 6.086 -25.375 1 97.69 285 GLY A O 1
ATOM 2142 N N . ALA A 1 286 ? 6.027 6.441 -23.547 1 97.31 286 ALA A N 1
ATOM 2143 C CA . ALA A 1 286 ? 5.031 7.312 -22.922 1 97.31 286 ALA A CA 1
ATOM 2144 C C . ALA A 1 286 ? 5.02 8.688 -23.594 1 97.31 286 ALA A C 1
ATOM 2146 O O . ALA A 1 286 ? 6.035 9.125 -24.141 1 97.31 286 ALA A O 1
ATOM 2147 N N . MET B 1 1 ? -14.203 26.703 -0.654 1 97.25 1 MET B N 1
ATOM 2148 C CA . MET B 1 1 ? -15.195 25.938 0.093 1 97.25 1 MET B CA 1
ATOM 2149 C C . MET B 1 1 ? -14.516 24.984 1.07 1 97.25 1 MET B C 1
ATOM 2151 O O . MET B 1 1 ? -13.352 24.609 0.882 1 97.25 1 MET B O 1
ATOM 2155 N N . LYS B 1 2 ? -15.172 24.656 2.117 1 98.25 2 LYS B N 1
ATOM 2156 C CA . LYS B 1 2 ? -14.82 23.594 3.053 1 98.25 2 LYS B CA 1
ATOM 2157 C C . LYS B 1 2 ? -15.742 22.391 2.9 1 98.25 2 LYS B C 1
ATOM 2159 O O . LYS B 1 2 ? -16.891 22.438 3.352 1 98.25 2 LYS B O 1
ATOM 2164 N N . LEU B 1 3 ? -15.281 21.344 2.279 1 98.75 3 LEU B N 1
ATOM 2165 C CA . LEU B 1 3 ? -16.031 20.125 1.979 1 98.75 3 LEU B CA 1
ATOM 2166 C C . LEU B 1 3 ? -15.703 19.016 2.965 1 98.75 3 LEU B C 1
ATOM 2168 O O . LEU B 1 3 ? -14.539 18.844 3.34 1 98.75 3 LEU B O 1
ATOM 2172 N N . LEU B 1 4 ? -16.641 18.344 3.447 1 98.69 4 LEU B N 1
ATOM 2173 C CA . LEU B 1 4 ? -16.391 17.234 4.367 1 98.69 4 LEU B CA 1
ATOM 2174 C C . LEU B 1 4 ? -17.438 16.141 4.195 1 98.69 4 LEU B C 1
ATOM 2176 O O . LEU B 1 4 ? -18.328 16.25 3.361 1 98.69 4 LEU B O 1
ATOM 2180 N N . ARG B 1 5 ? -17.25 15.055 4.812 1 98.81 5 ARG B N 1
ATOM 2181 C CA . ARG B 1 5 ? -18.141 13.898 4.828 1 98.81 5 ARG B CA 1
ATOM 2182 C C . ARG B 1 5 ? -18.516 13.516 6.258 1 98.81 5 ARG B C 1
ATOM 2184 O O . ARG B 1 5 ? -17.672 13.531 7.152 1 98.81 5 ARG B O 1
ATOM 2191 N N . VAL B 1 6 ? -19.781 13.25 6.465 1 98.75 6 VAL B N 1
ATOM 2192 C CA . VAL B 1 6 ? -20.234 12.953 7.816 1 98.75 6 VAL B CA 1
ATOM 2193 C C . VAL B 1 6 ? -21.094 11.68 7.809 1 98.75 6 VAL B C 1
ATOM 2195 O O . VAL B 1 6 ? -21.719 11.352 6.797 1 98.75 6 VAL B O 1
ATOM 2198 N N . GLY B 1 7 ? -20.984 10.945 8.945 1 98.25 7 GLY B N 1
ATOM 2199 C CA . GLY B 1 7 ? -21.734 9.703 9.086 1 98.25 7 GLY B CA 1
ATOM 2200 C C . GLY B 1 7 ? -20.859 8.539 9.516 1 98.25 7 GLY B C 1
ATOM 2201 O O . GLY B 1 7 ? -19.672 8.703 9.773 1 98.25 7 GLY B O 1
ATOM 2202 N N . THR B 1 8 ? -21.484 7.387 9.5 1 96.44 8 THR B N 1
ATOM 2203 C CA . THR B 1 8 ? -20.766 6.195 9.938 1 96.44 8 THR B CA 1
ATOM 2204 C C . THR B 1 8 ? -19.688 5.812 8.93 1 96.44 8 THR B C 1
ATOM 2206 O O . THR B 1 8 ? -19.812 6.105 7.742 1 96.44 8 THR B O 1
ATOM 2209 N N . ALA B 1 9 ? -18.625 5.262 9.555 1 96.06 9 ALA B N 1
ATOM 2210 C CA . ALA B 1 9 ? -17.5 4.863 8.719 1 96.06 9 ALA B CA 1
ATOM 2211 C C . ALA B 1 9 ? -17.953 3.992 7.551 1 96.06 9 ALA B C 1
ATOM 2213 O O . ALA B 1 9 ? -18.609 2.971 7.754 1 96.06 9 ALA B O 1
ATOM 2214 N N . GLY B 1 10 ? -17.672 4.426 6.328 1 93.44 10 GLY B N 1
ATOM 2215 C CA . GLY B 1 10 ? -18.016 3.664 5.137 1 93.44 10 GLY B CA 1
ATOM 2216 C C . GLY B 1 10 ? -19.359 4.07 4.535 1 93.44 10 GLY B C 1
ATOM 2217 O O . GLY B 1 10 ? -19.672 3.68 3.414 1 93.44 10 GLY B O 1
ATOM 2218 N N . ALA B 1 11 ? -20.141 4.887 5.254 1 96.06 11 ALA B N 1
ATOM 2219 C CA . ALA B 1 11 ? -21.453 5.324 4.789 1 96.06 11 ALA B CA 1
ATOM 2220 C C . ALA B 1 11 ? -21.625 6.832 4.969 1 96.06 11 ALA B C 1
ATOM 2222 O O . ALA B 1 11 ? -22.719 7.305 5.305 1 96.06 11 ALA B O 1
ATOM 2223 N N . GLU B 1 12 ? -20.594 7.535 4.832 1 98.38 12 GLU B N 1
ATOM 2224 C CA . GLU B 1 12 ? -20.641 8.984 4.992 1 98.38 12 GLU B CA 1
ATOM 2225 C C . GLU B 1 12 ? -21.391 9.648 3.846 1 98.38 12 GLU B C 1
ATOM 2227 O O . GLU B 1 12 ? -21.375 9.156 2.717 1 98.38 12 GLU B O 1
ATOM 2232 N N . ARG B 1 13 ? -21.969 10.727 4.098 1 98.19 13 ARG B N 1
ATOM 2233 C CA . ARG B 1 13 ? -22.609 11.562 3.082 1 98.19 13 ARG B CA 1
ATOM 2234 C C . ARG B 1 13 ? -21.844 12.867 2.898 1 98.19 13 ARG B C 1
ATOM 2236 O O . ARG B 1 13 ? -21.203 13.359 3.834 1 98.19 13 ARG B O 1
ATOM 2243 N N . PRO B 1 14 ? -21.859 13.422 1.709 1 98.62 14 PRO B N 1
ATOM 2244 C CA . PRO B 1 14 ? -21.156 14.68 1.449 1 98.62 14 PRO B CA 1
ATOM 2245 C C . PRO B 1 14 ? -21.797 15.875 2.162 1 98.62 14 PRO B C 1
ATOM 2247 O O . PRO B 1 14 ? -23.016 15.953 2.27 1 98.62 14 PRO B O 1
ATOM 2250 N N . ALA B 1 15 ? -21.016 16.781 2.658 1 98.69 15 ALA B N 1
ATOM 2251 C CA . ALA B 1 15 ? -21.438 18 3.355 1 98.69 15 ALA B CA 1
ATOM 2252 C C . ALA B 1 15 ? -20.438 19.125 3.145 1 98.69 15 ALA B C 1
ATOM 2254 O O . ALA B 1 15 ? -19.391 18.938 2.51 1 98.69 15 ALA B O 1
ATOM 2255 N N . LEU B 1 16 ? -20.781 20.281 3.484 1 97.5 16 LEU B N 1
ATOM 2256 C CA . LEU B 1 16 ? -19.859 21.406 3.494 1 97.5 16 LEU B CA 1
ATOM 2257 C C . LEU B 1 16 ? -20.156 22.344 4.664 1 97.5 16 LEU B C 1
ATOM 2259 O O . LEU B 1 16 ? -21.25 22.281 5.246 1 97.5 16 LEU B O 1
ATOM 2263 N N . LEU B 1 17 ? -19.141 23.062 5.09 1 96 17 LEU B N 1
ATOM 2264 C CA . LEU B 1 17 ? -19.328 24.172 6.004 1 96 17 LEU B CA 1
ATOM 2265 C C . LEU B 1 17 ? -19.578 25.469 5.234 1 96 17 LEU B C 1
ATOM 2267 O O . LEU B 1 17 ? -18.766 25.875 4.402 1 96 17 LEU B O 1
ATOM 2271 N N . ASP B 1 18 ? -20.703 26.047 5.516 1 93.12 18 ASP B N 1
ATOM 2272 C CA . ASP B 1 18 ? -20.969 27.297 4.809 1 93.12 18 ASP B CA 1
ATOM 2273 C C . ASP B 1 18 ? -20.234 28.469 5.477 1 93.12 18 ASP B C 1
ATOM 2275 O O . ASP B 1 18 ? -19.453 28.266 6.41 1 93.12 18 ASP B O 1
ATOM 2279 N N . ARG B 1 19 ? -20.328 29.672 5.062 1 88.19 19 ARG B N 1
ATOM 2280 C CA . ARG B 1 19 ? -19.562 30.844 5.473 1 88.19 19 ARG B CA 1
ATOM 2281 C C . ARG B 1 19 ? -19.812 31.172 6.941 1 88.19 19 ARG B C 1
ATOM 2283 O O . ARG B 1 19 ? -18.953 31.75 7.609 1 88.19 19 ARG B O 1
ATOM 2290 N N . ASP B 1 20 ? -20.984 30.719 7.48 1 89.56 20 ASP B N 1
ATOM 2291 C CA . ASP B 1 20 ? -21.312 30.984 8.875 1 89.56 20 ASP B CA 1
ATOM 2292 C C . ASP B 1 20 ? -20.891 29.812 9.773 1 89.56 20 ASP B C 1
ATOM 2294 O O . ASP B 1 20 ? -21.141 29.844 10.984 1 89.56 20 ASP B O 1
ATOM 2298 N N . GLY B 1 21 ? -20.297 28.812 9.133 1 91.06 21 GLY B N 1
ATOM 2299 C CA . GLY B 1 21 ? -19.844 27.656 9.898 1 91.06 21 GLY B CA 1
ATOM 2300 C C . GLY B 1 21 ? -20.922 26.609 10.102 1 91.06 21 GLY B C 1
ATOM 2301 O O . GLY B 1 21 ? -20.75 25.688 10.906 1 91.06 21 GLY B O 1
ATOM 2302 N N . THR B 1 22 ? -22.062 26.781 9.422 1 94.56 22 THR B N 1
ATOM 2303 C CA . THR B 1 22 ? -23.141 25.797 9.516 1 94.56 22 THR B CA 1
ATOM 2304 C C . THR B 1 22 ? -22.859 24.594 8.617 1 94.56 22 THR B C 1
ATOM 2306 O O . THR B 1 22 ? -22.469 24.766 7.461 1 94.56 22 THR B O 1
ATOM 2309 N N . LEU B 1 23 ? -22.984 23.453 9.211 1 97.5 23 LEU B N 1
ATOM 2310 C CA . LEU B 1 23 ? -22.859 22.219 8.453 1 97.5 23 LEU B CA 1
ATOM 2311 C C . LEU B 1 23 ? -24.062 22 7.543 1 97.5 23 LEU B C 1
ATOM 2313 O O . LEU B 1 23 ? -25.203 22.047 8 1 97.5 23 LEU B O 1
ATOM 2317 N N . ARG B 1 24 ? -23.859 21.859 6.211 1 97.62 24 ARG B N 1
ATOM 2318 C CA . ARG B 1 24 ? -24.906 21.719 5.215 1 97.62 24 ARG B CA 1
ATOM 2319 C C . ARG B 1 24 ? -24.797 20.406 4.461 1 97.62 24 ARG B C 1
ATOM 2321 O O . ARG B 1 24 ? -23.688 19.969 4.133 1 97.62 24 ARG B O 1
ATOM 2328 N N . ASP B 1 25 ? -25.906 19.797 4.211 1 97.88 25 ASP B N 1
ATOM 2329 C CA . ASP B 1 25 ? -26 18.516 3.5 1 97.88 25 ASP B CA 1
ATOM 2330 C C . ASP B 1 25 ? -25.875 18.734 1.992 1 97.88 25 ASP B C 1
ATOM 2332 O O . ASP B 1 25 ? -26.609 19.516 1.404 1 97.88 25 ASP B O 1
ATOM 2336 N N . LEU B 1 26 ? -25 18.031 1.346 1 98.19 26 LEU B N 1
ATOM 2337 C CA . LEU B 1 26 ? -24.781 18.156 -0.09 1 98.19 26 LEU B CA 1
ATOM 2338 C C . LEU B 1 26 ? -25.406 16.984 -0.843 1 98.19 26 LEU B C 1
ATOM 2340 O O . LEU B 1 26 ? -25.328 16.922 -2.072 1 98.19 26 LEU B O 1
ATOM 2344 N N . THR B 1 27 ? -26.062 16.031 -0.159 1 97.5 27 THR B N 1
ATOM 2345 C CA . THR B 1 27 ? -26.547 14.789 -0.758 1 97.5 27 THR B CA 1
ATOM 2346 C C . THR B 1 27 ? -27.469 15.078 -1.942 1 97.5 27 THR B C 1
ATOM 2348 O O . THR B 1 27 ? -27.484 14.328 -2.92 1 97.5 27 THR B O 1
ATOM 2351 N N . GLY B 1 28 ? -28.125 16.188 -1.904 1 95.94 28 GLY B N 1
ATOM 2352 C CA . GLY B 1 28 ? -29.047 16.516 -2.979 1 95.94 28 GLY B CA 1
ATOM 2353 C C . GLY B 1 28 ? -28.359 17.125 -4.184 1 95.94 28 GLY B C 1
ATOM 2354 O O . GLY B 1 28 ? -28.984 17.344 -5.223 1 95.94 28 GLY B O 1
ATOM 2355 N N . ILE B 1 29 ? -27.078 17.422 -4.16 1 96.75 29 ILE B N 1
ATOM 2356 C CA . ILE B 1 29 ? -26.344 18.141 -5.199 1 96.75 29 ILE B CA 1
ATOM 2357 C C . ILE B 1 29 ? -25.312 17.203 -5.828 1 96.75 29 ILE B C 1
ATOM 2359 O O . ILE B 1 29 ? -25.156 17.172 -7.051 1 96.75 29 ILE B O 1
ATOM 2363 N N . VAL B 1 30 ? -24.609 16.469 -5.051 1 97.81 30 VAL B N 1
ATOM 2364 C CA . VAL B 1 30 ? -23.578 15.555 -5.512 1 97.81 30 VAL B CA 1
ATOM 2365 C C . VAL B 1 30 ? -23.656 14.242 -4.723 1 97.81 30 VAL B C 1
ATOM 2367 O O . VAL B 1 30 ? -24.062 14.234 -3.562 1 97.81 30 VAL B O 1
ATOM 2370 N N . PRO B 1 31 ? -23.281 13.125 -5.332 1 97.88 31 PRO B N 1
ATOM 2371 C CA . PRO B 1 31 ? -23.344 11.836 -4.629 1 97.88 31 PRO B CA 1
ATOM 2372 C C . PRO B 1 31 ? -22.281 11.695 -3.547 1 97.88 31 PRO B C 1
ATOM 2374 O O . PRO B 1 31 ? -22.469 10.945 -2.588 1 97.88 31 PRO B O 1
ATOM 2377 N N . ASP B 1 32 ? -21.125 12.328 -3.715 1 98.5 32 ASP B N 1
ATOM 2378 C CA . ASP B 1 32 ? -20.016 12.227 -2.777 1 98.5 32 ASP B CA 1
ATOM 2379 C C . ASP B 1 32 ? -18.953 13.281 -3.072 1 98.5 32 ASP B C 1
ATOM 2381 O O . ASP B 1 32 ? -19.047 14.008 -4.066 1 98.5 32 ASP B O 1
ATOM 2385 N N . ILE B 1 33 ? -18.047 13.461 -2.119 1 98.81 33 ILE B N 1
ATOM 2386 C CA . ILE B 1 33 ? -16.828 14.219 -2.352 1 98.81 33 ILE B CA 1
ATOM 2387 C C . ILE B 1 33 ? -15.68 13.273 -2.727 1 98.81 33 ILE B C 1
ATOM 2389 O O . ILE B 1 33 ? -15.109 12.609 -1.86 1 98.81 33 ILE B O 1
ATOM 2393 N N . ASP B 1 34 ? -15.414 13.164 -4.043 1 98.62 34 ASP B N 1
ATOM 2394 C CA . ASP B 1 34 ? -14.391 12.25 -4.555 1 98.62 34 ASP B CA 1
ATOM 2395 C C . ASP B 1 34 ? -13.734 12.812 -5.812 1 98.62 34 ASP B C 1
ATOM 2397 O O . ASP B 1 34 ? -13.961 13.969 -6.176 1 98.62 34 ASP B O 1
ATOM 2401 N N . GLY B 1 35 ? -12.867 12.094 -6.398 1 98.75 35 GLY B N 1
ATOM 2402 C CA . GLY B 1 35 ? -12.141 12.523 -7.586 1 98.75 35 GLY B CA 1
ATOM 2403 C C . GLY B 1 35 ? -13.055 12.922 -8.727 1 98.75 35 GLY B C 1
ATOM 2404 O O . GLY B 1 35 ? -12.75 13.852 -9.484 1 98.75 35 GLY B O 1
ATOM 2405 N N . ASP B 1 36 ? -14.219 12.25 -8.898 1 97.94 36 ASP B N 1
ATOM 2406 C CA . ASP B 1 36 ? -15.164 12.57 -9.961 1 97.94 36 ASP B CA 1
ATOM 2407 C C . ASP B 1 36 ? -15.719 13.984 -9.797 1 97.94 36 ASP B C 1
ATOM 2409 O O . ASP B 1 36 ? -15.789 14.75 -10.766 1 97.94 36 ASP B O 1
ATOM 2413 N N . LEU B 1 37 ? -16.078 14.297 -8.602 1 98.5 37 LEU B N 1
ATOM 2414 C CA . LEU B 1 37 ? -16.562 15.648 -8.344 1 98.5 37 LEU B CA 1
ATOM 2415 C C . LEU B 1 37 ? -15.477 16.672 -8.586 1 98.5 37 LEU B C 1
ATOM 2417 O O . LEU B 1 37 ? -15.703 17.688 -9.258 1 98.5 37 LEU B O 1
ATOM 2421 N N . LEU B 1 38 ? -14.289 16.375 -8.086 1 98.56 38 LEU B N 1
ATOM 2422 C CA . LEU B 1 38 ? -13.203 17.359 -8.102 1 98.56 38 LEU B CA 1
ATOM 2423 C C . LEU B 1 38 ? -12.727 17.609 -9.531 1 98.56 38 LEU B C 1
ATOM 2425 O O . LEU B 1 38 ? -12.203 18.672 -9.836 1 98.56 38 LEU B O 1
ATOM 2429 N N . ALA B 1 39 ? -12.938 16.656 -10.375 1 98.06 39 ALA B N 1
ATOM 2430 C CA . ALA B 1 39 ? -12.531 16.781 -11.773 1 98.06 39 ALA B CA 1
ATOM 2431 C C . ALA B 1 39 ? -13.602 17.484 -12.602 1 98.06 39 ALA B C 1
ATOM 2433 O O . ALA B 1 39 ? -13.367 17.844 -13.75 1 98.06 39 ALA B O 1
ATOM 2434 N N . ASP B 1 40 ? -14.781 17.688 -12.055 1 97.88 40 ASP B N 1
ATOM 2435 C CA . ASP B 1 40 ? -15.93 18.234 -12.773 1 97.88 40 ASP B CA 1
ATOM 2436 C C . ASP B 1 40 ? -16.172 19.688 -12.383 1 97.88 40 ASP B C 1
ATOM 2438 O O . ASP B 1 40 ? -16.906 19.969 -11.43 1 97.88 40 ASP B O 1
ATOM 2442 N N . ALA B 1 41 ? -15.625 20.547 -13.188 1 96.19 41 ALA B N 1
ATOM 2443 C CA . ALA B 1 41 ? -15.742 21.969 -12.906 1 96.19 41 ALA B CA 1
ATOM 2444 C C . ALA B 1 41 ? -17.203 22.391 -12.797 1 96.19 41 ALA B C 1
ATOM 2446 O O . ALA B 1 41 ? -17.547 23.25 -11.984 1 96.19 41 ALA B O 1
ATOM 2447 N N . SER B 1 42 ? -18.047 21.781 -13.656 1 97.56 42 SER B N 1
ATOM 2448 C CA . SER B 1 42 ? -19.469 22.125 -13.633 1 97.56 42 SER B CA 1
ATOM 2449 C C . SER B 1 42 ? -20.109 21.672 -12.32 1 97.56 42 SER B C 1
ATOM 2451 O O . SER B 1 42 ? -20.906 22.422 -11.727 1 97.56 42 SER B O 1
ATOM 2453 N N . ALA B 1 43 ? -19.75 20.5 -11.859 1 97.38 43 ALA B N 1
ATOM 2454 C CA . ALA B 1 43 ? -20.281 20 -10.594 1 97.38 43 ALA B CA 1
ATOM 2455 C C . ALA B 1 43 ? -19.812 20.859 -9.43 1 97.38 43 ALA B C 1
ATOM 2457 O O . ALA B 1 43 ? -20.594 21.188 -8.531 1 97.38 43 ALA B O 1
ATOM 2458 N N . LEU B 1 44 ? -18.578 21.281 -9.461 1 97.62 44 LEU B N 1
ATOM 2459 C CA . LEU B 1 44 ? -18.047 22.125 -8.406 1 97.62 44 LEU B CA 1
ATOM 2460 C C . LEU B 1 44 ? -18.734 23.484 -8.391 1 97.62 44 LEU B C 1
ATOM 2462 O O . LEU B 1 44 ? -18.984 24.047 -7.324 1 97.62 44 LEU B O 1
ATOM 2466 N N . ALA B 1 45 ? -19.016 23.953 -9.602 1 96.56 45 ALA B N 1
ATOM 2467 C CA . ALA B 1 45 ? -19.734 25.219 -9.703 1 96.56 45 ALA B CA 1
ATOM 2468 C C . ALA B 1 45 ? -21.141 25.109 -9.094 1 96.56 45 ALA B C 1
ATOM 2470 O O . ALA B 1 45 ? -21.609 26.047 -8.445 1 96.56 45 ALA B O 1
ATOM 2471 N N . ARG B 1 46 ? -21.766 23.984 -9.273 1 97.06 46 ARG B N 1
ATOM 2472 C CA . ARG B 1 46 ? -23.094 23.75 -8.68 1 97.06 46 ARG B CA 1
ATOM 2473 C C . ARG B 1 46 ? -23.016 23.734 -7.16 1 97.06 46 ARG B C 1
ATOM 2475 O O . ARG B 1 46 ? -23.875 24.281 -6.477 1 97.06 46 ARG B O 1
ATOM 2482 N N . VAL B 1 47 ? -21.969 23.109 -6.66 1 97.38 47 VAL B N 1
ATOM 2483 C CA . VAL B 1 47 ? -21.781 23.062 -5.215 1 97.38 47 VAL B CA 1
ATOM 2484 C C . VAL B 1 47 ? -21.562 24.469 -4.68 1 97.38 47 VAL B C 1
ATOM 2486 O O . VAL B 1 47 ? -22.172 24.859 -3.682 1 97.38 47 VAL B O 1
ATOM 2489 N N . ARG B 1 48 ? -20.781 25.266 -5.316 1 95.56 48 ARG B N 1
ATOM 2490 C CA . ARG B 1 48 ? -20.5 26.641 -4.898 1 95.56 48 ARG B CA 1
ATOM 2491 C C . ARG B 1 48 ? -21.766 27.484 -4.918 1 95.56 48 ARG B C 1
ATOM 2493 O O . ARG B 1 48 ? -22.031 28.234 -3.977 1 95.56 48 ARG B O 1
ATOM 2500 N N . ALA B 1 49 ? -22.484 27.312 -6.027 1 95.31 49 ALA B N 1
ATOM 2501 C CA . ALA B 1 49 ? -23.734 28.062 -6.156 1 95.31 49 ALA B CA 1
ATOM 2502 C C . ALA B 1 49 ? -24.703 27.703 -5.039 1 95.31 49 ALA B C 1
ATOM 2504 O O . ALA B 1 49 ? -25.344 28.594 -4.457 1 95.31 49 ALA B O 1
ATOM 2505 N N . ALA B 1 50 ? -24.734 26.484 -4.73 1 95.38 50 ALA B N 1
ATOM 2506 C CA . ALA B 1 50 ? -25.625 26.031 -3.67 1 95.38 50 ALA B CA 1
ATOM 2507 C C . ALA B 1 50 ? -25.172 26.547 -2.307 1 95.38 50 ALA B C 1
ATOM 2509 O O . ALA B 1 50 ? -25.984 26.922 -1.469 1 95.38 50 ALA B O 1
ATOM 2510 N N . ALA B 1 51 ? -23.922 26.547 -2.096 1 92.69 51 ALA B N 1
ATOM 2511 C CA . ALA B 1 51 ? -23.344 27 -0.833 1 92.69 51 ALA B CA 1
ATOM 2512 C C . ALA B 1 51 ? -23.641 28.484 -0.611 1 92.69 51 ALA B C 1
ATOM 2514 O O . ALA B 1 51 ? -23.812 28.938 0.528 1 92.69 51 ALA B O 1
ATOM 2515 N N . ASP B 1 52 ? -23.75 29.188 -1.688 1 90.94 52 ASP B N 1
ATOM 2516 C CA . ASP B 1 52 ? -23.906 30.641 -1.614 1 90.94 52 ASP B CA 1
ATOM 2517 C C . ASP B 1 52 ? -25.391 31.016 -1.581 1 90.94 52 ASP B C 1
ATOM 2519 O O . ASP B 1 52 ? -25.734 32.156 -1.309 1 90.94 52 ASP B O 1
ATOM 2523 N N . ALA B 1 53 ? -26.266 30 -1.882 1 89 53 ALA B N 1
ATOM 2524 C CA . ALA B 1 53 ? -27.703 30.281 -1.933 1 89 53 ALA B CA 1
ATOM 2525 C C . ALA B 1 53 ? -28.375 29.953 -0.606 1 89 53 ALA B C 1
ATOM 2527 O O . ALA B 1 53 ? -28.438 28.781 -0.216 1 89 53 ALA B O 1
ATOM 2528 N N . PRO B 1 54 ? -28.781 30.984 0.052 1 84.62 54 PRO B N 1
ATOM 2529 C CA . PRO B 1 54 ? -29.453 30.703 1.32 1 84.62 54 PRO B CA 1
ATOM 2530 C C . PRO B 1 54 ? -30.641 29.734 1.157 1 84.62 54 PRO B C 1
ATOM 2532 O O . PRO B 1 54 ? -31.422 29.875 0.215 1 84.62 54 PRO B O 1
ATOM 2535 N N . GLY B 1 55 ? -30.734 28.719 2.055 1 86.06 55 GLY B N 1
ATOM 2536 C CA . GLY B 1 55 ? -31.891 27.844 2.137 1 86.06 55 GLY B CA 1
ATOM 2537 C C . GLY B 1 55 ? -31.844 26.688 1.149 1 86.06 55 GLY B C 1
ATOM 2538 O O . GLY B 1 55 ? -32.719 25.828 1.154 1 86.06 55 GLY B O 1
ATOM 2539 N N . VAL B 1 56 ? -30.875 26.734 0.347 1 89.12 56 VAL B N 1
ATOM 2540 C CA . VAL B 1 56 ? -30.812 25.688 -0.67 1 89.12 56 VAL B CA 1
ATOM 2541 C C . VAL B 1 56 ? -30.328 24.375 -0.045 1 89.12 56 VAL B C 1
ATOM 2543 O O . VAL B 1 56 ? -30.891 23.312 -0.283 1 89.12 56 VAL B O 1
ATOM 2546 N N . LEU B 1 57 ? -29.375 24.453 0.752 1 94.88 57 LEU B N 1
ATOM 2547 C CA . LEU B 1 57 ? -28.812 23.25 1.368 1 94.88 57 LEU B CA 1
ATOM 2548 C C . LEU B 1 57 ? -29.359 23.078 2.785 1 94.88 57 LEU B C 1
ATOM 2550 O O . LEU B 1 57 ? -29.312 24 3.594 1 94.88 57 LEU B O 1
ATOM 2554 N N . PRO B 1 58 ? -29.891 21.922 3.061 1 96.94 58 PRO B N 1
ATOM 2555 C CA . PRO B 1 58 ? -30.375 21.672 4.426 1 96.94 58 PRO B CA 1
ATOM 2556 C C . PRO B 1 58 ? -29.25 21.688 5.453 1 96.94 58 PRO B C 1
ATOM 2558 O O . PRO B 1 58 ? -28.141 21.234 5.168 1 96.94 58 PRO B O 1
ATOM 2561 N N . ALA B 1 59 ? -29.594 22.203 6.609 1 96.19 59 ALA B N 1
ATOM 2562 C CA . ALA B 1 59 ? -28.656 22.156 7.719 1 96.19 59 ALA B CA 1
ATOM 2563 C C . ALA B 1 59 ? -28.609 20.781 8.359 1 96.19 59 ALA B C 1
ATOM 2565 O O . ALA B 1 59 ? -29.641 20.109 8.477 1 96.19 59 ALA B O 1
ATOM 2566 N N . LEU B 1 60 ? -27.438 20.312 8.82 1 97.12 60 LEU B N 1
ATOM 2567 C CA . LEU B 1 60 ? -27.266 19.078 9.586 1 97.12 60 LEU B CA 1
ATOM 2568 C C . LEU B 1 60 ? -26.938 19.391 11.039 1 97.12 60 LEU B C 1
ATOM 2570 O O . LEU B 1 60 ? -26.172 20.312 11.328 1 97.12 60 LEU B O 1
ATOM 2574 N N . ASP B 1 61 ? -27.594 18.672 11.906 1 96.12 61 ASP B N 1
ATOM 2575 C CA . ASP B 1 61 ? -27.219 18.75 13.32 1 96.12 61 ASP B CA 1
ATOM 2576 C C . ASP B 1 61 ? -25.906 18 13.578 1 96.12 61 ASP B C 1
ATOM 2578 O O . ASP B 1 61 ? -25.844 16.781 13.43 1 96.12 61 ASP B O 1
ATOM 2582 N N . PRO B 1 62 ? -24.922 18.688 14.008 1 94.69 62 PRO B N 1
ATOM 2583 C CA . PRO B 1 62 ? -23.609 18.062 14.211 1 94.69 62 PRO B CA 1
ATOM 2584 C C . PRO B 1 62 ? -23.578 17.188 15.461 1 94.69 62 PRO B C 1
ATOM 2586 O O . PRO B 1 62 ? -22.641 16.391 15.625 1 94.69 62 PRO B O 1
ATOM 2589 N N . ALA B 1 63 ? -24.469 17.281 16.328 1 93.19 63 ALA B N 1
ATOM 2590 C CA . ALA B 1 63 ? -24.438 16.516 17.578 1 93.19 63 ALA B CA 1
ATOM 2591 C C . ALA B 1 63 ? -24.438 15.016 17.297 1 93.19 63 ALA B C 1
ATOM 2593 O O . ALA B 1 63 ? -25.344 14.5 16.625 1 93.19 63 ALA B O 1
ATOM 2594 N N . GLY B 1 64 ? -23.359 14.359 17.766 1 92.88 64 GLY B N 1
ATOM 2595 C CA . GLY B 1 64 ? -23.25 12.914 17.625 1 92.88 64 GLY B CA 1
ATOM 2596 C C . GLY B 1 64 ? -22.891 12.477 16.219 1 92.88 64 GLY B C 1
ATOM 2597 O O . GLY B 1 64 ? -22.797 11.281 15.938 1 92.88 64 GLY B O 1
ATOM 2598 N N . LEU B 1 65 ? -22.75 13.438 15.391 1 96.88 65 LEU B N 1
ATOM 2599 C CA . LEU B 1 65 ? -22.438 13.125 14 1 96.88 65 LEU B CA 1
ATOM 2600 C C . LEU B 1 65 ? -20.938 12.969 13.797 1 96.88 65 LEU B C 1
ATOM 2602 O O . LEU B 1 65 ? -20.172 13.883 14.109 1 96.88 65 LEU B O 1
ATOM 2606 N N . ARG B 1 66 ? -20.5 11.789 13.344 1 98.44 66 ARG B N 1
ATOM 2607 C CA . ARG B 1 66 ? -19.094 11.531 13.07 1 98.44 66 ARG B CA 1
ATOM 2608 C C . ARG B 1 66 ? -18.625 12.258 11.812 1 98.44 66 ARG B C 1
ATOM 2610 O O . ARG B 1 66 ? -19.328 12.25 10.797 1 98.44 66 ARG B O 1
ATOM 2617 N N . VAL B 1 67 ? -17.531 12.953 11.859 1 98.69 67 VAL B N 1
ATOM 2618 C CA . VAL B 1 67 ? -16.844 13.5 10.688 1 98.69 67 VAL B CA 1
ATOM 2619 C C . VAL B 1 67 ? -15.828 12.484 10.164 1 98.69 67 VAL B C 1
ATOM 2621 O O . VAL B 1 67 ? -14.93 12.062 10.891 1 98.69 67 VAL B O 1
ATOM 2624 N N . GLY B 1 68 ? -16.047 11.977 8.969 1 98.75 68 GLY B N 1
ATOM 2625 C CA . GLY B 1 68 ? -15.117 11.07 8.312 1 98.75 68 GLY B CA 1
ATOM 2626 C C . GLY B 1 68 ? -14.055 11.789 7.512 1 98.75 68 GLY B C 1
ATOM 2627 O O . GLY B 1 68 ? -13.961 13.016 7.547 1 98.75 68 GLY B O 1
ATOM 2628 N N . PRO B 1 69 ? -13.18 11.039 6.848 1 98.88 69 PRO B N 1
ATOM 2629 C CA . PRO B 1 69 ? -12.281 11.711 5.902 1 98.88 69 PRO B CA 1
ATOM 2630 C C . PRO B 1 69 ? -13.023 12.57 4.887 1 98.88 69 PRO B C 1
ATOM 2632 O O . PRO B 1 69 ? -14.109 12.195 4.438 1 98.88 69 PRO B O 1
ATOM 2635 N N . PRO B 1 70 ? -12.539 13.672 4.488 1 98.81 70 PRO B N 1
ATOM 2636 C CA . PRO B 1 70 ? -13.273 14.594 3.627 1 98.81 70 PRO B CA 1
ATOM 2637 C C . PRO B 1 70 ? -13.328 14.133 2.172 1 98.81 70 PRO B C 1
ATOM 2639 O O . PRO B 1 70 ? -14.039 14.727 1.357 1 98.81 70 PRO B O 1
ATOM 2642 N N . LEU B 1 71 ? -12.625 13.125 1.878 1 98.81 71 LEU B N 1
ATOM 2643 C CA . LEU B 1 71 ? -12.492 12.625 0.516 1 98.81 71 LEU B CA 1
ATOM 2644 C C . LEU B 1 71 ? -12.812 11.133 0.456 1 98.81 71 LEU B C 1
ATOM 2646 O O . LEU B 1 71 ? -12.32 10.352 1.273 1 98.81 71 LEU B O 1
ATOM 2650 N N . GLY B 1 72 ? -13.75 10.773 -0.435 1 98.19 72 GLY B N 1
ATOM 2651 C CA . GLY B 1 72 ? -14.055 9.367 -0.685 1 98.19 72 GLY B CA 1
ATOM 2652 C C . GLY B 1 72 ? -13.305 8.797 -1.869 1 98.19 72 GLY B C 1
ATOM 2653 O O . GLY B 1 72 ? -12.781 9.547 -2.699 1 98.19 72 GLY B O 1
ATOM 2654 N N . ARG B 1 73 ? -13.117 7.5 -1.864 1 97.25 73 ARG B N 1
ATOM 2655 C CA . ARG B 1 73 ? -12.578 6.734 -2.984 1 97.25 73 ARG B CA 1
ATOM 2656 C C . ARG B 1 73 ? -11.211 7.258 -3.395 1 97.25 73 ARG B C 1
ATOM 2658 O O . ARG B 1 73 ? -10.961 7.512 -4.574 1 97.25 73 ARG B O 1
ATOM 2665 N N . ILE B 1 74 ? -10.367 7.469 -2.4 1 98.81 74 ILE B N 1
ATOM 2666 C CA . ILE B 1 74 ? -9 7.887 -2.672 1 98.81 74 ILE B CA 1
ATOM 2667 C C . ILE B 1 74 ? -8.281 6.809 -3.484 1 98.81 74 ILE B C 1
ATOM 2669 O O . ILE B 1 74 ? -8.328 5.629 -3.135 1 98.81 74 ILE B O 1
ATOM 2673 N N . GLY B 1 75 ? -7.641 7.242 -4.676 1 98.44 75 GLY B N 1
ATOM 2674 C CA . GLY B 1 75 ? -6.914 6.305 -5.516 1 98.44 75 GLY B CA 1
ATOM 2675 C C . GLY B 1 75 ? -5.586 5.871 -4.922 1 98.44 75 GLY B C 1
ATOM 2676 O O . GLY B 1 75 ? -5.344 4.68 -4.738 1 98.44 75 GLY B O 1
ATOM 2677 N N . LYS B 1 76 ? -4.758 6.789 -4.602 1 98.81 76 LYS B N 1
ATOM 2678 C CA . LYS B 1 76 ? -3.475 6.547 -3.949 1 98.81 76 LYS B CA 1
ATOM 2679 C C . LYS B 1 76 ? -3.061 7.734 -3.088 1 98.81 76 LYS B C 1
ATOM 2681 O O . LYS B 1 76 ? -3.617 8.828 -3.219 1 98.81 76 LYS B O 1
ATOM 2686 N N . ILE B 1 77 ? -2.182 7.465 -2.18 1 98.94 77 ILE B N 1
ATOM 2687 C CA . ILE B 1 77 ? -1.55 8.484 -1.348 1 98.94 77 ILE B CA 1
ATOM 2688 C C . ILE B 1 77 ? -0.035 8.43 -1.529 1 98.94 77 ILE B C 1
ATOM 2690 O O . ILE B 1 77 ? 0.608 7.445 -1.159 1 98.94 77 ILE B O 1
ATOM 2694 N N . VAL B 1 78 ? 0.508 9.469 -2.18 1 98.88 78 VAL B N 1
ATOM 2695 C CA . VAL B 1 78 ? 1.952 9.617 -2.33 1 98.88 78 VAL B CA 1
ATOM 2696 C C . VAL B 1 78 ? 2.502 10.492 -1.211 1 98.88 78 VAL B C 1
ATOM 2698 O O . VAL B 1 78 ? 1.96 11.57 -0.933 1 98.88 78 VAL B O 1
ATOM 2701 N N . CYS B 1 79 ? 3.561 10.039 -0.551 1 98.81 79 CYS B N 1
ATOM 2702 C CA . CYS B 1 79 ? 4.16 10.773 0.558 1 98.81 79 CYS B CA 1
ATOM 2703 C C . CYS B 1 79 ? 5.57 11.234 0.209 1 98.81 79 CYS B C 1
ATOM 2705 O O . CYS B 1 79 ? 6.316 10.516 -0.456 1 98.81 79 CYS B O 1
ATOM 2707 N N . ILE B 1 80 ? 5.898 12.422 0.661 1 98.62 80 ILE B N 1
ATOM 2708 C CA . ILE B 1 80 ? 7.23 12.984 0.464 1 98.62 80 ILE B CA 1
ATOM 2709 C C . ILE B 1 80 ? 7.992 12.977 1.787 1 98.62 80 ILE B C 1
ATOM 2711 O O . ILE B 1 80 ? 7.602 13.664 2.736 1 98.62 80 ILE B O 1
ATOM 2715 N N . GLY B 1 81 ? 9.07 12.227 1.802 1 97.12 81 GLY B N 1
ATOM 2716 C CA . GLY B 1 81 ? 9.883 12.125 3.002 1 97.12 81 GLY B CA 1
ATOM 2717 C C . GLY B 1 81 ? 10.898 13.242 3.137 1 97.12 81 GLY B C 1
ATOM 2718 O O . GLY B 1 81 ? 11.422 13.742 2.137 1 97.12 81 GLY B O 1
ATOM 2719 N N . LEU B 1 82 ? 11.141 13.656 4.395 1 96.94 82 LEU B N 1
ATOM 2720 C CA . LEU B 1 82 ? 12.203 14.609 4.715 1 96.94 82 LEU B CA 1
ATOM 2721 C C . LEU B 1 82 ? 12.07 15.867 3.867 1 96.94 82 LEU B C 1
ATOM 2723 O O . LEU B 1 82 ? 13.047 16.312 3.25 1 96.94 82 LEU B O 1
ATOM 2727 N N . ASN B 1 83 ? 10.867 16.469 3.852 1 98.38 83 ASN B N 1
ATOM 2728 C CA . ASN B 1 83 ? 10.617 17.594 2.951 1 98.38 83 ASN B CA 1
ATOM 2729 C C . ASN B 1 83 ? 10.633 18.922 3.695 1 98.38 83 ASN B C 1
ATOM 2731 O O . ASN B 1 83 ? 10.078 19.922 3.217 1 98.38 83 ASN B O 1
ATOM 2735 N N . TYR B 1 84 ? 11.164 18.969 4.902 1 98.56 84 TYR B N 1
ATOM 2736 C CA . TYR B 1 84 ? 11.312 20.188 5.68 1 98.56 84 TYR B CA 1
ATOM 2737 C C . TYR B 1 84 ? 12.758 20.375 6.129 1 98.56 84 TYR B C 1
ATOM 2739 O O . TYR B 1 84 ? 13.352 19.469 6.723 1 98.56 84 TYR B O 1
ATOM 2747 N N . HIS B 1 85 ? 13.32 21.578 5.941 1 97 85 HIS B N 1
ATOM 2748 C CA . HIS B 1 85 ? 14.703 21.875 6.289 1 97 85 HIS B CA 1
ATOM 2749 C C . HIS B 1 85 ? 14.977 21.594 7.762 1 97 85 HIS B C 1
ATOM 2751 O O . HIS B 1 85 ? 16 21 8.102 1 97 85 HIS B O 1
ATOM 2757 N N . ASP B 1 86 ? 14.094 21.938 8.586 1 95.12 86 ASP B N 1
ATOM 2758 C CA . ASP B 1 86 ? 14.312 21.797 10.023 1 95.12 86 ASP B CA 1
ATOM 2759 C C . ASP B 1 86 ? 14.227 20.344 10.453 1 95.12 86 ASP B C 1
ATOM 2761 O O . ASP B 1 86 ? 14.906 19.922 11.398 1 95.12 86 ASP B O 1
ATOM 2765 N N . HIS B 1 87 ? 13.336 19.562 9.875 1 94.62 87 HIS B N 1
ATOM 2766 C CA . HIS B 1 87 ? 13.266 18.125 10.172 1 94.62 87 HIS B CA 1
ATOM 2767 C C . HIS B 1 87 ? 14.531 17.406 9.727 1 94.62 87 HIS B C 1
ATOM 2769 O O . HIS B 1 87 ? 15.023 16.516 10.43 1 94.62 87 HIS B O 1
ATOM 2775 N N . ALA B 1 88 ? 15.039 17.75 8.523 1 91.31 88 ALA B N 1
ATOM 2776 C CA . ALA B 1 88 ? 16.312 17.203 8.078 1 91.31 88 ALA B CA 1
ATOM 2777 C C . ALA B 1 88 ? 17.422 17.531 9.07 1 91.31 88 ALA B C 1
ATOM 2779 O O . ALA B 1 88 ? 18.234 16.656 9.422 1 91.31 88 ALA B O 1
ATOM 2780 N N . ALA B 1 89 ? 17.469 18.719 9.539 1 89.31 89 ALA B N 1
ATOM 2781 C CA . ALA B 1 89 ? 18.484 19.156 10.484 1 89.31 89 ALA B CA 1
ATOM 2782 C C . ALA B 1 89 ? 18.375 18.406 11.812 1 89.31 89 ALA B C 1
ATOM 2784 O O . ALA B 1 89 ? 19.375 17.953 12.359 1 89.31 89 ALA B O 1
ATOM 2785 N N . GLU B 1 90 ? 17.156 18.234 12.352 1 91.12 90 GLU B N 1
ATOM 2786 C CA . GLU B 1 90 ? 16.906 17.594 13.633 1 91.12 90 GLU B CA 1
ATOM 2787 C C . GLU B 1 90 ? 17.344 16.141 13.617 1 91.12 90 GLU B C 1
ATOM 2789 O O . GLU B 1 90 ? 17.797 15.602 14.633 1 91.12 90 GLU B O 1
ATOM 2794 N N . THR B 1 91 ? 17.234 15.469 12.477 1 86.31 91 THR B N 1
ATOM 2795 C CA . THR B 1 91 ? 17.547 14.047 12.367 1 86.31 91 THR B CA 1
ATOM 2796 C C . THR B 1 91 ? 18.969 13.844 11.859 1 86.31 91 THR B C 1
ATOM 2798 O O . THR B 1 91 ? 19.438 12.711 11.734 1 86.31 91 THR B O 1
ATOM 2801 N N . GLY B 1 92 ? 19.609 14.961 11.484 1 88 92 GLY B N 1
ATOM 2802 C CA . GLY B 1 92 ? 20.969 14.883 10.977 1 88 92 GLY B CA 1
ATOM 2803 C C . GLY B 1 92 ? 21.047 14.367 9.555 1 88 92 GLY B C 1
ATOM 2804 O O . GLY B 1 92 ? 22.109 13.922 9.102 1 88 92 GLY B O 1
ATOM 2805 N N . ALA B 1 93 ? 20.047 14.414 8.875 1 89.19 93 ALA B N 1
ATOM 2806 C CA . ALA B 1 93 ? 20.016 13.93 7.5 1 89.19 93 ALA B CA 1
ATOM 2807 C C . ALA B 1 93 ? 20.438 15.023 6.523 1 89.19 93 ALA B C 1
ATOM 2809 O O . ALA B 1 93 ? 20.219 16.203 6.773 1 89.19 93 ALA B O 1
ATOM 2810 N N . ALA B 1 94 ? 21.078 14.633 5.422 1 93.19 94 ALA B N 1
ATOM 2811 C CA . ALA B 1 94 ? 21.344 15.57 4.332 1 93.19 94 ALA B CA 1
ATOM 2812 C C . ALA B 1 94 ? 20.047 16 3.662 1 93.19 94 ALA B C 1
ATOM 2814 O O . ALA B 1 94 ? 19.094 15.219 3.543 1 93.19 94 ALA B O 1
ATOM 2815 N N . VAL B 1 95 ? 20 17.219 3.268 1 94 95 VAL B N 1
ATOM 2816 C CA . VAL B 1 95 ? 18.875 17.703 2.482 1 94 95 VAL B CA 1
ATOM 2817 C C . VAL B 1 95 ? 18.766 16.906 1.18 1 94 95 VAL B C 1
ATOM 2819 O O . VAL B 1 95 ? 19.734 16.812 0.426 1 94 95 VAL B O 1
ATOM 2822 N N . PRO B 1 96 ? 17.656 16.328 0.951 1 95.69 96 PRO B N 1
ATOM 2823 C CA . PRO B 1 96 ? 17.531 15.539 -0.277 1 95.69 96 PRO B CA 1
ATOM 2824 C C . PRO B 1 96 ? 17.672 16.391 -1.539 1 95.69 96 PRO B C 1
ATOM 2826 O O . PRO B 1 96 ? 17.188 17.516 -1.593 1 95.69 96 PRO B O 1
ATOM 2829 N N . ALA B 1 97 ? 18.391 15.805 -2.609 1 95.75 97 ALA B N 1
ATOM 2830 C CA . ALA B 1 97 ? 18.562 16.484 -3.891 1 95.75 97 ALA B CA 1
ATOM 2831 C C . ALA B 1 97 ? 17.281 16.453 -4.707 1 95.75 97 ALA B C 1
ATOM 2833 O O . ALA B 1 97 ? 17.047 17.344 -5.539 1 95.75 97 ALA B O 1
ATOM 2834 N N . GLU B 1 98 ? 16.453 15.445 -4.504 1 97 98 GLU B N 1
ATOM 2835 C CA . GLU B 1 98 ? 15.141 15.258 -5.109 1 97 98 GLU B CA 1
ATOM 2836 C C . GLU B 1 98 ? 14.148 14.672 -4.109 1 97 98 GLU B C 1
ATOM 2838 O O . GLU B 1 98 ? 14.547 14.078 -3.105 1 97 98 GLU B O 1
ATOM 2843 N N . PRO B 1 99 ? 12.891 14.852 -4.309 1 97.5 99 PRO B N 1
ATOM 2844 C CA . PRO B 1 99 ? 11.891 14.312 -3.391 1 97.5 99 PRO B CA 1
ATOM 2845 C C . PRO B 1 99 ? 12.047 12.805 -3.168 1 97.5 99 PRO B C 1
ATOM 2847 O O . PRO B 1 99 ? 12.219 12.055 -4.129 1 97.5 99 PRO B O 1
ATOM 2850 N N . ILE B 1 100 ? 12 12.391 -1.936 1 96.62 100 ILE B N 1
ATOM 2851 C CA . ILE B 1 100 ? 11.93 10.992 -1.538 1 96.62 100 ILE B CA 1
ATOM 2852 C C . ILE B 1 100 ? 10.469 10.555 -1.459 1 96.62 100 ILE B C 1
ATOM 2854 O O . ILE B 1 100 ? 9.68 11.125 -0.702 1 96.62 100 ILE B O 1
ATOM 2858 N N . LEU B 1 101 ? 10.117 9.547 -2.24 1 96.81 101 LEU B N 1
ATOM 2859 C CA . LEU B 1 101 ? 8.703 9.203 -2.293 1 96.81 101 LEU B CA 1
ATOM 2860 C C . LEU B 1 101 ? 8.453 7.82 -1.708 1 96.81 101 LEU B C 1
ATOM 2862 O O . LEU B 1 101 ? 9.273 6.914 -1.881 1 96.81 101 LEU B O 1
ATOM 2866 N N . PHE B 1 102 ? 7.352 7.613 -0.983 1 98 102 PHE B N 1
ATOM 2867 C CA . PHE B 1 102 ? 6.77 6.348 -0.551 1 98 102 PHE B CA 1
ATOM 2868 C C . PHE B 1 102 ? 5.246 6.422 -0.552 1 98 102 PHE B C 1
ATOM 2870 O O . PHE B 1 102 ? 4.672 7.457 -0.904 1 98 102 PHE B O 1
ATOM 2877 N N . PHE B 1 103 ? 4.602 5.297 -0.223 1 98.5 103 PHE B N 1
ATOM 2878 C CA . PHE B 1 103 ? 3.15 5.273 -0.349 1 98.5 103 PHE B CA 1
ATOM 2879 C C . PHE B 1 103 ? 2.498 4.891 0.974 1 98.5 103 PHE B C 1
ATOM 2881 O O . PHE B 1 103 ? 3.066 4.121 1.751 1 98.5 103 PHE B O 1
ATOM 2888 N N . LYS B 1 104 ? 1.376 5.465 1.192 1 98.69 104 LYS B N 1
ATOM 2889 C CA . LYS B 1 104 ? 0.364 4.918 2.092 1 98.69 104 LYS B CA 1
ATOM 2890 C C . LYS B 1 104 ? -0.84 4.398 1.312 1 98.69 104 LYS B C 1
ATOM 2892 O O . LYS B 1 104 ? -1.232 4.984 0.302 1 98.69 104 LYS B O 1
ATOM 2897 N N . ALA B 1 105 ? -1.37 3.293 1.809 1 98.75 105 ALA B N 1
ATOM 2898 C CA . ALA B 1 105 ? -2.592 2.77 1.203 1 98.75 105 ALA B CA 1
ATOM 2899 C C . ALA B 1 105 ? -3.807 3.598 1.617 1 98.75 105 ALA B C 1
ATOM 2901 O O . ALA B 1 105 ? -3.887 4.066 2.754 1 98.75 105 ALA B O 1
ATOM 2902 N N . PRO B 1 106 ? -4.832 3.742 0.673 1 98.62 106 PRO B N 1
ATOM 2903 C CA . PRO B 1 106 ? -6.02 4.531 1.003 1 98.62 106 PRO B CA 1
ATOM 2904 C C . PRO B 1 106 ? -6.773 3.984 2.213 1 98.62 106 PRO B C 1
ATOM 2906 O O . PRO B 1 106 ? -7.445 4.738 2.92 1 98.62 106 PRO B O 1
ATOM 2909 N N . ASP B 1 107 ? -6.559 2.678 2.479 1 98.38 107 ASP B N 1
ATOM 2910 C CA . ASP B 1 107 ? -7.34 2.068 3.549 1 98.38 107 ASP B CA 1
ATOM 2911 C C . ASP B 1 107 ? -6.789 2.453 4.918 1 98.38 107 ASP B C 1
ATOM 2913 O O . ASP B 1 107 ? -7.387 2.135 5.949 1 98.38 107 ASP B O 1
ATOM 2917 N N . THR B 1 108 ? -5.633 3.191 4.98 1 98.75 108 THR B N 1
ATOM 2918 C CA . THR B 1 108 ? -5.105 3.678 6.254 1 98.75 108 THR B CA 1
ATOM 2919 C C . THR B 1 108 ? -5.836 4.945 6.691 1 98.75 108 THR B C 1
ATOM 2921 O O . THR B 1 108 ? -5.715 5.371 7.844 1 98.75 108 THR B O 1
ATOM 2924 N N . VAL B 1 109 ? -6.586 5.617 5.84 1 98.88 109 VAL B N 1
ATOM 2925 C CA . VAL B 1 109 ? -7.207 6.914 6.086 1 98.88 109 VAL B CA 1
ATOM 2926 C C . VAL B 1 109 ? -8.391 6.746 7.031 1 98.88 109 VAL B C 1
ATOM 2928 O O . VAL B 1 109 ? -9.258 5.891 6.812 1 98.88 109 VAL B O 1
ATOM 2931 N N . VAL B 1 110 ? -8.438 7.473 8.078 1 98.75 110 VAL B N 1
ATOM 2932 C CA . VAL B 1 110 ? -9.57 7.574 8.992 1 98.75 110 VAL B CA 1
ATOM 2933 C C . VAL B 1 110 ? -9.93 9.047 9.211 1 98.75 110 VAL B C 1
ATOM 2935 O O . VAL B 1 110 ? -9.242 9.938 8.711 1 98.75 110 VAL B O 1
ATOM 2938 N N . GLY B 1 111 ? -11.016 9.281 9.891 1 98.88 111 GLY B N 1
ATOM 2939 C CA . GLY B 1 111 ? -11.492 10.633 10.125 1 98.88 111 GLY B CA 1
ATOM 2940 C C . GLY B 1 111 ? -10.664 11.398 11.141 1 98.88 111 GLY B C 1
ATOM 2941 O O . GLY B 1 111 ? -9.828 10.812 11.828 1 98.88 111 GLY B O 1
ATOM 2942 N N . PRO B 1 112 ? -10.875 12.68 11.227 1 98.81 112 PRO B N 1
ATOM 2943 C CA . PRO B 1 112 ? -10.07 13.586 12.055 1 98.81 112 PRO B CA 1
ATOM 2944 C C . PRO B 1 112 ? -10.195 13.281 13.547 1 98.81 112 PRO B C 1
ATOM 2946 O O . PRO B 1 112 ? -9.305 13.633 14.328 1 98.81 112 PRO B O 1
ATOM 2949 N N . GLU B 1 113 ? -11.25 12.594 13.969 1 98.56 113 GLU B N 1
ATOM 2950 C CA . GLU B 1 113 ? -11.453 12.312 15.383 1 98.56 113 GLU B CA 1
ATOM 2951 C C . GLU B 1 113 ? -11.469 10.812 15.656 1 98.56 113 GLU B C 1
ATOM 2953 O O . GLU B 1 113 ? -11.828 10.375 16.75 1 98.56 113 GLU B O 1
ATOM 2958 N N . ASP B 1 114 ? -11.211 10.055 14.664 1 98.81 114 ASP B N 1
ATOM 2959 C CA . ASP B 1 114 ? -11.188 8.602 14.82 1 98.81 114 ASP B CA 1
ATOM 2960 C C . ASP B 1 114 ? -9.977 8.156 15.633 1 98.81 114 ASP B C 1
ATOM 2962 O O . ASP B 1 114 ? -8.969 8.867 15.695 1 98.81 114 ASP B O 1
ATOM 2966 N N . THR B 1 115 ? -10.117 7.008 16.203 1 98.69 115 THR B N 1
ATOM 2967 C CA . THR B 1 115 ? -9.062 6.383 17 1 98.69 115 THR B CA 1
ATOM 2968 C C . THR B 1 115 ? -7.891 5.984 16.094 1 98.69 115 THR B C 1
ATOM 2970 O O . THR B 1 115 ? -8.086 5.461 15 1 98.69 115 THR B O 1
ATOM 2973 N N . VAL B 1 116 ? -6.695 6.273 16.531 1 98.88 116 VAL B N 1
ATOM 2974 C CA . VAL B 1 116 ? -5.48 5.73 15.93 1 98.88 116 VAL B CA 1
ATOM 2975 C C . VAL B 1 116 ? -4.992 4.535 16.734 1 98.88 116 VAL B C 1
ATOM 2977 O O . VAL B 1 116 ? -4.895 4.609 17.969 1 98.88 116 VAL B O 1
ATOM 2980 N N . LEU B 1 117 ? -4.641 3.438 16.094 1 98.88 117 LEU B N 1
ATOM 2981 C CA . LEU B 1 117 ? -4.246 2.207 16.766 1 98.88 117 LEU B CA 1
ATOM 2982 C C . LEU B 1 117 ? -2.73 2.053 16.781 1 98.88 117 LEU B C 1
ATOM 2984 O O . LEU B 1 117 ? -2.092 2.104 15.727 1 98.88 117 LEU B O 1
ATOM 2988 N N . VAL B 1 118 ? -2.225 1.92 17.984 1 98.81 118 VAL B N 1
ATOM 2989 C CA . VAL B 1 118 ? -0.825 1.531 18.125 1 98.81 118 VAL B CA 1
ATOM 2990 C C . VAL B 1 118 ? -0.664 0.05 17.797 1 98.81 118 VAL B C 1
ATOM 2992 O O . VAL B 1 118 ? -1.276 -0.808 18.438 1 98.81 118 VAL B O 1
ATOM 2995 N N . PRO B 1 119 ? 0.195 -0.27 16.766 1 98.56 119 PRO B N 1
ATOM 2996 C CA . PRO B 1 119 ? 0.306 -1.675 16.359 1 98.56 119 PRO B CA 1
ATOM 2997 C C . PRO B 1 119 ? 0.822 -2.57 17.484 1 98.56 119 PRO B C 1
ATOM 2999 O O . PRO B 1 119 ? 1.576 -2.111 18.359 1 98.56 119 PRO B O 1
ATOM 3002 N N . ARG B 1 120 ? 0.383 -3.877 17.438 1 97.94 120 ARG B N 1
ATOM 3003 C CA . ARG B 1 120 ? 0.898 -4.852 18.391 1 97.94 120 ARG B CA 1
ATOM 3004 C C . ARG B 1 120 ? 2.418 -4.953 18.297 1 97.94 120 ARG B C 1
ATOM 3006 O O . ARG B 1 120 ? 2.98 -5.016 17.203 1 97.94 120 ARG B O 1
ATOM 3013 N N . GLY B 1 121 ? 3.055 -4.777 19.406 1 96.12 121 GLY B N 1
ATOM 3014 C CA . GLY B 1 121 ? 4.504 -4.906 19.453 1 96.12 121 GLY B CA 1
ATOM 3015 C C . GLY B 1 121 ? 5.23 -3.613 19.125 1 96.12 121 GLY B C 1
ATOM 3016 O O . GLY B 1 121 ? 6.461 -3.57 19.125 1 96.12 121 GLY B O 1
ATOM 3017 N N . SER B 1 122 ? 4.457 -2.623 18.828 1 97.94 122 SER B N 1
ATOM 3018 C CA . SER B 1 122 ? 5.07 -1.338 18.516 1 97.94 122 SER B CA 1
ATOM 3019 C C . SER B 1 122 ? 5.922 -0.831 19.672 1 97.94 122 SER B C 1
ATOM 3021 O O . SER B 1 122 ? 5.539 -0.962 20.844 1 97.94 122 SER B O 1
ATOM 3023 N N . ARG B 1 123 ? 7.152 -0.166 19.359 1 97.38 123 ARG B N 1
ATOM 3024 C CA . ARG B 1 123 ? 8.039 0.469 20.328 1 97.38 123 ARG B CA 1
ATOM 3025 C C . ARG B 1 123 ? 8.273 1.935 19.984 1 97.38 123 ARG B C 1
ATOM 3027 O O . ARG B 1 123 ? 8.719 2.715 20.812 1 97.38 123 ARG B O 1
ATOM 3034 N N . LYS B 1 124 ? 7.891 2.33 18.719 1 98.62 124 LYS B N 1
ATOM 3035 C CA . LYS B 1 124 ? 8.328 3.646 18.266 1 98.62 124 LYS B CA 1
ATOM 3036 C C . LYS B 1 124 ? 7.273 4.301 17.375 1 98.62 124 LYS B C 1
ATOM 3038 O O . LYS B 1 124 ? 7.586 4.809 16.297 1 98.62 124 LYS B O 1
ATOM 3043 N N . THR B 1 125 ? 5.957 4.23 17.844 1 98.88 125 THR B N 1
ATOM 3044 C CA . THR B 1 125 ? 4.91 4.973 17.141 1 98.88 125 THR B CA 1
ATOM 3045 C C . THR B 1 125 ? 5.129 6.477 17.281 1 98.88 125 THR B C 1
ATOM 3047 O O . THR B 1 125 ? 5.344 6.98 18.391 1 98.88 125 THR B O 1
ATOM 3050 N N . ASP B 1 126 ? 5.152 7.195 16.172 1 98.88 126 ASP B N 1
ATOM 3051 C CA . ASP B 1 126 ? 5.543 8.602 16.094 1 98.88 126 ASP B CA 1
ATOM 3052 C C . ASP B 1 126 ? 4.469 9.43 15.398 1 98.88 126 ASP B C 1
ATOM 3054 O O . ASP B 1 126 ? 3.641 8.891 14.664 1 98.88 126 ASP B O 1
ATOM 3058 N N . TRP B 1 127 ? 4.414 10.727 15.742 1 98.94 127 TRP B N 1
ATOM 3059 C CA . TRP B 1 127 ? 3.447 11.664 15.18 1 98.94 127 TRP B CA 1
ATOM 3060 C C . TRP B 1 127 ? 4.082 12.508 14.086 1 98.94 127 TRP B C 1
ATOM 3062 O O . TRP B 1 127 ? 5.301 12.695 14.062 1 98.94 127 TRP B O 1
ATOM 3072 N N . GLU B 1 128 ? 3.287 12.922 13.094 1 98.94 128 GLU B N 1
ATOM 3073 C CA . GLU B 1 128 ? 3.74 13.82 12.031 1 98.94 128 GLU B CA 1
ATOM 3074 C C . GLU B 1 128 ? 2.59 14.664 11.492 1 98.94 128 GLU B C 1
ATOM 3076 O O . GLU B 1 128 ? 1.71 14.156 10.797 1 98.94 128 GLU B O 1
ATOM 3081 N N . VAL B 1 129 ? 2.504 15.969 11.773 1 98.94 129 VAL B N 1
ATOM 3082 C CA . VAL B 1 129 ? 1.551 16.859 11.125 1 98.94 129 VAL B CA 1
ATOM 3083 C C . VAL B 1 129 ? 2.027 17.188 9.703 1 98.94 129 VAL B C 1
ATOM 3085 O O . VAL B 1 129 ? 3.211 17.453 9.492 1 98.94 129 VAL B O 1
ATOM 3088 N N . GLU B 1 130 ? 1.166 17.078 8.758 1 98.94 130 GLU B N 1
ATOM 3089 C CA . GLU B 1 130 ? 1.534 17.375 7.379 1 98.94 130 GLU B CA 1
ATOM 3090 C C . GLU B 1 130 ? 0.424 18.125 6.66 1 98.94 130 GLU B C 1
ATOM 3092 O O . GLU B 1 130 ? -0.738 18.078 7.066 1 98.94 130 GLU B O 1
ATOM 3097 N N . LEU B 1 131 ? 0.78 18.906 5.566 1 99 131 LEU B N 1
ATOM 3098 C CA . LEU B 1 131 ? -0.139 19.406 4.547 1 99 131 LEU B CA 1
ATOM 3099 C C . LEU B 1 131 ? -0.46 18.312 3.527 1 99 131 LEU B C 1
ATOM 3101 O O . LEU B 1 131 ? 0.446 17.75 2.906 1 99 131 LEU B O 1
ATOM 3105 N N . ALA B 1 132 ? -1.704 17.969 3.447 1 99 132 ALA B N 1
ATOM 3106 C CA . ALA B 1 132 ? -2.168 17.094 2.383 1 99 132 ALA B CA 1
ATOM 3107 C C . ALA B 1 132 ? -2.65 17.891 1.175 1 99 132 ALA B C 1
ATOM 3109 O O . ALA B 1 132 ? -3.377 18.875 1.324 1 99 132 ALA B O 1
ATOM 3110 N N . VAL B 1 133 ? -2.236 17.5 -0.037 1 99 133 VAL B N 1
ATOM 3111 C CA . VAL B 1 133 ? -2.627 18.078 -1.32 1 99 133 VAL B CA 1
ATOM 3112 C C . VAL B 1 133 ? -3.535 17.109 -2.068 1 99 133 VAL B C 1
ATOM 3114 O O . VAL B 1 133 ? -3.211 15.922 -2.207 1 99 133 VAL B O 1
ATOM 3117 N N . VAL B 1 134 ? -4.699 17.547 -2.469 1 99 134 VAL B N 1
ATOM 3118 C CA . VAL B 1 134 ? -5.633 16.719 -3.227 1 99 134 VAL B CA 1
ATOM 3119 C C . VAL B 1 134 ? -5.625 17.141 -4.695 1 99 134 VAL B C 1
ATOM 3121 O O . VAL B 1 134 ? -5.805 18.312 -5.008 1 99 134 VAL B O 1
ATOM 3124 N N . ILE B 1 135 ? -5.418 16.188 -5.621 1 98.94 135 ILE B N 1
ATOM 3125 C CA . ILE B 1 135 ? -5.316 16.438 -7.055 1 98.94 135 ILE B CA 1
ATOM 3126 C C . ILE B 1 135 ? -6.711 16.578 -7.656 1 98.94 135 ILE B C 1
ATOM 3128 O O . ILE B 1 135 ? -7.625 15.828 -7.312 1 98.94 135 ILE B O 1
ATOM 3132 N N . GLY B 1 136 ? -6.855 17.562 -8.531 1 98.88 136 GLY B N 1
ATOM 3133 C CA . GLY B 1 136 ? -8.156 17.844 -9.125 1 98.88 136 GLY B CA 1
ATOM 3134 C C . GLY B 1 136 ? -8.172 17.672 -10.633 1 98.88 136 GLY B C 1
ATOM 3135 O O . GLY B 1 136 ? -9.242 17.656 -11.25 1 98.88 136 GLY B O 1
ATOM 3136 N N . ARG B 1 137 ? -7.031 17.609 -11.25 1 98.69 137 ARG B N 1
ATOM 3137 C CA . ARG B 1 137 ? -6.848 17.359 -12.68 1 98.69 137 ARG B CA 1
ATOM 3138 C C . ARG B 1 137 ? -5.738 16.344 -12.922 1 98.69 137 ARG B C 1
ATOM 3140 O O . ARG B 1 137 ? -4.742 16.328 -12.195 1 98.69 137 ARG B O 1
ATOM 3147 N N . THR B 1 138 ? -5.957 15.484 -13.891 1 98.69 138 THR B N 1
ATOM 3148 C CA . THR B 1 138 ? -4.938 14.5 -14.227 1 98.69 138 THR B CA 1
ATOM 3149 C C . THR B 1 138 ? -3.611 15.18 -14.547 1 98.69 138 THR B C 1
ATOM 3151 O O . THR B 1 138 ? -3.562 16.109 -15.359 1 98.69 138 THR B O 1
ATOM 3154 N N . ALA B 1 139 ? -2.496 14.828 -13.867 1 98.81 139 ALA B N 1
ATOM 3155 C CA . ALA B 1 139 ? -1.155 15.375 -14.047 1 98.81 139 ALA B CA 1
ATOM 3156 C C . ALA B 1 139 ? -0.218 14.328 -14.656 1 98.81 139 ALA B C 1
ATOM 3158 O O . ALA B 1 139 ? -0.015 13.258 -14.086 1 98.81 139 ALA B O 1
ATOM 3159 N N . ARG B 1 140 ? 0.275 14.562 -15.773 1 98.12 140 ARG B N 1
ATOM 3160 C CA . ARG B 1 140 ? 1.205 13.719 -16.516 1 98.12 140 ARG B CA 1
ATOM 3161 C C . ARG B 1 140 ? 2.254 14.555 -17.234 1 98.12 140 ARG B C 1
ATOM 3163 O O . ARG B 1 140 ? 1.916 15.391 -18.078 1 98.12 140 ARG B O 1
ATOM 3170 N N . TYR B 1 141 ? 3.535 14.398 -16.828 1 98.56 141 TYR B N 1
ATOM 3171 C CA . TYR B 1 141 ? 4.688 15.031 -17.453 1 98.56 141 TYR B CA 1
ATOM 3172 C C . TYR B 1 141 ? 4.484 16.531 -17.562 1 98.56 141 TYR B C 1
ATOM 3174 O O . TYR B 1 141 ? 4.609 17.109 -18.656 1 98.56 141 TYR B O 1
ATOM 3182 N N . LEU B 1 142 ? 4.195 17.125 -16.453 1 98.81 142 LEU B N 1
ATOM 3183 C CA . LEU B 1 142 ? 4.02 18.562 -16.375 1 98.81 142 LEU B CA 1
ATOM 3184 C C . LEU B 1 142 ? 5.352 19.281 -16.547 1 98.81 142 LEU B C 1
ATOM 3186 O O . LEU B 1 142 ? 6.387 18.797 -16.078 1 98.81 142 LEU B O 1
ATOM 3190 N N . ASP B 1 143 ? 5.332 20.5 -17.047 1 98.38 143 ASP B N 1
ATOM 3191 C CA . ASP B 1 143 ? 6.547 21.203 -17.438 1 98.38 143 ASP B CA 1
ATOM 3192 C C . ASP B 1 143 ? 7.023 22.141 -16.328 1 98.38 143 ASP B C 1
ATOM 3194 O O . ASP B 1 143 ? 8.203 22.484 -16.281 1 98.38 143 ASP B O 1
ATOM 3198 N N . SER B 1 144 ? 6.074 22.578 -15.438 1 98.69 144 SER B N 1
ATOM 3199 C CA . SER B 1 144 ? 6.461 23.625 -14.492 1 98.69 144 SER B CA 1
ATOM 3200 C C . SER B 1 144 ? 5.738 23.453 -13.164 1 98.69 144 SER B C 1
ATOM 3202 O O . SER B 1 144 ? 4.715 22.766 -13.086 1 98.69 144 SER B O 1
ATOM 3204 N N . ALA B 1 145 ? 6.273 24.047 -12.156 1 98.5 145 ALA B N 1
ATOM 3205 C CA . ALA B 1 145 ? 5.66 24.078 -10.828 1 98.5 145 ALA B CA 1
ATOM 3206 C C . ALA B 1 145 ? 4.309 24.781 -10.867 1 98.5 145 ALA B C 1
ATOM 3208 O O . ALA B 1 145 ? 3.389 24.422 -10.133 1 98.5 145 ALA B O 1
ATOM 3209 N N . GLU B 1 146 ? 4.199 25.812 -11.711 1 98.44 146 GLU B N 1
ATOM 3210 C CA . GLU B 1 146 ? 2.934 26.531 -11.859 1 98.44 146 GLU B CA 1
ATOM 3211 C C . GLU B 1 146 ? 1.832 25.609 -12.367 1 98.44 146 GLU B C 1
ATOM 3213 O O . GLU B 1 146 ? 0.702 25.641 -11.875 1 98.44 146 GLU B O 1
ATOM 3218 N N . GLU B 1 147 ? 2.203 24.781 -13.367 1 98.62 147 GLU B N 1
ATOM 3219 C CA . GLU B 1 147 ? 1.251 23.766 -13.82 1 98.62 147 GLU B CA 1
ATOM 3220 C C . GLU B 1 147 ? 0.892 22.797 -12.695 1 98.62 147 GLU B C 1
ATOM 3222 O O . GLU B 1 147 ? -0.267 22.406 -12.555 1 98.62 147 GLU B O 1
ATOM 3227 N N . GLY B 1 148 ? 1.889 22.453 -11.922 1 98.81 148 GLY B N 1
ATOM 3228 C CA . GLY B 1 148 ? 1.634 21.578 -10.781 1 98.81 148 GLY B CA 1
ATOM 3229 C C . GLY B 1 148 ? 0.583 22.141 -9.836 1 98.81 148 GLY B C 1
ATOM 3230 O O . GLY B 1 148 ? -0.355 21.422 -9.461 1 98.81 148 GLY B O 1
ATOM 3231 N N . LEU B 1 149 ? 0.765 23.391 -9.523 1 98.56 149 LEU B N 1
ATOM 3232 C CA . LEU B 1 149 ? -0.184 24.031 -8.617 1 98.56 149 LEU B CA 1
ATOM 3233 C C . LEU B 1 149 ? -1.576 24.078 -9.234 1 98.56 149 LEU B C 1
ATOM 3235 O O . LEU B 1 149 ? -2.578 23.922 -8.539 1 98.56 149 LEU B O 1
ATOM 3239 N N . ALA B 1 150 ? -1.674 24.266 -10.555 1 98.38 150 ALA B N 1
ATOM 3240 C CA . ALA B 1 150 ? -2.943 24.391 -11.266 1 98.38 150 ALA B CA 1
ATOM 3241 C C . ALA B 1 150 ? -3.707 23.062 -11.258 1 98.38 150 ALA B C 1
ATOM 3243 O O . ALA B 1 150 ? -4.902 23.031 -11.57 1 98.38 150 ALA B O 1
ATOM 3244 N N . HIS B 1 151 ? -3.033 21.969 -10.906 1 98.81 151 HIS B N 1
ATOM 3245 C CA . HIS B 1 151 ? -3.662 20.656 -10.914 1 98.81 151 HIS B CA 1
ATOM 3246 C C . HIS B 1 151 ? -4.195 20.297 -9.523 1 98.81 151 HIS B C 1
ATOM 3248 O O . HIS B 1 151 ? -4.789 19.234 -9.344 1 98.81 151 HIS B O 1
ATOM 3254 N N . VAL B 1 152 ? -4.074 21.156 -8.578 1 98.88 152 VAL B N 1
ATOM 3255 C CA . VAL B 1 152 ? -4.492 20.891 -7.199 1 98.88 152 VAL B CA 1
ATOM 3256 C C . VAL B 1 152 ? -5.941 21.328 -7.012 1 98.88 152 VAL B C 1
ATOM 3258 O O . VAL B 1 152 ? -6.312 22.453 -7.371 1 98.88 152 VAL B O 1
ATOM 3261 N N . ALA B 1 153 ? -6.77 20.438 -6.434 1 98.81 153 ALA B N 1
ATOM 3262 C CA . ALA B 1 153 ? -8.164 20.734 -6.129 1 98.81 153 ALA B CA 1
ATOM 3263 C C . ALA B 1 153 ? -8.289 21.422 -4.773 1 98.81 153 ALA B C 1
ATOM 3265 O O . ALA B 1 153 ? -9.188 22.25 -4.57 1 98.81 153 ALA B O 1
ATOM 3266 N N . GLY B 1 154 ? -7.449 21.031 -3.84 1 98.88 154 GLY B N 1
ATOM 3267 C CA . GLY B 1 154 ? -7.547 21.578 -2.496 1 98.88 154 GLY B CA 1
ATOM 3268 C C . GLY B 1 154 ? -6.562 20.969 -1.525 1 98.88 154 GLY B C 1
ATOM 3269 O O . GLY B 1 154 ? -5.625 20.281 -1.938 1 98.88 154 GLY B O 1
ATOM 3270 N N . TYR B 1 155 ? -6.742 21.281 -0.241 1 98.94 155 TYR B N 1
ATOM 3271 C CA . TYR B 1 155 ? -5.797 20.938 0.814 1 98.94 155 TYR B CA 1
ATOM 3272 C C . TYR B 1 155 ? -6.531 20.469 2.068 1 98.94 155 TYR B C 1
ATOM 3274 O O . TYR B 1 155 ? -7.684 20.844 2.297 1 98.94 155 TYR B O 1
ATOM 3282 N N . ALA B 1 156 ? -5.871 19.688 2.861 1 98.94 156 ALA B N 1
ATOM 3283 C CA . ALA B 1 156 ? -6.379 19.203 4.145 1 98.94 156 ALA B CA 1
ATOM 3284 C C . ALA B 1 156 ? -5.242 18.969 5.133 1 98.94 156 ALA B C 1
ATOM 3286 O O . ALA B 1 156 ? -4.066 18.984 4.75 1 98.94 156 ALA B O 1
ATOM 3287 N N . THR B 1 157 ? -5.59 18.891 6.395 1 98.94 157 THR B N 1
ATOM 3288 C CA . THR B 1 157 ? -4.648 18.484 7.434 1 98.94 157 THR B CA 1
ATOM 3289 C C . THR B 1 157 ? -4.512 16.969 7.48 1 98.94 157 THR B C 1
ATOM 3291 O O . THR B 1 157 ? -5.512 16.25 7.434 1 98.94 157 THR B O 1
ATOM 3294 N N . ALA B 1 158 ? -3.305 16.484 7.52 1 98.94 158 ALA B N 1
ATOM 3295 C CA . ALA B 1 158 ? -3.043 15.047 7.605 1 98.94 158 ALA B CA 1
ATOM 3296 C C . ALA B 1 158 ? -2.137 14.727 8.789 1 98.94 158 ALA B C 1
ATOM 3298 O O . ALA B 1 158 ? -1.263 15.516 9.148 1 98.94 158 ALA B O 1
ATOM 3299 N N . HIS B 1 159 ? -2.379 13.641 9.453 1 98.94 159 HIS B N 1
ATOM 3300 C CA . HIS B 1 159 ? -1.517 13.023 10.453 1 98.94 159 HIS B CA 1
ATOM 3301 C C . HIS B 1 159 ? -0.819 11.789 9.891 1 98.94 159 HIS B C 1
ATOM 3303 O O . HIS B 1 159 ? -1.411 10.703 9.836 1 98.94 159 HIS B O 1
ATOM 3309 N N . ASP B 1 160 ? 0.407 11.922 9.453 1 98.88 160 ASP B N 1
ATOM 3310 C CA . ASP B 1 160 ? 1.178 10.828 8.875 1 98.88 160 ASP B CA 1
ATOM 3311 C C . ASP B 1 160 ? 1.849 9.992 9.961 1 98.88 160 ASP B C 1
ATOM 3313 O O . ASP B 1 160 ? 3.076 9.977 10.07 1 98.88 160 ASP B O 1
ATOM 3317 N N . VAL B 1 161 ? 1.061 9.266 10.656 1 98.94 161 VAL B N 1
ATOM 3318 C CA . VAL B 1 161 ? 1.543 8.422 11.742 1 98.94 161 VAL B CA 1
ATOM 3319 C C . VAL B 1 161 ? 2.545 7.402 11.203 1 98.94 161 VAL B C 1
ATOM 3321 O O . VAL B 1 161 ? 2.387 6.898 10.086 1 98.94 161 VAL B O 1
ATOM 3324 N N . SER B 1 162 ? 3.572 7.07 12.008 1 98.5 162 SER B N 1
ATOM 3325 C CA . SER B 1 162 ? 4.645 6.156 11.633 1 98.5 162 SER B CA 1
ATOM 3326 C C . SER B 1 162 ? 4.996 5.219 12.781 1 98.5 162 SER B C 1
ATOM 3328 O O . SER B 1 162 ? 4.848 5.582 13.953 1 98.5 162 SER B O 1
ATOM 3330 N N . GLU B 1 163 ? 5.379 4.09 12.523 1 98.62 163 GLU B N 1
ATOM 3331 C CA . GLU B 1 163 ? 6.145 3.24 13.438 1 98.62 163 GLU B CA 1
ATOM 3332 C C . GLU B 1 163 ? 7.602 3.129 13 1 98.62 163 GLU B C 1
ATOM 3334 O O . GLU B 1 163 ? 7.91 2.449 12.016 1 98.62 163 GLU B O 1
ATOM 3339 N N . ARG B 1 164 ? 8.469 3.729 13.781 1 98.12 164 ARG B N 1
ATOM 3340 C CA . ARG B 1 164 ? 9.836 4.016 13.344 1 98.12 164 ARG B CA 1
ATOM 3341 C C . ARG B 1 164 ? 10.68 2.748 13.32 1 98.12 164 ARG B C 1
ATOM 3343 O O . ARG B 1 164 ? 11.57 2.604 12.477 1 98.12 164 ARG B O 1
ATOM 3350 N N . GLU B 1 165 ? 10.516 1.825 14.227 1 97.94 165 GLU B N 1
ATOM 3351 C CA . GLU B 1 165 ? 11.234 0.558 14.156 1 97.94 165 GLU B CA 1
ATOM 3352 C C . GLU B 1 165 ? 10.875 -0.214 12.891 1 97.94 165 GLU B C 1
ATOM 3354 O O . GLU B 1 165 ? 11.758 -0.715 12.188 1 97.94 165 GLU B O 1
ATOM 3359 N N . PHE B 1 166 ? 9.5 -0.335 12.547 1 97.56 166 PHE B N 1
ATOM 3360 C CA . PHE B 1 166 ? 9.047 -0.999 11.336 1 97.56 166 PHE B CA 1
ATOM 3361 C C . PHE B 1 166 ? 9.617 -0.316 10.102 1 97.56 166 PHE B C 1
ATOM 3363 O O . PHE B 1 166 ? 9.938 -0.979 9.109 1 97.56 166 PHE B O 1
ATOM 3370 N N . GLN B 1 167 ? 9.734 1.012 10.148 1 96.5 167 GLN B N 1
ATOM 3371 C CA . GLN B 1 167 ? 10.102 1.861 9.023 1 96.5 167 GLN B CA 1
ATOM 3372 C C . GLN B 1 167 ? 11.602 1.76 8.727 1 96.5 167 GLN B C 1
ATOM 3374 O O . GLN B 1 167 ? 12 1.715 7.562 1 96.5 167 GLN B O 1
ATOM 3379 N N . ILE B 1 168 ? 12.43 1.678 9.766 1 94.19 168 ILE B N 1
ATOM 3380 C CA . ILE B 1 168 ? 13.836 1.964 9.531 1 94.19 168 ILE B CA 1
ATOM 3381 C C . ILE B 1 168 ? 14.695 0.812 10.055 1 94.19 168 ILE B C 1
ATOM 3383 O O . ILE B 1 168 ? 15.828 0.625 9.617 1 94.19 168 ILE B O 1
ATOM 3387 N N . GLU B 1 169 ? 14.227 0.004 11.047 1 95.06 169 GLU B N 1
ATOM 3388 C CA . GLU B 1 169 ? 15.117 -0.917 11.742 1 95.06 169 GLU B CA 1
ATOM 3389 C C . GLU B 1 169 ? 14.82 -2.365 11.367 1 95.06 169 GLU B C 1
ATOM 3391 O O . GLU B 1 169 ? 15.477 -3.287 11.859 1 95.06 169 GLU B O 1
ATOM 3396 N N . ARG B 1 170 ? 13.922 -2.656 10.555 1 92.06 170 ARG B N 1
ATOM 3397 C CA . ARG B 1 170 ? 13.516 -4.023 10.242 1 92.06 170 ARG B CA 1
ATOM 3398 C C . ARG B 1 170 ? 13.711 -4.328 8.766 1 92.06 170 ARG B C 1
ATOM 3400 O O . ARG B 1 170 ? 12.945 -5.098 8.172 1 92.06 170 ARG B O 1
ATOM 3407 N N . GLY B 1 171 ? 14.641 -3.631 8.188 1 84.88 171 GLY B N 1
ATOM 3408 C CA . GLY B 1 171 ? 14.984 -3.891 6.801 1 84.88 171 GLY B CA 1
ATOM 3409 C C . GLY B 1 171 ? 13.906 -3.471 5.824 1 84.88 171 GLY B C 1
ATOM 3410 O O . GLY B 1 171 ? 12.75 -3.27 6.215 1 84.88 171 GLY B O 1
ATOM 3411 N N . GLY B 1 172 ? 14.344 -2.984 4.652 1 82.56 172 GLY B N 1
ATOM 3412 C CA . GLY B 1 172 ? 13.391 -2.705 3.59 1 82.56 172 GLY B CA 1
ATOM 3413 C C . GLY B 1 172 ? 13.133 -1.224 3.391 1 82.56 172 GLY B C 1
ATOM 3414 O O . GLY B 1 172 ? 14.023 -0.399 3.635 1 82.56 172 GLY B O 1
ATOM 3415 N N . THR B 1 173 ? 12.039 -0.933 2.877 1 92.94 173 THR B N 1
ATOM 3416 C CA . THR B 1 173 ? 11.609 0.419 2.529 1 92.94 173 THR B CA 1
ATOM 3417 C C . THR B 1 173 ? 10.781 1.032 3.654 1 92.94 173 THR B C 1
ATOM 3419 O O . THR B 1 173 ? 10.594 0.411 4.703 1 92.94 173 THR B O 1
ATOM 3422 N N . TRP B 1 174 ? 10.344 2.234 3.588 1 96.44 174 TRP B N 1
ATOM 3423 C CA . TRP B 1 174 ? 9.656 2.979 4.641 1 96.44 174 TRP B CA 1
ATOM 3424 C C . TRP B 1 174 ? 8.203 2.537 4.762 1 96.44 174 TRP B C 1
ATOM 3426 O O . TRP B 1 174 ? 7.555 2.793 5.777 1 96.44 174 TRP B O 1
ATOM 3436 N N . ASP B 1 175 ? 7.734 1.832 3.742 1 97.56 175 ASP B N 1
ATOM 3437 C CA . ASP B 1 175 ? 6.312 1.534 3.613 1 97.56 175 ASP B CA 1
ATOM 3438 C C . ASP B 1 175 ? 5.816 0.703 4.793 1 97.56 175 ASP B C 1
ATOM 3440 O O . ASP B 1 175 ? 4.684 0.876 5.25 1 97.56 175 ASP B O 1
ATOM 3444 N N . LYS B 1 176 ? 6.715 -0.234 5.332 1 96.81 176 LYS B N 1
ATOM 3445 C CA . LYS B 1 176 ? 6.355 -1.155 6.406 1 96.81 176 LYS B CA 1
ATOM 3446 C C . LYS B 1 176 ? 5.875 -0.399 7.641 1 96.81 176 LYS B C 1
ATOM 3448 O O . LYS B 1 176 ? 4.891 -0.792 8.273 1 96.81 176 LYS B O 1
ATOM 3453 N N . GLY B 1 177 ? 6.484 0.73 8.023 1 98 177 GLY B N 1
ATOM 3454 C CA . GLY B 1 177 ? 6.148 1.482 9.219 1 98 177 GLY B CA 1
ATOM 3455 C C . GLY B 1 177 ? 5.105 2.555 8.984 1 98 177 GLY B C 1
ATOM 3456 O O . GLY B 1 177 ? 4.676 3.23 9.922 1 98 177 GLY B O 1
ATOM 3457 N N . LYS B 1 178 ? 4.664 2.76 7.707 1 98.56 178 LYS B N 1
ATOM 3458 C CA . LYS B 1 178 ? 3.795 3.881 7.367 1 98.56 178 LYS B CA 1
ATOM 3459 C C . LYS B 1 178 ? 2.381 3.406 7.051 1 98.56 178 LYS B C 1
ATOM 3461 O O . LYS B 1 178 ? 1.453 4.211 6.965 1 98.56 178 LYS B O 1
ATOM 3466 N N . ASN B 1 179 ? 2.182 2.029 7.047 1 98.62 179 ASN B N 1
ATOM 3467 C CA . ASN B 1 179 ? 0.916 1.507 6.547 1 98.62 179 ASN B CA 1
ATOM 3468 C C . ASN B 1 179 ? 0.195 0.674 7.602 1 98.62 179 ASN B C 1
ATOM 3470 O O . ASN B 1 179 ? -0.601 -0.206 7.27 1 98.62 179 ASN B O 1
ATOM 3474 N N . CYS B 1 180 ? 0.464 0.876 8.867 1 98.56 180 CYS B N 1
ATOM 3475 C CA . CYS B 1 180 ? -0.373 0.284 9.906 1 98.56 180 CYS B CA 1
ATOM 3476 C C . CYS B 1 180 ? -1.795 0.827 9.836 1 98.56 180 CYS B C 1
ATOM 3478 O O . CYS B 1 180 ? -2.018 1.935 9.344 1 98.56 180 CYS B O 1
ATOM 3480 N N . GLU B 1 181 ? -2.727 -0.007 10.258 1 97.88 181 GLU B N 1
ATOM 3481 C CA . GLU B 1 181 ? -4.125 0.411 10.195 1 97.88 181 GLU B CA 1
ATOM 3482 C C . GLU B 1 181 ? -4.336 1.739 10.914 1 97.88 181 GLU B C 1
ATOM 3484 O O . GLU B 1 181 ? -3.744 1.98 11.969 1 97.88 181 GLU B O 1
ATOM 3489 N N . THR B 1 182 ? -5.051 2.709 10.336 1 98.75 182 THR B N 1
ATOM 3490 C CA . THR B 1 182 ? -5.508 3.992 10.859 1 98.75 182 THR B CA 1
ATOM 3491 C C . THR B 1 182 ? -4.383 5.02 10.836 1 98.75 182 THR B C 1
ATOM 3493 O O . THR B 1 182 ? -4.473 6.062 11.492 1 98.75 182 THR B O 1
ATOM 3496 N N . PHE B 1 183 ? -3.254 4.777 10.148 1 98.94 183 PHE B N 1
ATOM 3497 C CA . PHE B 1 183 ? -2.039 5.574 10.25 1 98.94 183 PHE B CA 1
ATOM 3498 C C . PHE B 1 183 ? -2.115 6.789 9.328 1 98.94 183 PHE B C 1
ATOM 3500 O O . PHE B 1 183 ? -1.088 7.363 8.961 1 98.94 183 PHE B O 1
ATOM 3507 N N . ASN B 1 184 ? -3.371 7.277 8.953 1 98.94 184 ASN B N 1
ATOM 3508 C CA . ASN B 1 184 ? -3.467 8.477 8.125 1 98.94 184 ASN B CA 1
ATOM 3509 C C . ASN B 1 184 ? -4.754 9.242 8.398 1 98.94 184 ASN B C 1
ATOM 3511 O O . ASN B 1 184 ? -5.57 9.438 7.492 1 98.94 184 ASN B O 1
ATOM 3515 N N . PRO B 1 185 ? -4.945 9.719 9.617 1 98.94 185 PRO B N 1
ATOM 3516 C CA . PRO B 1 185 ? -6.066 10.641 9.828 1 98.94 185 PRO B CA 1
ATOM 3517 C C . PRO B 1 185 ? -6.027 11.836 8.883 1 98.94 185 PRO B C 1
ATOM 3519 O O . PRO B 1 185 ? -4.961 12.414 8.648 1 98.94 185 PRO B O 1
ATOM 3522 N N . LEU B 1 186 ? -7.102 12.141 8.312 1 98.94 186 LEU B N 1
ATOM 3523 C CA . LEU B 1 186 ? -7.238 13.188 7.309 1 98.94 186 LEU B CA 1
ATOM 3524 C C . LEU B 1 186 ? -8.469 14.047 7.578 1 98.94 186 LEU B C 1
ATOM 3526 O O . LEU B 1 186 ? -9.555 13.523 7.836 1 98.94 186 LEU B O 1
ATOM 3530 N N . GLY B 1 187 ? -8.383 15.352 7.531 1 98.56 187 GLY B N 1
ATOM 3531 C CA . GLY B 1 187 ? -9.539 16.219 7.676 1 98.56 187 GLY B CA 1
ATOM 3532 C C . GLY B 1 187 ? -9.328 17.344 8.68 1 98.56 187 GLY B C 1
ATOM 3533 O O . GLY B 1 187 ? -8.195 17.766 8.906 1 98.56 187 GLY B O 1
ATOM 3534 N N . PRO B 1 188 ? -10.312 17.984 9.086 1 98.38 188 PRO B N 1
ATOM 3535 C CA . PRO B 1 188 ? -11.719 17.578 9.078 1 98.38 188 PRO B CA 1
ATOM 3536 C C . PRO B 1 188 ? -12.406 17.875 7.746 1 98.38 188 PRO B C 1
ATOM 3538 O O . PRO B 1 188 ? -13.469 17.312 7.457 1 98.38 188 PRO B O 1
ATOM 3541 N N . TRP B 1 189 ? -11.922 18.75 6.988 1 98.56 189 TRP B N 1
ATOM 3542 C CA . TRP B 1 189 ? -12.531 19.109 5.711 1 98.56 189 TRP B CA 1
ATOM 3543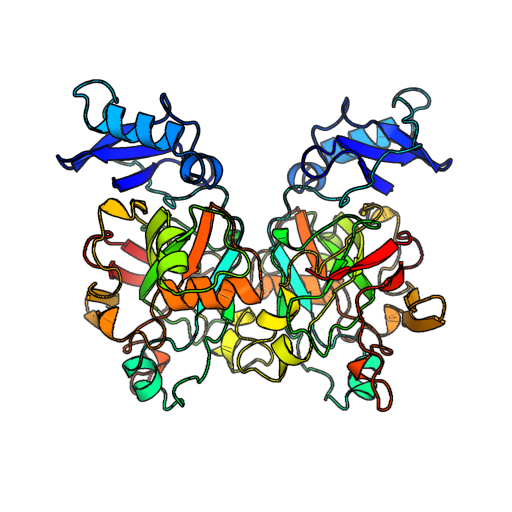 C C . TRP B 1 189 ? -11.469 19.359 4.648 1 98.56 189 TRP B C 1
ATOM 3545 O O . TRP B 1 189 ? -10.281 19.5 4.969 1 98.56 189 TRP B O 1
ATOM 3555 N N . LEU B 1 190 ? -11.82 19.234 3.41 1 98.88 190 LEU B N 1
ATOM 3556 C CA . LEU B 1 190 ? -11.07 19.641 2.23 1 98.88 190 LEU B CA 1
ATOM 3557 C C . LEU B 1 190 ? -11.359 21.109 1.894 1 98.88 190 LEU B C 1
ATOM 3559 O O . LEU B 1 190 ? -12.508 21.484 1.658 1 98.88 190 LEU B O 1
ATOM 3563 N N . VAL B 1 191 ? -10.312 21.938 1.993 1 98.75 191 VAL B N 1
ATOM 3564 C CA . VAL B 1 191 ? -10.438 23.328 1.582 1 98.75 191 VAL B CA 1
ATOM 3565 C C . VAL B 1 191 ? -10.031 23.469 0.116 1 98.75 191 VAL B C 1
ATOM 3567 O O . VAL B 1 191 ? -8.914 23.109 -0.267 1 98.75 191 VAL B O 1
ATOM 3570 N N . THR B 1 192 ? -10.992 23.953 -0.681 1 98.44 192 THR B N 1
ATOM 3571 C CA . THR B 1 192 ? -10.688 24.062 -2.104 1 98.44 192 THR B CA 1
ATOM 3572 C C . THR B 1 192 ? -9.57 25.078 -2.336 1 98.44 192 THR B C 1
ATOM 3574 O O . THR B 1 192 ? -9.398 26.016 -1.557 1 98.44 192 THR B O 1
ATOM 3577 N N . ALA B 1 193 ? -8.82 24.922 -3.402 1 98.12 193 ALA B N 1
ATOM 3578 C CA . ALA B 1 193 ? -7.562 25.609 -3.662 1 98.12 193 ALA B CA 1
ATOM 3579 C C . ALA B 1 193 ? -7.77 27.125 -3.723 1 98.12 193 ALA B C 1
ATOM 3581 O O . ALA B 1 193 ? -6.887 27.891 -3.336 1 98.12 193 ALA B O 1
ATOM 3582 N N . ASP B 1 194 ? -8.938 27.578 -4.184 1 96.31 194 ASP B N 1
ATOM 3583 C CA . ASP B 1 194 ? -9.211 29 -4.324 1 96.31 194 ASP B CA 1
ATOM 3584 C C . ASP B 1 194 ? -9.266 29.688 -2.959 1 96.31 194 ASP B C 1
ATOM 3586 O O . ASP B 1 194 ? -9.156 30.906 -2.867 1 96.31 194 ASP B O 1
ATOM 3590 N N . GLU B 1 195 ? -9.391 28.922 -1.868 1 96.94 195 GLU B N 1
ATOM 3591 C CA . GLU B 1 195 ? -9.469 29.469 -0.518 1 96.94 195 GLU B CA 1
ATOM 3592 C C . GLU B 1 195 ? -8.109 29.438 0.168 1 96.94 195 GLU B C 1
ATOM 3594 O O . GLU B 1 195 ? -7.984 29.844 1.327 1 96.94 195 GLU B O 1
ATOM 3599 N N . VAL B 1 196 ? -7.105 28.938 -0.466 1 98.25 196 VAL B N 1
ATOM 3600 C CA . VAL B 1 196 ? -5.738 28.875 0.042 1 98.25 196 VAL B CA 1
ATOM 3601 C C . VAL B 1 196 ? -4.797 29.609 -0.917 1 98.25 196 VAL B C 1
ATOM 3603 O O . VAL B 1 196 ? -4.18 28.984 -1.782 1 98.25 196 VAL B O 1
ATOM 3606 N N . PRO B 1 197 ? -4.629 30.859 -0.771 1 95.44 197 PRO B N 1
ATOM 3607 C CA . PRO B 1 197 ? -3.879 31.656 -1.745 1 95.44 197 PRO B CA 1
ATOM 3608 C C . PRO B 1 197 ? -2.441 31.188 -1.919 1 95.44 197 PRO B C 1
ATOM 3610 O O . PRO B 1 197 ? -1.894 31.25 -3.023 1 95.44 197 PRO B O 1
ATOM 3613 N N . ASP B 1 198 ? -1.771 30.781 -0.843 1 98.25 198 ASP B N 1
ATOM 3614 C CA . ASP B 1 198 ? -0.387 30.328 -0.907 1 98.25 198 ASP B CA 1
ATOM 3615 C C . ASP B 1 198 ? -0.169 29.125 0.002 1 98.25 198 ASP B C 1
ATOM 3617 O O . ASP B 1 198 ? -0.046 29.266 1.22 1 98.25 198 ASP B O 1
ATOM 3621 N N . PRO B 1 199 ? -0.086 27.938 -0.581 1 98.75 199 PRO B N 1
ATOM 3622 C CA . PRO B 1 199 ? 0.126 26.75 0.244 1 98.75 199 PRO B CA 1
ATOM 3623 C C . PRO B 1 199 ? 1.511 26.719 0.887 1 98.75 199 PRO B C 1
ATOM 3625 O O . PRO B 1 199 ? 1.777 25.875 1.743 1 98.75 199 PRO B O 1
ATOM 3628 N N . GLN B 1 200 ? 2.373 27.688 0.553 1 98.75 200 GLN B N 1
ATOM 3629 C CA . GLN B 1 200 ? 3.697 27.781 1.158 1 98.75 200 GLN B CA 1
ATOM 3630 C C . GLN B 1 200 ? 3.719 28.812 2.287 1 98.75 200 GLN B C 1
ATOM 3632 O O . GLN B 1 200 ? 4.789 29.219 2.742 1 98.75 200 GLN B O 1
ATOM 3637 N N . ALA B 1 201 ? 2.641 29.188 2.756 1 98.56 201 ALA B N 1
ATOM 3638 C CA . ALA B 1 201 ? 2.531 30.156 3.846 1 98.56 201 ALA B CA 1
ATOM 3639 C C . ALA B 1 201 ? 1.508 29.703 4.883 1 98.56 201 ALA B C 1
ATOM 3641 O O . ALA B 1 201 ? 0.65 30.484 5.301 1 98.56 201 ALA B O 1
ATOM 3642 N N . LEU B 1 202 ? 1.589 28.422 5.34 1 98.88 202 LEU B N 1
ATOM 3643 C CA . LEU B 1 202 ? 0.664 27.844 6.312 1 98.88 202 LEU B CA 1
ATOM 3644 C C . LEU B 1 202 ? 1.411 27.344 7.543 1 98.88 202 LEU B C 1
ATOM 3646 O O . LEU B 1 202 ? 2.268 26.453 7.438 1 98.88 202 LEU B O 1
ATOM 3650 N N . PRO B 1 203 ? 1.144 27.922 8.695 1 98.81 203 PRO B N 1
ATOM 3651 C CA . PRO B 1 203 ? 1.648 27.312 9.938 1 98.81 203 PRO B CA 1
ATOM 3652 C C . PRO B 1 203 ? 1.051 25.938 10.211 1 98.81 203 PRO B C 1
ATOM 3654 O O . PRO B 1 203 ? -0.125 25.703 9.914 1 98.81 203 PRO B O 1
ATOM 3657 N N . LEU B 1 204 ? 1.831 25 10.719 1 98.69 204 LEU B N 1
ATOM 3658 C CA . LEU B 1 204 ? 1.42 23.672 11.164 1 98.69 204 LEU B CA 1
ATOM 3659 C C . LEU B 1 204 ? 1.812 23.438 12.617 1 98.69 204 LEU B C 1
ATOM 3661 O O . LEU B 1 204 ? 2.908 23.812 13.039 1 98.69 204 LEU B O 1
ATOM 3665 N N . ARG B 1 205 ? 0.92 22.875 13.375 1 98.94 205 ARG B N 1
ATOM 3666 C CA . ARG B 1 205 ? 1.181 22.609 14.781 1 98.94 205 ARG B CA 1
ATOM 3667 C C . ARG B 1 205 ? 0.625 21.25 15.188 1 98.94 205 ARG B C 1
ATOM 3669 O O . ARG B 1 205 ? -0.365 20.781 14.625 1 98.94 205 ARG B O 1
ATOM 3676 N N . LEU B 1 206 ? 1.285 20.625 16.172 1 98.94 206 LEU B N 1
ATOM 3677 C CA . LEU B 1 206 ? 0.842 19.359 16.734 1 98.94 206 LEU B CA 1
ATOM 3678 C C . LEU B 1 206 ? 1.132 19.297 18.219 1 98.94 206 LEU B C 1
ATOM 3680 O O . LEU B 1 206 ? 2.201 19.719 18.672 1 98.94 206 LEU B O 1
ATOM 3684 N N . TRP B 1 207 ? 0.141 18.828 18.984 1 98.94 207 TRP B N 1
ATOM 3685 C CA . TRP B 1 207 ? 0.227 18.641 20.438 1 98.94 207 TRP B CA 1
ATOM 3686 C C . TRP B 1 207 ? 0.047 17.172 20.812 1 98.94 207 TRP B C 1
ATOM 3688 O O . TRP B 1 207 ? -0.791 16.484 20.234 1 98.94 207 TRP B O 1
ATOM 3698 N N . VAL B 1 208 ? 0.798 16.719 21.766 1 98.94 208 VAL B N 1
ATOM 3699 C CA . VAL B 1 208 ? 0.617 15.406 22.391 1 98.94 208 VAL B CA 1
ATOM 3700 C C . VAL B 1 208 ? 0.275 15.594 23.875 1 98.94 208 VAL B C 1
ATOM 3702 O O . VAL B 1 208 ? 1.057 16.172 24.625 1 98.94 208 VAL B O 1
ATOM 3705 N N . ASN B 1 209 ? -0.927 15.133 24.25 1 98.81 209 ASN B N 1
ATOM 3706 C CA . ASN B 1 209 ? -1.419 15.32 25.609 1 98.81 209 ASN B CA 1
ATOM 3707 C C . ASN B 1 209 ? -1.344 16.781 26.031 1 98.81 209 ASN B C 1
ATOM 3709 O O . ASN B 1 209 ? -0.898 17.094 27.141 1 98.81 209 ASN B O 1
ATOM 3713 N N . GLY B 1 210 ? -1.632 17.609 25.125 1 98.62 210 GLY B N 1
ATOM 3714 C CA . GLY B 1 210 ? -1.738 19.031 25.422 1 98.62 210 GLY B CA 1
ATOM 3715 C C . GLY B 1 210 ? -0.418 19.766 25.297 1 98.62 210 GLY B C 1
ATOM 3716 O O . GLY B 1 210 ? -0.38 21 25.359 1 98.62 210 GLY B O 1
ATOM 3717 N N . GLU B 1 211 ? 0.724 19.062 25.094 1 98.69 211 GLU B N 1
ATOM 3718 C CA . GLU B 1 211 ? 2.039 19.688 24.969 1 98.69 211 GLU B CA 1
ATOM 3719 C C . GLU B 1 211 ? 2.4 19.906 23.5 1 98.69 211 GLU B C 1
ATOM 3721 O O . GLU B 1 211 ? 2.342 18.969 22.688 1 98.69 211 GLU B O 1
ATOM 3726 N N . LEU B 1 212 ? 2.723 21.156 23.203 1 98.81 212 LEU B N 1
ATOM 3727 C CA . LEU B 1 212 ? 3.154 21.484 21.844 1 98.81 212 LEU B CA 1
ATOM 3728 C C . LEU B 1 212 ? 4.438 20.75 21.484 1 98.81 212 LEU B C 1
ATOM 3730 O O . LEU B 1 212 ? 5.438 20.859 22.203 1 98.81 212 LEU B O 1
ATOM 3734 N N . LYS B 1 213 ? 4.41 19.891 20.406 1 98.81 213 LYS B N 1
ATOM 3735 C CA . LYS B 1 213 ? 5.566 19.109 20 1 98.81 213 LYS B CA 1
ATOM 3736 C C . LYS B 1 213 ? 6.094 19.578 18.641 1 98.81 213 LYS B C 1
ATOM 3738 O O . LYS B 1 213 ? 7.301 19.516 18.391 1 98.81 213 LYS B O 1
ATOM 3743 N N . GLN B 1 214 ? 5.238 19.969 17.75 1 98.81 214 GLN B N 1
ATOM 3744 C CA . GLN B 1 214 ? 5.625 20.5 16.453 1 98.81 214 GLN B CA 1
ATOM 3745 C C . GLN B 1 214 ? 5.031 21.891 16.219 1 98.81 214 GLN B C 1
ATOM 3747 O O . GLN B 1 214 ? 3.863 22.125 16.531 1 98.81 214 GLN B O 1
ATOM 3752 N N . ASN B 1 215 ? 5.809 22.781 15.758 1 98.69 215 ASN B N 1
ATOM 3753 C CA . ASN B 1 215 ? 5.48 24.172 15.43 1 98.69 215 ASN B CA 1
ATOM 3754 C C . ASN B 1 215 ? 6.258 24.656 14.211 1 98.69 215 ASN B C 1
ATOM 3756 O O . ASN B 1 215 ? 7.344 25.234 14.352 1 98.69 215 ASN B O 1
ATOM 3760 N N . GLY B 1 216 ? 5.73 24.406 13 1 98.5 216 GLY B N 1
ATOM 3761 C CA . GLY B 1 216 ? 6.434 24.703 11.758 1 98.5 216 GLY B CA 1
ATOM 3762 C C . GLY B 1 216 ? 5.598 25.5 10.781 1 98.5 216 GLY B C 1
ATOM 3763 O O . GLY B 1 216 ? 4.582 26.078 11.156 1 98.5 216 GLY B O 1
ATOM 3764 N N . THR B 1 217 ? 6.086 25.672 9.594 1 98.75 217 THR B N 1
ATOM 3765 C CA . THR B 1 217 ? 5.418 26.359 8.492 1 98.75 217 THR B CA 1
ATOM 3766 C C . THR B 1 217 ? 5.742 25.688 7.164 1 98.75 217 THR B C 1
ATOM 3768 O O . THR B 1 217 ? 6.863 25.203 6.957 1 98.75 217 THR B O 1
ATOM 3771 N N . THR B 1 218 ? 4.797 25.688 6.27 1 98.88 218 THR B N 1
ATOM 3772 C CA . THR B 1 218 ? 5.008 25.094 4.953 1 98.88 218 THR B CA 1
ATOM 3773 C C . THR B 1 218 ? 6.047 25.891 4.164 1 98.88 218 THR B C 1
ATOM 3775 O O . THR B 1 218 ? 6.562 25.406 3.152 1 98.88 218 THR B O 1
ATOM 3778 N N . ALA B 1 219 ? 6.414 27.078 4.594 1 98.69 219 ALA B N 1
ATOM 3779 C CA . ALA B 1 219 ? 7.48 27.859 3.977 1 98.69 219 ALA B CA 1
ATOM 3780 C C . ALA B 1 219 ? 8.82 27.156 4.098 1 98.69 219 ALA B C 1
ATOM 3782 O O . ALA B 1 219 ? 9.766 27.469 3.373 1 98.69 219 ALA B O 1
ATOM 3783 N N . ASP B 1 220 ? 8.93 26.219 5.07 1 98.38 220 ASP B N 1
ATOM 3784 C CA . ASP B 1 220 ? 10.188 25.531 5.328 1 98.38 220 ASP B CA 1
ATOM 3785 C C . ASP B 1 220 ? 10.312 24.281 4.457 1 98.38 220 ASP B C 1
ATOM 3787 O O . ASP B 1 220 ? 11.312 23.562 4.543 1 98.38 220 ASP B O 1
ATOM 3791 N N . GLN B 1 221 ? 9.305 24 3.596 1 98.81 221 GLN B N 1
ATOM 3792 C CA . GLN B 1 221 ? 9.414 22.844 2.707 1 98.81 221 GLN B CA 1
ATOM 3793 C C . GLN B 1 221 ? 10.594 23 1.749 1 98.81 221 GLN B C 1
ATOM 3795 O O . GLN B 1 221 ? 10.805 24.078 1.187 1 98.81 221 GLN B O 1
ATOM 3800 N N . ILE B 1 222 ? 11.352 21.984 1.601 1 98.56 222 ILE B N 1
ATOM 3801 C CA . ILE B 1 222 ? 12.477 21.938 0.68 1 98.56 222 ILE B CA 1
ATOM 3802 C C . ILE B 1 222 ? 11.977 21.984 -0.76 1 98.56 222 ILE B C 1
ATOM 3804 O O . ILE B 1 222 ? 12.508 22.719 -1.588 1 98.56 222 ILE B O 1
ATOM 3808 N N . PHE B 1 223 ? 10.961 21.172 -1.077 1 98.81 223 PHE B N 1
ATOM 3809 C CA . PHE B 1 223 ? 10.266 21.141 -2.359 1 98.81 223 PHE B CA 1
ATOM 3810 C C . PHE B 1 223 ? 8.82 21.594 -2.203 1 98.81 223 PHE B C 1
ATOM 3812 O O . PHE B 1 223 ? 8.016 20.906 -1.579 1 98.81 223 PHE B O 1
ATOM 3819 N N . PRO B 1 224 ? 8.5 22.734 -2.77 1 98.75 224 PRO B N 1
ATOM 3820 C CA . PRO B 1 224 ? 7.145 23.266 -2.633 1 98.75 224 PRO B CA 1
ATOM 3821 C C . PRO B 1 224 ? 6.098 22.438 -3.359 1 98.75 224 PRO B C 1
ATOM 3823 O O . PRO B 1 224 ? 6.441 21.625 -4.23 1 98.75 224 PRO B O 1
ATOM 3826 N N . VAL B 1 225 ? 4.848 22.672 -3.043 1 98.94 225 VAL B N 1
ATOM 3827 C CA . VAL B 1 225 ? 3.711 21.891 -3.508 1 98.94 225 VAL B CA 1
ATOM 3828 C C . VAL B 1 225 ? 3.732 21.797 -5.031 1 98.94 225 VAL B C 1
ATOM 3830 O O . VAL B 1 225 ? 3.631 20.703 -5.598 1 98.94 225 VAL B O 1
ATOM 3833 N N . GLY B 1 226 ? 3.822 22.922 -5.75 1 98.88 226 GLY B N 1
ATOM 3834 C CA . GLY B 1 226 ? 3.826 22.906 -7.203 1 98.88 226 GLY B CA 1
ATOM 3835 C C . GLY B 1 226 ? 4.934 22.047 -7.789 1 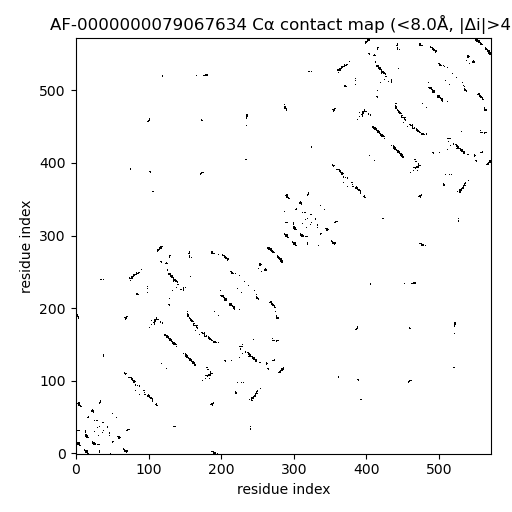98.88 226 GLY B C 1
ATOM 3836 O O . GLY B 1 226 ? 4.707 21.297 -8.742 1 98.88 226 GLY B O 1
ATOM 3837 N N . GLU B 1 227 ? 6.191 22.125 -7.188 1 98.81 227 GLU B N 1
ATOM 3838 C CA . GLU B 1 227 ? 7.336 21.344 -7.648 1 98.81 227 GLU B CA 1
ATOM 3839 C C . GLU B 1 227 ? 7.141 19.859 -7.363 1 98.81 227 GLU B C 1
ATOM 3841 O O . GLU B 1 227 ? 7.496 19 -8.188 1 98.81 227 GLU B O 1
ATOM 3846 N N . VAL B 1 228 ? 6.527 19.562 -6.227 1 98.88 228 VAL B N 1
ATOM 3847 C CA . VAL B 1 228 ? 6.266 18.156 -5.879 1 98.88 228 VAL B CA 1
ATOM 3848 C C . VAL B 1 228 ? 5.312 17.547 -6.902 1 98.88 228 VAL B C 1
ATOM 3850 O O . VAL B 1 228 ? 5.562 16.453 -7.41 1 98.88 228 VAL B O 1
ATOM 3853 N N . VAL B 1 229 ? 4.254 18.25 -7.242 1 98.94 229 VAL B N 1
ATOM 3854 C CA . VAL B 1 229 ? 3.279 17.734 -8.203 1 98.94 229 VAL B CA 1
ATOM 3855 C C . VAL B 1 229 ? 3.945 17.547 -9.562 1 98.94 229 VAL B C 1
ATOM 3857 O O . VAL B 1 229 ? 3.793 16.516 -10.203 1 98.94 229 VAL B O 1
ATOM 3860 N N . ARG B 1 230 ? 4.688 18.609 -10.031 1 98.88 230 ARG B N 1
ATOM 3861 C CA . ARG B 1 230 ? 5.402 18.516 -11.297 1 98.88 230 ARG B CA 1
ATOM 3862 C C . ARG B 1 230 ? 6.355 17.328 -11.305 1 98.88 230 ARG B C 1
ATOM 3864 O O . ARG B 1 230 ? 6.355 16.531 -12.242 1 98.88 230 ARG B O 1
ATOM 3871 N N . TYR B 1 231 ? 7.164 17.219 -10.211 1 98.69 231 TYR B N 1
ATOM 3872 C CA . TYR B 1 231 ? 8.18 16.172 -10.117 1 98.69 231 TYR B CA 1
ATOM 3873 C C . TYR B 1 231 ? 7.539 14.797 -10.164 1 98.69 231 TYR B C 1
ATOM 3875 O O . TYR B 1 231 ? 7.934 13.945 -10.961 1 98.69 231 TYR B O 1
ATOM 3883 N N . LEU B 1 232 ? 6.484 14.555 -9.359 1 98.75 232 LEU B N 1
ATOM 3884 C CA . LEU B 1 232 ? 5.789 13.273 -9.305 1 98.75 232 LEU B CA 1
ATOM 3885 C C . LEU B 1 232 ? 5.223 12.906 -10.672 1 98.75 232 LEU B C 1
ATOM 3887 O O . LEU B 1 232 ? 5.258 11.742 -11.07 1 98.75 232 LEU B O 1
ATOM 3891 N N . SER B 1 233 ? 4.727 13.875 -11.422 1 98.81 233 SER B N 1
ATOM 3892 C CA . SER B 1 233 ? 4.055 13.633 -12.695 1 98.81 233 SER B CA 1
ATOM 3893 C C . SER B 1 233 ? 5.012 13.039 -13.727 1 98.81 233 SER B C 1
ATOM 3895 O O . SER B 1 233 ? 4.578 12.516 -14.758 1 98.81 233 SER B O 1
ATOM 3897 N N . HIS B 1 234 ? 6.375 13.117 -13.469 1 98 234 HIS B N 1
ATOM 3898 C CA . HIS B 1 234 ? 7.363 12.57 -14.391 1 98 234 HIS B CA 1
ATOM 3899 C C . HIS B 1 234 ? 7.641 11.102 -14.094 1 98 234 HIS B C 1
ATOM 3901 O O . HIS B 1 234 ? 8.289 10.414 -14.891 1 98 234 HIS B O 1
ATOM 3907 N N . PHE B 1 235 ? 7.078 10.555 -13 1 97.88 235 PHE B N 1
ATOM 3908 C CA . PHE B 1 235 ? 7.328 9.172 -12.617 1 97.88 235 PHE B CA 1
ATOM 3909 C C . PHE B 1 235 ? 6.031 8.375 -12.562 1 97.88 235 PHE B C 1
ATOM 3911 O O . PHE B 1 235 ? 6.039 7.148 -12.688 1 97.88 235 PHE B O 1
ATOM 3918 N N . MET B 1 236 ? 4.898 9.047 -12.344 1 98.62 236 MET B N 1
ATOM 3919 C CA . MET B 1 236 ? 3.572 8.438 -12.25 1 98.62 236 MET B CA 1
ATOM 3920 C C . MET B 1 236 ? 2.49 9.422 -12.688 1 98.62 236 MET B C 1
ATOM 3922 O O . MET B 1 236 ? 2.689 10.633 -12.625 1 98.62 236 MET B O 1
ATOM 3926 N N . THR B 1 237 ? 1.362 8.93 -13.156 1 98.69 237 THR B N 1
ATOM 3927 C CA . THR B 1 237 ? 0.212 9.789 -13.422 1 98.69 237 THR B CA 1
ATOM 3928 C C . THR B 1 237 ? -0.565 10.055 -12.141 1 98.69 237 THR B C 1
ATOM 3930 O O . THR B 1 237 ? -0.833 9.133 -11.359 1 98.69 237 THR B O 1
ATOM 3933 N N . LEU B 1 238 ? -0.809 11.281 -11.875 1 98.94 238 LEU B N 1
ATOM 3934 C CA . LEU B 1 238 ? -1.681 11.664 -10.766 1 98.94 238 LEU B CA 1
ATOM 3935 C C . LEU B 1 238 ? -3.104 11.914 -11.258 1 98.94 238 LEU B C 1
ATOM 3937 O O . LEU B 1 238 ? -3.303 12.547 -12.297 1 98.94 238 LEU B O 1
ATOM 3941 N N . TYR B 1 239 ? -4.102 11.422 -10.539 1 98.81 239 TYR B N 1
ATOM 3942 C CA . TYR B 1 239 ? -5.5 11.516 -10.945 1 98.81 239 TYR B CA 1
ATOM 3943 C C . TYR B 1 239 ? -6.312 12.297 -9.922 1 98.81 239 TYR B C 1
ATOM 3945 O O . TYR B 1 239 ? -5.93 12.391 -8.75 1 98.81 239 TYR B O 1
ATOM 3953 N N . PRO B 1 240 ? -7.457 12.883 -10.422 1 98.88 240 PRO B N 1
ATOM 3954 C CA . PRO B 1 240 ? -8.336 13.531 -9.445 1 98.88 240 PRO B CA 1
ATOM 3955 C C . PRO B 1 240 ? -8.711 12.609 -8.289 1 98.88 240 PRO B C 1
ATOM 3957 O O . PRO B 1 240 ? -9.094 11.461 -8.508 1 98.88 240 PRO B O 1
ATOM 3960 N N . GLY B 1 241 ? -8.508 13.133 -7.07 1 98.88 241 GLY B N 1
ATOM 3961 C CA . GLY B 1 241 ? -8.82 12.344 -5.887 1 98.88 241 GLY B CA 1
ATOM 3962 C C . GLY B 1 241 ? -7.586 11.75 -5.23 1 98.88 241 GLY B C 1
ATOM 3963 O O . GLY B 1 241 ? -7.637 11.32 -4.078 1 98.88 241 GLY B O 1
ATOM 3964 N N . ASP B 1 242 ? -6.438 11.664 -5.969 1 98.94 242 ASP B N 1
ATOM 3965 C CA . ASP B 1 242 ? -5.184 11.281 -5.328 1 98.94 242 ASP B CA 1
ATOM 3966 C C . ASP B 1 242 ? -4.773 12.305 -4.27 1 98.94 242 ASP B C 1
ATOM 3968 O O . ASP B 1 242 ? -5.133 13.477 -4.359 1 98.94 242 ASP B O 1
ATOM 3972 N N . VAL B 1 243 ? -4.047 11.852 -3.25 1 99 243 VAL B N 1
ATOM 3973 C CA . VAL B 1 243 ? -3.574 12.695 -2.162 1 99 243 VAL B CA 1
ATOM 3974 C C . VAL B 1 243 ? -2.049 12.664 -2.1 1 99 243 VAL B C 1
ATOM 3976 O O . VAL B 1 243 ? -1.438 11.609 -2.307 1 99 243 VAL B O 1
ATOM 3979 N N . ILE B 1 244 ? -1.443 13.797 -1.88 1 99 244 ILE B N 1
ATOM 3980 C CA . ILE B 1 244 ? -0.015 13.906 -1.605 1 99 244 ILE B CA 1
ATOM 3981 C C . ILE B 1 244 ? 0.198 14.461 -0.196 1 99 244 ILE B C 1
ATOM 3983 O O . ILE B 1 244 ? -0.208 15.578 0.108 1 99 244 ILE B O 1
ATOM 3987 N N . ASN B 1 245 ? 0.771 13.633 0.724 1 98.94 245 ASN B N 1
ATOM 3988 C CA . ASN B 1 245 ? 1.288 14.133 1.994 1 98.94 245 ASN B CA 1
ATOM 3989 C C . ASN B 1 245 ? 2.689 14.719 1.838 1 98.94 245 ASN B C 1
ATOM 3991 O O . ASN B 1 245 ? 3.598 14.039 1.352 1 98.94 245 ASN B O 1
ATOM 3995 N N . THR B 1 246 ? 2.928 15.945 2.27 1 98.88 246 THR B N 1
ATOM 3996 C CA . THR B 1 246 ? 4.066 16.703 1.771 1 98.88 246 THR B CA 1
ATOM 3997 C C . THR B 1 246 ? 5.18 16.75 2.812 1 98.88 246 THR B C 1
ATOM 3999 O O . THR B 1 246 ? 6.016 17.656 2.795 1 98.88 246 THR B O 1
ATOM 4002 N N . GLY B 1 247 ? 5.16 15.844 3.801 1 98.62 247 GLY B N 1
ATOM 4003 C CA . GLY B 1 247 ? 6.223 15.828 4.793 1 98.62 247 GLY B CA 1
ATOM 4004 C C . GLY B 1 247 ? 5.859 16.562 6.07 1 98.62 247 GLY B C 1
ATOM 4005 O O . GLY B 1 247 ? 4.816 17.219 6.141 1 98.62 247 GLY B O 1
ATOM 4006 N N . THR B 1 248 ? 6.742 16.422 7.07 1 98.75 248 THR B N 1
ATOM 4007 C CA . THR B 1 248 ? 6.473 16.969 8.398 1 98.75 248 THR B CA 1
ATOM 4008 C C . THR B 1 248 ? 7.629 17.844 8.867 1 98.75 248 THR B C 1
ATOM 4010 O O . THR B 1 248 ? 8.781 17.625 8.492 1 98.75 248 THR B O 1
ATOM 4013 N N . PRO B 1 249 ? 7.328 18.906 9.648 1 98.62 249 PRO B N 1
ATOM 4014 C CA . PRO B 1 249 ? 8.391 19.719 10.25 1 98.62 249 PRO B CA 1
ATOM 4015 C C . PRO B 1 249 ? 9.062 19.031 11.438 1 98.62 249 PRO B C 1
ATOM 4017 O O . PRO B 1 249 ? 8.695 17.906 11.797 1 98.62 249 PRO B O 1
ATOM 4020 N N . ALA B 1 250 ? 10.078 19.672 11.992 1 98.12 250 ALA B N 1
ATOM 4021 C CA . ALA B 1 250 ? 10.781 19.156 13.172 1 98.12 250 ALA B CA 1
ATOM 4022 C C . ALA B 1 250 ? 9.828 19 14.352 1 98.12 250 ALA B C 1
ATOM 4024 O O . ALA B 1 250 ? 8.742 19.578 14.367 1 98.12 250 ALA B O 1
ATOM 4025 N N . GLY B 1 251 ? 10.227 18.172 15.289 1 98.44 251 GLY B N 1
ATOM 4026 C CA . GLY B 1 251 ? 9.492 18.031 16.531 1 98.44 251 GLY B CA 1
ATOM 4027 C C . GLY B 1 251 ? 8.867 16.656 16.703 1 98.44 251 GLY B C 1
ATOM 4028 O O . GLY B 1 251 ? 8.086 16.422 17.625 1 98.44 251 GLY B O 1
ATOM 4029 N N . VAL B 1 252 ? 9.18 15.734 15.836 1 98.56 252 VAL B N 1
ATOM 4030 C CA . VAL B 1 252 ? 8.695 14.367 15.977 1 98.56 252 VAL B CA 1
ATOM 4031 C C . VAL B 1 252 ? 9.352 13.703 17.188 1 98.56 252 VAL B C 1
ATOM 4033 O O . VAL B 1 252 ? 10.352 14.203 17.703 1 98.56 252 VAL B O 1
ATOM 4036 N N . ALA B 1 253 ? 8.797 12.586 17.625 1 98.38 253 ALA B N 1
ATOM 4037 C CA . ALA B 1 253 ? 9.367 11.875 18.766 1 98.38 253 ALA B CA 1
ATOM 4038 C C . ALA B 1 253 ? 10.797 11.43 18.484 1 98.38 253 ALA B C 1
ATOM 4040 O O . ALA B 1 253 ? 11.672 11.547 19.344 1 98.38 253 ALA B O 1
ATOM 4041 N N . MET B 1 254 ? 11.047 10.93 17.344 1 96.75 254 MET B N 1
ATOM 4042 C CA . MET B 1 254 ? 12.359 10.438 16.922 1 96.75 254 MET B CA 1
ATOM 4043 C C . MET B 1 254 ? 13.43 11.516 17.109 1 96.75 254 MET B C 1
ATOM 4045 O O . MET B 1 254 ? 14.586 11.211 17.391 1 96.75 254 MET B O 1
ATOM 4049 N N . GLY B 1 255 ? 13.055 12.82 16.906 1 95.69 255 GLY B N 1
ATOM 4050 C CA . GLY B 1 255 ? 13.992 13.938 16.984 1 95.69 255 GLY B CA 1
ATOM 4051 C C . GLY B 1 255 ? 14.188 14.461 18.391 1 95.69 255 GLY B C 1
ATOM 4052 O O . GLY B 1 255 ? 14.992 15.375 18.609 1 95.69 255 GLY B O 1
ATOM 4053 N N . GLN B 1 256 ? 13.531 13.891 19.406 1 96 256 GLN B N 1
ATOM 4054 C CA . GLN B 1 256 ? 13.594 14.352 20.781 1 96 256 GLN B CA 1
ATOM 4055 C C . GLN B 1 256 ? 14.703 13.633 21.547 1 96 256 GLN B C 1
ATOM 4057 O O . GLN B 1 256 ? 15.227 12.617 21.094 1 96 256 GLN B O 1
ATOM 4062 N N . PRO B 1 257 ? 15.094 14.227 22.719 1 93.69 257 PRO B N 1
ATOM 4063 C CA . PRO B 1 257 ? 16.078 13.547 23.562 1 93.69 257 PRO B CA 1
ATOM 4064 C C . PRO B 1 257 ? 15.562 12.227 24.141 1 93.69 257 PRO B C 1
ATOM 4066 O O . PRO B 1 257 ? 14.352 12.047 24.281 1 93.69 257 PRO B O 1
ATOM 4069 N N . ASP B 1 258 ? 16.516 11.375 24.406 1 95.25 258 ASP B N 1
ATOM 4070 C CA . ASP B 1 258 ? 16.172 10.094 25.016 1 95.25 258 ASP B CA 1
ATOM 4071 C C . ASP B 1 258 ? 15.703 10.281 26.453 1 95.25 258 ASP B C 1
ATOM 4073 O O . ASP B 1 258 ? 16.266 11.094 27.188 1 95.25 258 ASP B O 1
ATOM 4077 N N . PRO B 1 259 ? 14.836 9.586 26.984 1 97 259 PRO B N 1
ATOM 4078 C CA . PRO B 1 259 ? 14.008 8.617 26.266 1 97 259 PRO B CA 1
ATOM 4079 C C . PRO B 1 259 ? 12.969 9.281 25.359 1 97 259 PRO B C 1
ATOM 4081 O O . PRO B 1 259 ? 12.227 10.164 25.797 1 97 259 PRO B O 1
ATOM 4084 N N . LYS B 1 260 ? 12.945 8.906 24.156 1 97.56 260 LYS B N 1
ATOM 4085 C CA . LYS B 1 260 ? 12.078 9.516 23.141 1 97.56 260 LYS B CA 1
ATOM 4086 C C . LYS B 1 260 ? 10.609 9.266 23.469 1 97.56 260 LYS B C 1
ATOM 4088 O O . LYS B 1 260 ? 10.227 8.148 23.812 1 97.56 260 LYS B O 1
ATOM 4093 N N . PRO B 1 261 ? 9.82 10.211 23.391 1 98.31 261 PRO B N 1
ATOM 4094 C CA . PRO B 1 261 ? 8.422 10.133 23.828 1 98.31 261 PRO B CA 1
ATOM 4095 C C . PRO B 1 261 ? 7.504 9.555 22.75 1 98.31 261 PRO B C 1
ATOM 4097 O O . PRO B 1 261 ? 6.48 10.164 22.422 1 98.31 261 PRO B O 1
ATOM 4100 N N . TYR B 1 262 ? 7.797 8.297 22.359 1 98.75 262 TYR B N 1
ATOM 4101 C CA . TYR B 1 262 ? 6.945 7.637 21.391 1 98.75 262 TYR B CA 1
ATOM 4102 C C . TYR B 1 262 ? 5.539 7.434 21.938 1 98.75 262 TYR B C 1
ATOM 4104 O O . TYR B 1 262 ? 5.359 7.254 23.141 1 98.75 262 TYR B O 1
ATOM 4112 N N . LEU B 1 263 ? 4.578 7.457 21.031 1 98.88 263 LEU B N 1
ATOM 4113 C CA . LEU B 1 263 ? 3.162 7.383 21.375 1 98.88 263 LEU B CA 1
ATOM 4114 C C . LEU B 1 263 ? 2.805 6 21.906 1 98.88 263 LEU B C 1
ATOM 4116 O O . LEU B 1 263 ? 3.35 4.992 21.453 1 98.88 263 LEU B O 1
ATOM 4120 N N . LYS B 1 264 ? 1.837 5.914 22.828 1 98.38 264 LYS B N 1
ATOM 4121 C CA . LYS B 1 264 ? 1.254 4.699 23.391 1 98.38 264 LYS B CA 1
ATOM 4122 C C . LYS B 1 264 ? -0.26 4.832 23.531 1 98.38 264 LYS B C 1
ATOM 4124 O O . LYS B 1 264 ? -0.808 5.926 23.406 1 98.38 264 LYS B O 1
ATOM 4129 N N . ALA B 1 265 ? -0.841 3.668 23.797 1 98.31 265 ALA B N 1
ATOM 4130 C CA . ALA B 1 265 ? -2.273 3.682 24.078 1 98.31 265 ALA B CA 1
ATOM 4131 C C . ALA B 1 265 ? -2.598 4.645 25.219 1 98.31 265 ALA B C 1
ATOM 4133 O O . ALA B 1 265 ? -1.893 4.684 26.234 1 98.31 265 ALA B O 1
ATOM 4134 N N . GLY B 1 266 ? -3.654 5.488 24.984 1 98.62 266 GLY B N 1
ATOM 4135 C CA . GLY B 1 266 ? -4.066 6.465 25.984 1 98.62 266 GLY B CA 1
ATOM 4136 C C . GLY B 1 266 ? -3.637 7.879 25.656 1 98.62 266 GLY B C 1
ATOM 4137 O O . GLY B 1 266 ? -4.195 8.844 26.172 1 98.62 266 GLY B O 1
ATOM 4138 N N . ASP B 1 267 ? -2.582 8.023 24.812 1 98.88 267 ASP B N 1
ATOM 4139 C CA . ASP B 1 267 ? -2.139 9.352 24.406 1 98.88 267 ASP B CA 1
ATOM 4140 C C . ASP B 1 267 ? -3.18 10.023 23.516 1 98.88 267 ASP B C 1
ATOM 4142 O O . ASP B 1 267 ? -3.988 9.352 22.875 1 98.88 267 ASP B O 1
ATOM 4146 N N . VAL B 1 268 ? -3.242 11.32 23.562 1 98.94 268 VAL B N 1
ATOM 4147 C CA . VAL B 1 268 ? -4.102 12.141 22.719 1 98.94 268 VAL B CA 1
ATOM 4148 C C . VAL B 1 268 ? -3.248 13.07 21.859 1 98.94 268 VAL B C 1
ATOM 4150 O O . VAL B 1 268 ? -2.375 13.773 22.375 1 98.94 268 VAL B O 1
ATOM 4153 N N . VAL B 1 269 ? -3.42 12.992 20.562 1 98.94 269 VAL B N 1
ATOM 4154 C CA . VAL B 1 269 ? -2.707 13.844 19.625 1 98.94 269 VAL B CA 1
ATOM 4155 C C . VAL B 1 269 ? -3.678 14.844 18.984 1 98.94 269 VAL B C 1
ATOM 4157 O O . VAL B 1 269 ? -4.766 14.461 18.547 1 98.94 269 VAL B O 1
ATOM 4160 N N . GLU B 1 270 ? -3.387 16.109 19.016 1 98.94 270 GLU B N 1
ATOM 4161 C CA . GLU B 1 270 ? -4.086 17.156 18.281 1 98.94 270 GLU B CA 1
ATOM 4162 C C . GLU B 1 270 ? -3.162 17.844 17.266 1 98.94 270 GLU B C 1
ATOM 4164 O O . GLU B 1 270 ? -1.97 18 17.531 1 98.94 270 GLU B O 1
ATOM 4169 N N . LEU B 1 271 ? -3.605 18.172 16.141 1 98.94 271 LEU B N 1
ATOM 4170 C CA . LEU B 1 271 ? -2.797 18.828 15.117 1 98.94 271 LEU B CA 1
ATOM 4171 C C . LEU B 1 271 ? -3.658 19.719 14.227 1 98.94 271 LEU B C 1
ATOM 4173 O O . LEU B 1 271 ? -4.879 19.562 14.18 1 98.94 271 LEU B O 1
ATOM 4177 N N . GLU B 1 272 ? -2.996 20.594 13.555 1 98.75 272 GLU B N 1
ATOM 4178 C CA . GLU B 1 272 ? -3.707 21.547 12.703 1 98.75 272 GLU B CA 1
ATOM 4179 C C . GLU B 1 272 ? -2.76 22.203 11.703 1 98.75 272 GLU B C 1
ATOM 4181 O O . GLU B 1 272 ? -1.59 22.453 12.016 1 98.75 272 GLU B O 1
ATOM 4186 N N . VAL B 1 273 ? -3.184 22.344 10.508 1 98.94 273 VAL B N 1
ATOM 4187 C CA . VAL B 1 273 ? -2.65 23.297 9.547 1 98.94 273 VAL B CA 1
ATOM 4188 C C . VAL B 1 273 ? -3.555 24.531 9.484 1 98.94 273 VAL B C 1
ATOM 4190 O O . VAL B 1 273 ? -4.77 24.406 9.305 1 98.94 273 VAL B O 1
ATOM 4193 N N . GLU B 1 274 ? -2.938 25.656 9.703 1 98.44 274 GLU B N 1
ATOM 4194 C CA . GLU B 1 274 ? -3.727 26.891 9.805 1 98.44 274 GLU B CA 1
ATOM 4195 C C . GLU B 1 274 ? -4.648 27.047 8.594 1 98.44 274 GLU B C 1
ATOM 4197 O O . GLU B 1 274 ? -4.203 26.953 7.453 1 98.44 274 GLU B O 1
ATOM 4202 N N . GLY B 1 275 ? -5.918 27.25 8.898 1 97.69 275 GLY B N 1
ATOM 4203 C CA . GLY B 1 275 ? -6.898 27.453 7.84 1 97.69 275 GLY B CA 1
ATOM 4204 C C . GLY B 1 275 ? -7.516 26.172 7.332 1 97.69 275 GLY B C 1
ATOM 4205 O O . GLY B 1 275 ? -8.531 26.188 6.629 1 97.69 275 GLY B O 1
ATOM 4206 N N . LEU B 1 276 ? -6.984 24.984 7.793 1 98.75 276 LEU B N 1
ATOM 4207 C CA . LEU B 1 276 ? -7.445 23.719 7.219 1 98.75 276 LEU B CA 1
ATOM 4208 C C . LEU B 1 276 ? -8.109 22.859 8.281 1 98.75 276 LEU B C 1
ATOM 4210 O O . LEU B 1 276 ? -8.469 21.703 8.016 1 98.75 276 LEU B O 1
ATOM 4214 N N . GLY B 1 277 ? -8.281 23.375 9.461 1 98.25 277 GLY B N 1
ATOM 4215 C CA . GLY B 1 277 ? -9.008 22.656 10.5 1 98.25 277 GLY B CA 1
ATOM 4216 C C . GLY B 1 277 ? -8.109 21.859 11.414 1 98.25 277 GLY B C 1
ATOM 4217 O O . GLY B 1 277 ? -6.934 21.656 11.109 1 98.25 277 GLY B O 1
ATOM 4218 N N . ARG B 1 278 ? -8.703 21.469 12.523 1 98.38 278 ARG B N 1
ATOM 4219 C CA . ARG B 1 278 ? -7.984 20.766 13.586 1 98.38 278 ARG B CA 1
ATOM 4220 C C . ARG B 1 278 ? -8.492 19.344 13.742 1 98.38 278 ARG B C 1
ATOM 4222 O O . ARG B 1 278 ? -9.68 19.078 13.547 1 98.38 278 ARG B O 1
ATOM 4229 N N . GLN B 1 279 ? -7.555 18.391 14.062 1 98.81 279 GLN B N 1
ATOM 4230 C CA . GLN B 1 279 ? -7.848 17 14.352 1 98.81 279 GLN B CA 1
ATOM 4231 C C . GLN B 1 279 ? -7.547 16.672 15.812 1 98.81 279 GLN B C 1
ATOM 4233 O O . GLN B 1 279 ? -6.746 17.344 16.453 1 98.81 279 GLN B O 1
ATOM 4238 N N . ARG B 1 280 ? -8.195 15.648 16.266 1 98.88 280 ARG B N 1
ATOM 4239 C CA . ARG B 1 280 ? -7.926 15.102 17.578 1 98.88 280 ARG B CA 1
ATOM 4240 C C . ARG B 1 280 ? -8.094 13.586 17.594 1 98.88 280 ARG B C 1
ATOM 4242 O O . ARG B 1 280 ? -9.203 13.078 17.406 1 98.88 280 ARG B O 1
ATOM 4249 N N . GLN B 1 281 ? -7.043 12.875 17.922 1 98.88 281 GLN B N 1
ATOM 4250 C CA . GLN B 1 281 ? -7.086 11.414 17.953 1 98.88 281 GLN B CA 1
ATOM 4251 C C . GLN B 1 281 ? -6.719 10.891 19.344 1 98.88 281 GLN B C 1
ATOM 4253 O O . GLN B 1 281 ? -5.734 11.328 19.938 1 98.88 281 GLN B O 1
ATOM 4258 N N . GLU B 1 282 ? -7.473 10.031 19.781 1 98.88 282 GLU B N 1
ATOM 4259 C CA . GLU B 1 282 ? -7.066 9.188 20.906 1 98.88 282 GLU B CA 1
ATOM 4260 C C . GLU B 1 282 ? -6.438 7.887 20.422 1 98.88 282 GLU B C 1
ATOM 4262 O O . GLU B 1 282 ? -6.969 7.23 19.516 1 98.88 282 GLU B O 1
ATOM 4267 N N . LEU B 1 283 ? -5.371 7.605 20.969 1 98.88 283 LEU B N 1
ATOM 4268 C CA . LEU B 1 283 ? -4.688 6.371 20.594 1 98.88 283 LEU B CA 1
ATOM 4269 C C . LEU B 1 283 ? -5.156 5.207 21.469 1 98.88 283 LEU B C 1
ATOM 4271 O O . LEU B 1 283 ? -5.363 5.371 22.672 1 98.88 283 LEU B O 1
ATOM 4275 N N . LYS B 1 284 ? -5.324 4.09 20.875 1 98.75 284 LYS B N 1
ATOM 4276 C CA . LYS B 1 284 ? -5.602 2.82 21.547 1 98.75 284 LYS B CA 1
ATOM 4277 C C . LYS B 1 284 ? -4.727 1.702 20.984 1 98.75 284 LYS B C 1
ATOM 4279 O O . LYS B 1 284 ? -4.086 1.865 19.953 1 98.75 284 LYS B O 1
ATOM 4284 N N . GLY B 1 285 ? -4.664 0.65 21.75 1 97.88 285 GLY B N 1
ATOM 4285 C CA . GLY B 1 285 ? -3.947 -0.516 21.25 1 97.88 285 GLY B CA 1
ATOM 4286 C C . GLY B 1 285 ? -4.715 -1.282 20.203 1 97.88 285 GLY B C 1
ATOM 4287 O O . GLY B 1 285 ? -5.938 -1.43 20.297 1 97.88 285 GLY B O 1
ATOM 4288 N N . ALA B 1 286 ? -3.998 -1.793 19.219 1 97.44 286 ALA B N 1
ATOM 4289 C CA . ALA B 1 286 ? -4.609 -2.662 18.219 1 97.44 286 ALA B CA 1
ATOM 4290 C C . ALA B 1 286 ? -4.914 -4.039 18.797 1 97.44 286 ALA B C 1
ATOM 4292 O O . ALA B 1 286 ? -4.258 -4.48 19.734 1 97.44 286 ALA B O 1
#

Solvent-accessible surface area (backbone atoms only — not comparable to full-atom values): 27549 Å² total; per-residue (Å²): 89,38,33,21,19,37,36,55,90,92,61,52,41,22,29,30,46,39,97,85,65,48,43,25,47,30,61,91,78,41,90,51,43,31,18,70,45,52,52,28,66,68,56,47,49,51,52,50,52,39,64,71,34,84,84,65,45,52,76,51,76,63,80,93,53,43,53,26,36,27,60,42,80,48,60,40,30,44,30,30,50,70,23,14,56,58,27,20,56,60,70,68,45,76,77,66,93,55,83,22,42,45,50,38,52,49,82,16,53,31,17,21,62,41,68,31,44,42,54,74,86,63,83,32,29,32,63,29,51,27,55,26,38,29,29,15,36,74,37,62,62,49,92,38,35,68,57,24,49,72,26,44,39,24,33,26,17,27,36,58,30,32,28,50,50,47,21,69,69,56,57,65,30,55,32,50,13,32,36,29,53,36,25,28,27,25,12,39,24,34,30,28,39,91,72,47,90,51,80,52,71,30,47,32,35,28,24,52,72,82,39,81,46,27,77,42,45,41,63,43,34,71,63,47,70,22,45,47,46,16,57,49,15,57,41,24,68,43,41,34,28,23,34,33,38,55,28,35,52,39,49,32,26,87,54,46,65,84,81,50,70,42,62,50,63,73,41,35,41,35,35,34,29,63,94,25,43,62,30,44,27,46,28,33,69,94,91,38,31,20,18,38,36,54,91,94,61,51,40,23,28,30,45,38,97,85,64,48,44,25,47,32,62,90,79,39,88,52,44,30,18,71,42,53,53,28,67,70,57,48,49,51,53,51,51,40,64,71,35,85,84,66,46,52,76,51,77,63,80,93,51,44,54,26,37,26,58,43,80,48,61,38,30,44,31,32,51,73,22,14,56,57,26,20,58,58,69,68,46,76,78,65,94,56,82,23,41,44,54,38,50,47,81,17,53,32,16,20,61,41,67,28,45,42,54,73,86,63,84,33,30,34,63,31,53,26,54,25,40,30,28,16,36,73,37,63,62,47,89,37,36,69,57,22,48,72,25,43,39,23,33,25,17,27,35,56,28,33,27,49,49,47,22,69,70,55,57,63,30,54,32,48,14,33,35,28,54,34,24,28,29,24,12,40,23,34,31,28,38,89,72,47,91,52,78,52,70,31,46,32,35,27,25,51,72,84,40,81,44,28,80,41,44,42,62,45,34,72,62,49,70,22,46,47,45,17,57,48,15,60,41,23,69,43,42,35,28,22,35,34,38,53,26,35,53,40,51,32,26,88,57,45,67,82,80,49,70,42,62,51,62,73,42,35,41,35,33,33,28,63,94,25,43,62,30,43,27,45,28,34,70,94

Foldseek 3Di:
DWKFWKDDVPDTFIWGQAPVRFIFGCVVLDVAAELVCLQDPPSVVSVVVQSPDPPSTDTDDCVVIGTWARYPPFDWEKEWEPFFPQACVLLVHDRDPDTDIDTEDPQQETALAEAAADEVPFDFKKWFKFKKWFFRAKFAQDDFLVVLLVRTQFIWIKIQIFRVCLQPVPDDHNHRGRHPHNRIYIASTTDGSVQPVDQQAKWKWKDKQRHTQDTGTSVRGNAHRS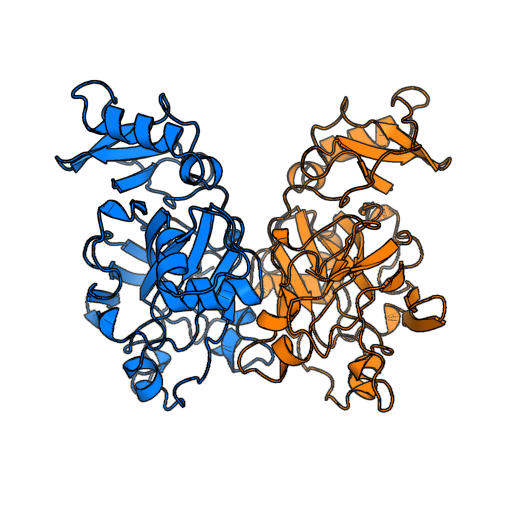RVSNVVNHVDMDGGRHMYTRYGHDRMQSSDDPVGDGDDQQMWMKMDIPPRDIGIYGYHHD/DWKFWKDDVPDTFIWGQAPVRFIFGCVVLDVAAELVCLQDPVSVVSVVVQSVDPPSTDTDDCVVIGTWARYPPFPWEKEWEPFFPQACVLLVHDRDPDTDIDTEDPQQETALAEADADEVPFDFKKKFKFKKWFFRAKFAQDDFLVVLLVRTFFIWIKIQIFRVCLQPVPDDHNHRGRYPHNRIYIASTTDTSVQPVAQQAKWKWKDKQRHTQDTGTSVRGNAHRSRVSNVVNHVDIDGGRYMYTRYGHPRMQSSDDPVGPGDDQQMKMKMDIPPRDIGIYGYHHD

InterPro domains:
  IPR011234 Fumarylacetoacetase-like, C-terminal [PF01557] (76-282)
  IPR036663 Fumarylacetoacetase-like, C-terminal domain superfamily [G3DSA:3.90.850.10] (14-285)
  IPR036663 Fumarylacetoacetase-like, C-terminal domain superfamily [SSF56529] (66-283)
  IPR051121 Fumarylacetoacetate hydrolase [PTHR42796] (1-282)

Sequence (572 aa):
MKLLRVGTAGAERPALLDRDGTLRDLTGIVPDIDGDLLADASALARVRAAADAPGVLPALDPAGLRVGPPLGRIGKIVCIGLNYHDHAAETGAAVPAEPILFFKAPDTVVGPEDTVLVPRGSRKTDWEVELAVVIGRTARYLDSAEEGLAHVAGYATAHDVSEREFQIERGGTWDKGKNCETFNPLGPWLVTADEVPDPQALPLRLWVNGELKQNGTTADQIFPVGEVVRYLSHFMTLYPGDVINTGTPAGVAMGQPDPKPYLKAGDVVELEVEGLGRQRQELKGAMKLLRVGTAGAERPALLDRDGTLRDLTGIVPDIDGDLLADASALARVRAAADAPGVLPALDPAGLRVGPPLGRIGKIVCIGLNYHDHAAETGAAVPAEPILFFKAPDTVVGPEDTVLVPRGSRKTDWEVELAVVIGRTARYLDSAEEGLAHVAGYATAHDVSEREFQIERGGTWDKGKNCETFNPLGPWLVTADEVPDPQALPLRLWVNGELKQNGTTADQIFPVGEVVRYLSHFMTLYPGDVINTGTPAGVAMGQPDPKPYLKAGDVVELEVEGLGRQRQELKGA

Nearest PDB structures (foldseek):
  8gsr-assembly1_B  TM=9.787E-01  e=3.464E-40  Sphingomonas sp. SKA58
  6j5x-assembly1_B  TM=9.043E-01  e=2.516E-31  Corynebacterium glutamicum
  3r6o-assembly1_A-2  TM=9.002E-01  e=4.335E-28  Mycobacteroides abscessus ATCC 19977
  6v77-assembly1_A  TM=8.816E-01  e=1.415E-27  Mycolicibacterium smegmatis MC2 155
  1i7o-assembly3_C  TM=8.068E-01  e=3.896E-25  Escherichia coli

Organism: Streptomyces microflavus (NCBI:txid1919)

Radius of gyration: 23.52 Å; Cα contacts (8 Å, |Δi|>4): 1638; chains: 2; bounding box: 58×59×58 Å

pLDDT: mean 97.43, std 2.67, range [82.56, 99.0]

Secondary structure (DSSP, 8-state):
-EEEEESSTT--EEEEE-TTS-EEE-TTT-S-SSHHHHT-HHHHHHHHHHHHSTTTSPB---TTPPB--S-SS---EEEEES-BHHHHHHHTPPPPSS-EEEEE-GGGEE-TTSPEEEPTT-S-EE--EEEEEEE-S-B-S---HHHHHHTEEEEEEEE--EEHIIIIISSS-THHHH-STT-EEEEEEEEEGGG-S-TTS-EEEEEETTEEEEEEEGGGBSS-HHHHHHHHTTTS-B-TT-EEE----S--GGGSPSSP--B-TT-EEEEEETTS-EEEEEEEE-/-EEEEESSTT--EEEEE-TTS-EEE-TTT-S-SSHHHHH-HHHHHHHHHHHHSTTTSPB---TT--B--S-SS---EEEEES-BHHHHHHHTPPPPSS-EEEEE-GGGEE-TTSPEEEPTT-S-EE--EEEEEEE-S-B-S---HHHHHHTEEEEEEEE--EEHIIIIISSS-THHHH-STT-EEEEEEEEEGGG-S-TTS-EEEEEETTEEEEEEEGGGBSS-HHHHHHHHTTTS-B-TT-EEE----S--GGGSPSSP--B-TT-EEEEEETTS-EEEEEEEE-